Protein AF-A0A0G4HZ54-F1 (afdb_monomer)

Structure (mmCIF, N/CA/C/O backbone):
data_AF-A0A0G4HZ54-F1
#
_entry.id   AF-A0A0G4HZ54-F1
#
loop_
_atom_site.group_PDB
_atom_site.id
_atom_site.type_symbol
_atom_site.label_atom_id
_atom_site.label_alt_id
_atom_site.label_comp_id
_atom_site.label_asym_id
_atom_site.label_entity_id
_atom_site.label_seq_id
_atom_site.pdbx_PDB_ins_code
_atom_site.Cartn_x
_atom_site.Cartn_y
_atom_site.Cartn_z
_atom_site.occupancy
_atom_site.B_iso_or_equiv
_atom_site.auth_seq_id
_atom_site.auth_comp_id
_atom_site.auth_asym_id
_atom_site.auth_atom_id
_atom_site.pdbx_PDB_model_num
ATOM 1 N N . MET A 1 1 ? -11.954 14.300 13.461 1.00 65.69 1 MET A N 1
ATOM 2 C CA . MET A 1 1 ? -12.983 13.233 13.406 1.00 65.69 1 MET A CA 1
ATOM 3 C C . MET A 1 1 ? -13.542 13.046 14.805 1.00 65.69 1 MET A C 1
ATOM 5 O O . MET A 1 1 ? -12.749 13.075 15.732 1.00 65.69 1 MET A O 1
ATOM 9 N N . SER A 1 2 ? -14.859 12.893 14.971 1.00 83.38 2 SER A N 1
ATOM 10 C CA . SER A 1 2 ? -15.451 12.639 16.294 1.00 83.38 2 SER A CA 1
ATOM 11 C C . SER A 1 2 ? -15.292 11.169 16.695 1.00 83.38 2 SER A C 1
ATOM 13 O O . SER A 1 2 ? -15.572 10.288 15.877 1.00 83.38 2 SER A O 1
ATOM 15 N N . VAL A 1 3 ? -14.911 10.917 17.953 1.00 89.75 3 VAL A N 1
ATOM 16 C CA . VAL A 1 3 ? -14.892 9.584 18.591 1.00 89.75 3 VAL A CA 1
ATOM 17 C C . VAL A 1 3 ? -16.214 8.849 18.363 1.00 89.75 3 VAL A C 1
ATOM 19 O O . VAL A 1 3 ? -16.219 7.678 17.998 1.00 89.75 3 VAL A O 1
ATOM 22 N N . GLN A 1 4 ? -17.341 9.558 18.465 1.00 90.62 4 GLN A N 1
ATOM 23 C CA . GLN A 1 4 ? -18.675 8.980 18.284 1.00 90.62 4 GLN A CA 1
ATOM 24 C C . GLN A 1 4 ? -18.866 8.370 16.891 1.00 90.62 4 GLN A C 1
ATOM 26 O O . GLN A 1 4 ? -19.431 7.284 16.771 1.00 90.62 4 GLN A O 1
ATOM 31 N N . LYS A 1 5 ? -18.358 9.027 15.834 1.00 88.12 5 LYS A N 1
ATOM 32 C CA . LYS A 1 5 ? -18.451 8.502 14.461 1.00 88.12 5 LYS A CA 1
ATOM 33 C C . LYS A 1 5 ? -17.653 7.204 14.327 1.00 88.12 5 LYS A C 1
ATOM 35 O O . LYS A 1 5 ? -18.156 6.237 13.764 1.00 88.12 5 LYS A O 1
ATOM 40 N N . ARG A 1 6 ? -16.435 7.169 14.882 1.00 90.12 6 ARG A N 1
ATOM 41 C CA . ARG A 1 6 ? -15.585 5.970 14.887 1.00 90.12 6 ARG A CA 1
ATOM 42 C C . ARG A 1 6 ? -16.273 4.810 15.616 1.00 90.12 6 ARG A C 1
ATOM 44 O O . ARG A 1 6 ? -16.374 3.731 15.046 1.00 90.12 6 ARG A O 1
ATOM 51 N N . LEU A 1 7 ? -16.790 5.043 16.823 1.00 95.19 7 LEU A N 1
ATOM 52 C CA . LEU A 1 7 ? -17.441 4.004 17.631 1.00 95.19 7 LEU A CA 1
ATOM 53 C C . LEU A 1 7 ? -18.750 3.503 17.008 1.00 95.19 7 LEU A C 1
ATOM 55 O O . LEU A 1 7 ? -19.011 2.304 17.018 1.00 95.19 7 LEU A O 1
ATOM 59 N N . THR A 1 8 ? -19.535 4.388 16.387 1.00 92.94 8 THR A N 1
ATOM 60 C CA . THR A 1 8 ? -20.748 3.993 15.646 1.00 92.94 8 THR A CA 1
ATOM 61 C C . THR A 1 8 ? -20.406 3.046 14.495 1.00 92.94 8 THR A C 1
ATOM 63 O O . THR A 1 8 ? -21.053 2.012 14.321 1.00 92.94 8 THR A O 1
ATOM 66 N N . ASN A 1 9 ? -19.356 3.365 13.732 1.00 88.50 9 ASN A N 1
ATOM 67 C CA . ASN A 1 9 ? -18.891 2.512 12.640 1.00 88.50 9 ASN A CA 1
ATOM 68 C C . ASN A 1 9 ? -18.369 1.165 13.154 1.00 88.50 9 ASN A C 1
ATOM 70 O O . ASN A 1 9 ? -18.680 0.128 12.573 1.00 88.50 9 ASN A O 1
ATOM 74 N N . GLU A 1 10 ? -17.620 1.154 14.258 1.00 93.50 10 GLU A N 1
ATOM 75 C CA . GLU A 1 10 ? -17.160 -0.093 14.873 1.00 93.50 10 GLU A CA 1
ATOM 76 C C . GLU A 1 10 ? -18.305 -0.974 15.353 1.00 93.50 10 GLU A C 1
ATOM 78 O O . GLU A 1 10 ? -18.269 -2.181 15.126 1.00 93.50 10 GLU A O 1
ATOM 83 N N . PHE A 1 11 ? -19.336 -0.386 15.962 1.00 94.56 11 PHE A N 1
ATOM 84 C CA . PHE A 1 11 ? -20.496 -1.144 16.419 1.00 94.56 11 PHE A CA 1
ATOM 85 C C . PHE A 1 11 ? -21.260 -1.753 15.247 1.00 94.56 11 PHE A C 1
ATOM 87 O O . PHE A 1 11 ? -21.598 -2.936 15.279 1.00 94.56 11 PHE A O 1
ATOM 94 N N . LYS A 1 12 ? -21.465 -0.978 14.175 1.00 91.56 12 LYS A N 1
ATOM 95 C CA . LYS A 1 12 ? -22.065 -1.474 12.933 1.00 91.56 12 LYS A CA 1
ATOM 96 C C . LYS A 1 12 ? -21.255 -2.635 12.348 1.00 91.56 12 LYS A C 1
ATOM 98 O O . LYS A 1 12 ? -21.831 -3.658 11.986 1.00 91.56 12 LYS A O 1
ATOM 103 N N . ASN A 1 13 ? -19.931 -2.496 12.291 1.00 88.38 13 ASN A N 1
ATOM 104 C CA . ASN A 1 13 ? -19.040 -3.515 11.738 1.00 88.38 13 ASN A CA 1
ATOM 105 C C . ASN A 1 13 ? -19.033 -4.796 12.579 1.00 88.38 13 ASN A C 1
ATOM 107 O O . ASN A 1 13 ? -19.147 -5.883 12.016 1.00 88.38 13 ASN A O 1
ATOM 111 N N . TYR A 1 14 ? -18.949 -4.671 13.907 1.00 93.06 14 TYR A N 1
ATOM 112 C CA . TYR A 1 14 ? -19.011 -5.809 14.825 1.00 93.06 14 TYR A CA 1
ATOM 113 C C . TYR A 1 14 ? -20.375 -6.504 14.770 1.00 93.06 14 TYR A C 1
ATOM 115 O O . TYR A 1 14 ? -20.436 -7.724 14.728 1.00 93.06 14 TYR A O 1
ATOM 123 N N . SER A 1 15 ? -21.473 -5.746 14.701 1.00 92.75 15 SER A N 1
ATOM 124 C CA . SER A 1 15 ? -22.824 -6.317 14.596 1.00 92.75 15 SER A CA 1
ATOM 125 C C . SER A 1 15 ? -23.022 -7.099 13.297 1.00 92.75 15 SER A C 1
ATOM 127 O O . SER A 1 15 ? -23.704 -8.119 13.288 1.00 92.75 15 SER A O 1
ATOM 129 N N . ALA A 1 16 ? -22.420 -6.636 12.197 1.00 89.81 16 ALA A N 1
ATOM 130 C CA . ALA A 1 16 ? -22.472 -7.329 10.913 1.00 89.81 16 ALA A CA 1
ATOM 131 C C . ALA A 1 16 ? -21.553 -8.563 10.861 1.00 89.81 16 ALA A C 1
ATOM 133 O O . ALA A 1 16 ? -21.875 -9.529 10.175 1.00 89.81 16 ALA A O 1
ATOM 134 N N . ASN A 1 17 ? -20.414 -8.529 11.561 1.00 89.81 17 ASN A N 1
ATOM 135 C CA . ASN A 1 17 ? -19.407 -9.592 11.561 1.00 89.81 17 ASN A CA 1
ATOM 136 C C . ASN A 1 17 ? -18.911 -9.858 12.993 1.00 89.81 17 ASN A C 1
ATOM 138 O O . ASN A 1 17 ? -17.788 -9.473 13.336 1.00 89.81 17 ASN A O 1
ATOM 142 N N . PRO A 1 18 ? -19.739 -10.475 13.851 1.00 92.75 18 PRO A N 1
ATOM 143 C CA . PRO A 1 18 ? -19.375 -10.683 15.242 1.00 92.75 18 PRO A CA 1
ATOM 144 C C . PRO A 1 18 ? -18.218 -11.671 15.378 1.00 92.75 18 PRO A C 1
ATOM 146 O O . PRO A 1 18 ? -18.113 -12.651 14.636 1.00 92.75 18 PRO A O 1
ATOM 149 N N . ILE A 1 19 ? -17.367 -11.440 16.376 1.00 94.38 19 ILE A N 1
ATOM 150 C CA . ILE A 1 19 ? -16.310 -12.387 16.730 1.00 94.38 19 ILE A CA 1
ATOM 151 C C . ILE A 1 19 ? -16.928 -13.546 17.522 1.00 94.38 19 ILE A C 1
ATOM 153 O O . ILE A 1 19 ? -17.749 -13.359 18.421 1.00 94.38 19 ILE A O 1
ATOM 157 N N . MET A 1 20 ? -16.553 -14.771 17.154 1.00 93.56 20 MET A N 1
ATOM 158 C CA . MET A 1 20 ? -17.024 -15.979 17.828 1.00 93.56 20 MET A CA 1
ATOM 159 C C . MET A 1 20 ? -16.602 -15.968 19.297 1.00 93.56 20 MET A C 1
ATOM 161 O O . MET A 1 20 ? -15.485 -15.570 19.620 1.00 93.56 20 MET A O 1
ATOM 165 N N . ASN A 1 21 ? -17.472 -16.461 20.178 1.00 95.31 21 ASN A N 1
ATOM 166 C CA . ASN A 1 21 ? -17.263 -16.507 21.623 1.00 95.31 21 ASN A CA 1
ATOM 167 C C . ASN A 1 21 ? -17.102 -15.121 22.264 1.00 95.31 21 ASN A C 1
ATOM 169 O O . ASN A 1 21 ? -16.567 -15.012 23.368 1.00 95.31 21 ASN A O 1
ATOM 173 N N . THR A 1 22 ? -17.600 -14.065 21.615 1.00 96.81 22 THR A N 1
ATOM 174 C CA . THR A 1 22 ? -17.656 -12.728 22.207 1.00 96.81 22 THR A CA 1
ATOM 175 C C . THR A 1 22 ? -19.028 -12.088 22.029 1.00 96.81 22 THR A C 1
ATOM 177 O O . THR A 1 22 ? -19.753 -12.366 21.075 1.00 96.81 22 THR A O 1
ATOM 180 N N . GLY A 1 23 ? -19.387 -11.195 22.941 1.00 96.50 23 GLY A N 1
ATOM 181 C CA . GLY A 1 23 ? -20.490 -10.248 22.812 1.00 96.50 23 GLY A CA 1
ATOM 182 C C . GLY A 1 23 ? -19.952 -8.846 23.075 1.00 96.50 23 GLY A C 1
ATOM 183 O O . GLY A 1 23 ? -19.131 -8.679 23.972 1.00 96.50 23 GLY A O 1
ATOM 184 N N . ALA A 1 24 ? -20.390 -7.842 22.317 1.00 97.12 24 ALA A N 1
ATOM 185 C CA . ALA A 1 24 ? -20.015 -6.450 22.558 1.00 97.12 24 ALA A CA 1
ATOM 186 C C . ALA A 1 24 ? -21.131 -5.504 22.123 1.00 97.12 24 ALA A C 1
ATOM 188 O O . ALA A 1 24 ? -21.701 -5.674 21.043 1.00 97.12 24 ALA A O 1
ATOM 189 N N . LYS A 1 25 ? -21.437 -4.512 22.960 1.00 95.81 25 LYS A N 1
ATOM 190 C CA . LYS A 1 25 ? -22.356 -3.423 22.618 1.00 95.81 25 LYS A CA 1
ATOM 191 C C . LYS A 1 25 ? -22.052 -2.152 23.419 1.00 95.81 25 LYS A C 1
ATOM 193 O O . LYS A 1 25 ? -21.592 -2.264 24.559 1.00 95.81 25 LYS A O 1
ATOM 198 N N . PRO A 1 26 ? -22.314 -0.961 22.859 1.00 96.62 26 PRO A N 1
ATOM 199 C CA . PRO A 1 26 ? -22.266 0.283 23.615 1.00 96.62 26 PRO A CA 1
ATOM 200 C C . PRO A 1 26 ? -23.358 0.322 24.691 1.00 96.62 26 PRO A C 1
ATOM 202 O O . PRO A 1 26 ? -24.386 -0.346 24.576 1.00 96.62 26 PRO A O 1
ATOM 205 N N . SER A 1 27 ? -23.141 1.132 25.723 1.00 94.31 27 SER A N 1
ATOM 206 C CA . SER A 1 27 ? -24.174 1.514 26.680 1.00 94.31 27 SER A CA 1
ATOM 207 C C . SER A 1 27 ? -25.241 2.362 25.993 1.00 94.31 27 SER A C 1
ATOM 209 O O . SER A 1 27 ? -24.919 3.252 25.205 1.00 94.31 27 SER A O 1
ATOM 211 N N . ASP A 1 28 ? -26.505 2.166 26.369 1.00 90.44 28 ASP A N 1
ATOM 212 C CA . ASP A 1 28 ? -27.631 2.961 25.859 1.00 90.44 28 ASP A CA 1
ATOM 213 C C . ASP A 1 28 ? -27.488 4.462 26.167 1.00 90.44 28 ASP A C 1
ATOM 215 O O . ASP A 1 28 ? -28.054 5.307 25.475 1.00 90.44 28 ASP A O 1
ATOM 219 N N . LYS A 1 29 ? -26.741 4.803 27.224 1.00 91.06 29 LYS A N 1
ATOM 220 C CA . LYS A 1 29 ? -26.558 6.185 27.693 1.00 91.06 29 LYS A CA 1
ATOM 221 C C . LYS A 1 29 ? -25.266 6.825 27.195 1.00 91.06 29 LYS A C 1
ATOM 223 O O . LYS A 1 29 ? -25.182 8.050 27.159 1.00 91.06 29 LYS A O 1
ATOM 228 N N . ASP A 1 30 ? -24.265 6.017 26.857 1.00 92.44 30 ASP A N 1
ATOM 229 C CA . ASP A 1 30 ? -22.919 6.489 26.550 1.00 92.44 30 ASP A CA 1
ATOM 230 C C . ASP A 1 30 ? -22.223 5.576 25.532 1.00 92.44 30 ASP A C 1
ATOM 232 O O . ASP A 1 30 ? -21.778 4.473 25.849 1.00 92.44 30 ASP A O 1
ATOM 236 N N . LEU A 1 31 ? -22.061 6.075 24.303 1.00 94.75 31 LEU A N 1
ATOM 237 C CA . LEU A 1 31 ? -21.357 5.360 23.235 1.00 94.75 31 LEU A CA 1
ATOM 238 C C . LEU A 1 31 ? -19.880 5.092 23.553 1.00 94.75 31 LEU A C 1
ATOM 240 O O . LEU A 1 31 ? -19.274 4.255 22.885 1.00 94.75 31 LEU A O 1
ATOM 244 N N . THR A 1 32 ? -19.292 5.801 24.521 1.00 96.50 32 THR A N 1
ATOM 245 C CA . THR A 1 32 ? -17.893 5.638 24.935 1.00 96.50 32 THR A CA 1
ATOM 246 C C . THR A 1 32 ? -17.692 4.561 25.998 1.00 96.50 32 THR A C 1
ATOM 248 O O . THR A 1 32 ? -16.549 4.216 26.289 1.00 96.50 32 THR A O 1
ATOM 251 N N . LEU A 1 33 ? -18.766 3.961 26.518 1.00 97.31 33 LEU A N 1
ATOM 252 C CA . LEU A 1 33 ? -18.709 2.816 27.421 1.00 97.31 33 LEU A CA 1
ATOM 253 C C . LEU A 1 33 ? -19.343 1.600 26.757 1.00 97.31 33 LEU A C 1
ATOM 255 O O . LEU A 1 33 ? -20.493 1.654 26.335 1.00 97.31 33 LEU A O 1
ATOM 259 N N . TRP A 1 34 ? -18.609 0.496 26.663 1.00 97.88 34 TRP A N 1
ATOM 260 C CA . TRP A 1 34 ? -19.105 -0.738 26.061 1.00 97.88 34 TRP A CA 1
ATOM 261 C C . TRP A 1 34 ? -19.114 -1.887 27.058 1.00 97.88 34 TRP A C 1
ATOM 263 O O . TRP A 1 34 ? -18.144 -2.114 27.783 1.00 97.88 34 TRP A O 1
ATOM 273 N N . TYR A 1 35 ? -20.202 -2.651 27.022 1.00 97.50 35 TYR A N 1
ATOM 274 C CA . TYR A 1 35 ? -20.363 -3.903 27.744 1.00 97.50 35 TYR A CA 1
ATOM 275 C C . TYR A 1 35 ? -19.952 -5.046 26.835 1.00 97.50 35 TYR A C 1
ATOM 277 O O . TYR A 1 35 ? -20.496 -5.214 25.738 1.00 97.50 35 TYR A O 1
ATOM 285 N N . CYS A 1 36 ? -18.989 -5.832 27.297 1.00 97.69 36 CYS A N 1
ATOM 286 C CA . CYS A 1 36 ? -18.451 -6.945 26.544 1.00 97.69 36 CYS A CA 1
ATOM 287 C C . CYS A 1 36 ? -18.488 -8.230 27.370 1.00 97.69 36 CYS A C 1
ATOM 289 O O . CYS A 1 36 ? -18.381 -8.213 28.596 1.00 97.69 36 CYS A O 1
ATOM 291 N N . VAL A 1 37 ? -18.619 -9.355 26.679 1.00 96.94 37 VAL A N 1
ATOM 292 C CA . VAL A 1 37 ? -18.535 -10.696 27.255 1.00 96.94 37 VAL A CA 1
ATOM 293 C C . VAL A 1 37 ? -17.578 -11.507 26.407 1.00 96.94 37 VAL A C 1
ATOM 295 O O . VAL A 1 37 ? -17.677 -11.488 25.181 1.00 96.94 37 VAL A O 1
ATOM 298 N N . ILE A 1 38 ? -16.671 -12.234 27.047 1.00 96.50 38 ILE A N 1
ATOM 299 C CA . ILE A 1 38 ? -15.835 -13.231 26.382 1.00 96.50 38 ILE A CA 1
ATOM 300 C C . ILE A 1 38 ? -16.137 -14.592 26.993 1.00 96.50 38 ILE A C 1
ATOM 302 O O . ILE A 1 38 ? -15.992 -14.783 28.199 1.00 96.50 38 ILE A O 1
ATOM 306 N N . ARG A 1 39 ? -16.543 -15.541 26.150 1.00 94.69 39 ARG A N 1
ATOM 307 C CA . ARG A 1 39 ? -16.742 -16.929 26.548 1.00 94.69 39 ARG A CA 1
ATOM 308 C C . ARG A 1 39 ? -15.418 -17.675 26.496 1.00 94.69 39 ARG A C 1
ATOM 310 O O . ARG A 1 39 ? -14.815 -17.800 25.433 1.00 94.69 39 ARG A O 1
ATOM 317 N N . GLY A 1 40 ? -14.990 -18.175 27.646 1.00 90.56 40 GLY A N 1
ATOM 318 C CA . GLY A 1 40 ? -13.832 -19.046 27.792 1.00 90.56 40 GLY A CA 1
ATOM 319 C C . GLY A 1 40 ? -14.227 -20.466 28.188 1.00 90.56 40 GLY A C 1
ATOM 320 O O . GLY A 1 40 ? -15.332 -20.716 28.675 1.00 90.56 40 GLY A O 1
ATOM 321 N N . GLU A 1 41 ? -13.307 -21.401 27.989 1.00 87.50 41 GLU A N 1
ATOM 322 C CA . GLU A 1 41 ? -13.440 -22.779 28.458 1.00 87.50 41 GLU A CA 1
ATOM 323 C C . GLU A 1 41 ? -12.712 -22.944 29.789 1.00 87.50 41 GLU A C 1
ATOM 325 O O . GLU A 1 41 ? -11.610 -22.428 29.975 1.00 87.50 41 GLU A O 1
ATOM 330 N N . LEU A 1 42 ? -13.336 -23.656 30.724 1.00 82.12 42 LEU A N 1
ATOM 331 C CA . LEU A 1 42 ? -12.722 -23.993 32.002 1.00 82.12 42 LEU A CA 1
ATOM 332 C C . LEU A 1 42 ? -12.025 -25.361 31.901 1.00 82.12 42 LEU A C 1
ATOM 334 O O . LEU A 1 42 ? -12.575 -26.272 31.268 1.00 82.12 42 LEU A O 1
ATOM 338 N N . PRO A 1 43 ? -10.852 -25.540 32.539 1.00 70.19 43 PRO A N 1
ATOM 339 C CA . PRO A 1 43 ? -10.128 -26.804 32.539 1.00 70.19 43 PRO A CA 1
ATOM 340 C C . PRO A 1 43 ? -11.013 -27.947 33.053 1.00 70.19 43 PRO A C 1
ATOM 342 O O . PRO A 1 43 ? -11.762 -27.820 34.026 1.00 70.19 43 PRO A O 1
ATOM 345 N N . ARG A 1 44 ? -10.977 -29.061 32.318 1.00 60.16 44 ARG A N 1
ATOM 346 C CA . ARG A 1 44 ? -12.003 -30.105 32.340 1.00 60.16 44 ARG A CA 1
ATOM 347 C C . ARG A 1 44 ? -11.718 -31.221 33.351 1.00 60.16 44 ARG A C 1
ATOM 349 O O . ARG A 1 44 ? -10.665 -31.849 33.317 1.00 60.16 44 ARG A O 1
ATOM 356 N N . GLY A 1 45 ? -12.748 -31.553 34.138 1.00 56.62 45 GLY A N 1
ATOM 357 C CA . GLY A 1 45 ? -13.155 -32.949 34.371 1.00 56.62 45 GLY A CA 1
ATOM 358 C C . GLY A 1 45 ? -13.961 -33.492 33.168 1.00 56.62 45 GLY A C 1
ATOM 359 O O . GLY A 1 45 ? -13.846 -32.971 32.066 1.00 56.62 45 GLY A O 1
ATOM 360 N N . SER A 1 46 ? -14.814 -34.509 33.328 1.00 43.69 46 SER A N 1
ATOM 361 C CA . SER A 1 46 ? -15.484 -35.213 32.207 1.00 43.69 46 SER A CA 1
ATOM 362 C C . SER A 1 46 ? -16.473 -34.407 31.327 1.00 43.69 46 SER A C 1
ATOM 364 O O . SER A 1 46 ? -16.927 -34.946 30.321 1.00 43.69 46 SER A O 1
ATOM 366 N N . GLU A 1 47 ? -16.781 -33.135 31.617 1.00 57.06 47 GLU A N 1
ATOM 367 C CA . GLU A 1 47 ? -17.699 -32.280 30.826 1.00 57.06 47 GLU A CA 1
ATOM 368 C C . GLU A 1 47 ? -17.148 -30.856 30.621 1.00 57.06 47 GLU A C 1
ATOM 370 O O . GLU A 1 47 ? -16.573 -30.285 31.547 1.00 57.06 47 GLU A O 1
ATOM 375 N N . ALA A 1 48 ? -17.341 -30.243 29.435 1.00 59.34 48 ALA A N 1
ATOM 376 C CA . ALA A 1 48 ? -16.902 -28.849 29.207 1.00 59.34 48 ALA A CA 1
ATOM 377 C C . ALA A 1 48 ? -17.837 -27.933 29.943 1.00 59.34 48 ALA A C 1
ATOM 379 O O . ALA A 1 48 ? -19.033 -27.917 29.664 1.00 59.34 48 ALA A O 1
ATOM 380 N N . ARG A 1 49 ? -17.252 -27.117 30.809 1.00 79.25 49 ARG A N 1
ATOM 381 C CA . ARG A 1 49 ? -17.926 -25.957 31.358 1.00 79.25 49 ARG A CA 1
ATOM 382 C C . ARG A 1 49 ? -17.365 -24.729 30.667 1.00 79.25 49 ARG A C 1
ATOM 384 O O . ARG A 1 49 ? -16.151 -24.568 30.568 1.00 79.25 49 ARG A O 1
ATOM 391 N N . THR A 1 50 ? -18.261 -23.885 30.182 1.00 87.56 50 THR A N 1
ATOM 392 C CA . THR A 1 50 ? -17.924 -22.575 29.631 1.00 87.56 50 THR A CA 1
ATOM 393 C C . THR A 1 50 ? -18.155 -21.501 30.685 1.00 87.56 50 THR A C 1
ATOM 395 O O . THR A 1 50 ? -19.046 -21.631 31.527 1.00 87.56 50 THR A O 1
ATOM 398 N N . LEU A 1 51 ? -17.374 -20.430 30.619 1.00 90.56 51 LEU A N 1
ATOM 399 C CA . LEU A 1 51 ? -17.492 -19.248 31.461 1.00 90.56 51 LEU A CA 1
ATOM 400 C C . LEU A 1 51 ? -17.692 -18.017 30.587 1.00 90.56 51 LEU A C 1
ATOM 402 O O . LEU A 1 51 ? -16.858 -17.742 29.732 1.00 90.56 51 LEU A O 1
ATOM 406 N N . ASP A 1 52 ? -18.733 -17.241 30.866 1.00 94.38 52 ASP A N 1
ATOM 407 C CA . ASP A 1 52 ? -18.936 -15.926 30.266 1.00 94.38 52 ASP A CA 1
ATOM 408 C C . ASP A 1 52 ? -18.294 -14.864 31.163 1.00 94.38 52 ASP A C 1
ATOM 410 O O . ASP A 1 52 ? -18.825 -14.525 32.220 1.00 94.38 52 ASP A O 1
ATOM 414 N N . MET A 1 53 ? -17.120 -14.374 30.764 1.00 95.25 53 MET A N 1
ATOM 415 C CA . MET A 1 53 ? -16.361 -13.360 31.491 1.00 95.25 53 MET A CA 1
ATOM 416 C C . MET A 1 53 ? -16.845 -11.957 31.083 1.00 95.25 53 MET A C 1
ATOM 418 O O . MET A 1 53 ? -16.608 -11.555 29.938 1.00 95.25 53 MET A O 1
ATOM 422 N N . PRO A 1 54 ? -17.502 -11.190 31.976 1.00 96.88 54 PRO A N 1
ATOM 423 C CA . PRO A 1 54 ? -17.881 -9.813 31.691 1.00 96.88 54 PRO A CA 1
ATOM 424 C C . PRO A 1 54 ? -16.655 -8.896 31.741 1.00 96.88 54 PRO A C 1
ATOM 426 O O . PRO A 1 54 ? -15.784 -9.053 32.598 1.00 96.88 54 PRO A O 1
ATOM 429 N N . LEU A 1 55 ? -16.615 -7.898 30.864 1.00 96.75 55 LEU A N 1
ATOM 430 C CA . LEU A 1 55 ? -15.648 -6.804 30.906 1.00 96.75 55 LEU A CA 1
ATOM 431 C C . LEU A 1 55 ? -16.271 -5.508 30.381 1.00 96.75 55 LEU A C 1
ATOM 433 O O . LEU A 1 55 ? -17.197 -5.520 29.568 1.00 96.75 55 LEU A O 1
ATOM 437 N N . LEU A 1 56 ? -15.756 -4.386 30.868 1.00 97.62 56 LEU A N 1
ATOM 438 C CA . LEU A 1 56 ? -16.167 -3.039 30.493 1.00 97.62 56 LEU A CA 1
ATOM 439 C C . LEU A 1 56 ? -15.033 -2.374 29.715 1.00 97.62 56 LEU A C 1
ATOM 441 O O . LEU A 1 56 ? -13.874 -2.455 30.126 1.00 97.62 56 LEU A O 1
ATOM 445 N N . VAL A 1 57 ? -15.362 -1.710 28.609 1.00 98.06 57 VAL A N 1
ATOM 446 C CA . VAL A 1 57 ? -14.393 -0.985 27.776 1.00 98.06 57 VAL A CA 1
ATOM 447 C C . VAL A 1 57 ? -14.769 0.490 27.741 1.00 98.06 57 VAL A C 1
ATOM 449 O O . VAL A 1 57 ? -15.862 0.839 27.304 1.00 98.06 57 VAL A O 1
ATOM 452 N N . GLU A 1 58 ? -13.864 1.351 28.194 1.00 97.62 58 GLU A N 1
ATOM 453 C CA . GLU A 1 58 ? -14.031 2.805 28.204 1.00 97.62 58 GLU A CA 1
ATOM 454 C C . GLU A 1 58 ? -13.133 3.448 27.137 1.00 97.62 58 GLU A C 1
ATOM 456 O O . GLU A 1 58 ? -11.904 3.306 27.148 1.00 97.62 58 GLU A O 1
ATOM 461 N N . PHE A 1 59 ? -13.751 4.178 26.211 1.00 97.25 59 PHE A N 1
ATOM 462 C CA . PHE A 1 59 ? -13.095 4.862 25.104 1.00 97.25 59 PHE A CA 1
ATOM 463 C C . PHE A 1 59 ? -12.882 6.342 25.432 1.00 97.25 59 PHE A C 1
ATOM 465 O O . PHE A 1 59 ? -13.825 7.121 25.528 1.00 97.25 59 PHE A O 1
ATOM 472 N N . GLY A 1 60 ? -11.621 6.758 25.562 1.00 94.75 60 GLY A N 1
ATOM 473 C CA . GLY A 1 60 ? -11.287 8.154 25.850 1.00 94.75 60 GLY A CA 1
ATOM 474 C C . GLY A 1 60 ? -11.571 9.122 24.685 1.00 94.75 60 GLY A C 1
ATOM 475 O O . GLY A 1 60 ? -11.724 8.704 23.535 1.00 94.75 60 GLY A O 1
ATOM 476 N N . PRO A 1 61 ? -11.542 10.444 24.939 1.00 93.25 61 PRO A N 1
ATOM 477 C CA . PRO A 1 61 ? -11.810 11.477 23.928 1.00 93.25 61 PRO A CA 1
ATOM 478 C C . PRO A 1 61 ? -10.784 11.515 22.782 1.00 93.25 61 PRO A C 1
ATOM 480 O O . PRO A 1 61 ? -11.050 12.086 21.728 1.00 93.25 61 PRO A O 1
ATOM 483 N N . GLU A 1 62 ? -9.612 10.909 22.973 1.00 92.44 62 GLU A N 1
ATOM 484 C CA . GLU A 1 62 ? -8.551 10.809 21.965 1.00 92.44 62 GLU A CA 1
ATOM 485 C C . GLU A 1 62 ? -8.606 9.493 21.168 1.00 92.44 62 GLU A C 1
ATOM 487 O O . GLU A 1 62 ? -7.700 9.199 20.391 1.00 92.44 62 GLU A O 1
ATOM 492 N N . TYR A 1 63 ? -9.638 8.667 21.341 1.00 93.31 63 TYR A N 1
ATOM 493 C CA . TYR A 1 63 ? -9.802 7.440 20.564 1.00 93.31 63 TYR A CA 1
ATOM 494 C C . TYR A 1 63 ? -9.991 7.740 19.055 1.00 93.31 63 TYR A C 1
ATOM 496 O O . TYR A 1 63 ? -10.696 8.688 18.704 1.00 93.31 63 TYR A O 1
ATOM 504 N N . PRO A 1 64 ? -9.398 6.968 18.118 1.00 92.25 64 PRO A N 1
ATOM 505 C CA . PRO A 1 64 ? -8.582 5.766 18.307 1.00 92.25 64 PRO A CA 1
ATOM 506 C C . PRO A 1 64 ? -7.079 6.043 18.454 1.00 92.25 64 PRO A C 1
ATOM 508 O O . PRO A 1 64 ? -6.287 5.106 18.424 1.00 92.25 64 PRO A O 1
ATOM 511 N N . VAL A 1 65 ? -6.653 7.305 18.588 1.00 89.56 65 VAL A N 1
ATOM 512 C CA . VAL A 1 65 ? -5.229 7.658 18.742 1.00 89.56 65 VAL A CA 1
ATOM 513 C C . VAL A 1 65 ? -4.652 7.042 20.016 1.00 89.56 65 VAL A C 1
ATOM 515 O O . VAL A 1 65 ? -3.549 6.500 19.987 1.00 89.56 65 VAL A O 1
ATOM 518 N N . LYS A 1 66 ? -5.416 7.078 21.113 1.00 91.69 66 LYS A N 1
ATOM 519 C CA . LYS A 1 66 ? -5.081 6.401 22.371 1.00 91.69 66 LYS A CA 1
ATOM 520 C C . LYS A 1 66 ? -5.917 5.142 22.575 1.00 91.69 66 LYS A C 1
ATOM 522 O O . LYS A 1 66 ? -7.067 5.071 22.139 1.00 91.69 66 LYS A O 1
ATOM 527 N N . ALA A 1 67 ? -5.317 4.178 23.265 1.00 95.12 67 ALA A N 1
ATOM 528 C CA . ALA A 1 67 ? -5.952 2.924 23.638 1.00 95.12 67 ALA A CA 1
ATOM 529 C C . ALA A 1 67 ? -7.168 3.148 24.549 1.00 95.12 67 ALA A C 1
ATOM 531 O O . ALA A 1 67 ? -7.139 4.062 25.383 1.00 95.12 67 ALA A O 1
ATOM 532 N N . PRO A 1 68 ? -8.207 2.304 24.449 1.00 96.94 68 PRO A N 1
ATOM 533 C CA . PRO A 1 68 ? -9.260 2.272 25.449 1.00 96.94 68 PRO A CA 1
ATOM 534 C C . PRO A 1 68 ? -8.733 1.694 26.767 1.00 96.94 68 PRO A C 1
ATOM 536 O O . PRO A 1 68 ? -7.733 0.969 26.800 1.00 96.94 68 PRO A O 1
ATOM 539 N N . LYS A 1 69 ? -9.427 1.995 27.864 1.00 97.62 69 LYS A N 1
ATOM 540 C CA . LYS A 1 69 ? -9.221 1.319 29.147 1.00 97.62 69 LYS A CA 1
ATOM 541 C C . LYS A 1 69 ? -10.174 0.134 29.243 1.00 97.62 69 LYS A C 1
ATOM 543 O O . LYS A 1 69 ? -11.316 0.223 28.799 1.00 97.62 69 LYS A O 1
ATOM 548 N N . VAL A 1 70 ? -9.718 -0.960 29.840 1.00 97.75 70 VAL A N 1
ATOM 549 C CA . VAL A 1 70 ? -10.541 -2.147 30.098 1.00 97.75 70 VAL A CA 1
ATOM 550 C C . VAL A 1 70 ? -10.587 -2.420 31.594 1.00 97.75 70 VAL A C 1
ATOM 552 O O . VAL A 1 70 ? -9.569 -2.320 32.283 1.00 97.75 70 VAL A O 1
ATOM 555 N N . GLY A 1 71 ? -11.777 -2.739 32.094 1.00 97.56 71 GLY A N 1
ATOM 556 C CA . GLY A 1 71 ? -12.014 -3.144 33.472 1.00 97.56 71 GLY A CA 1
ATOM 557 C C . GLY A 1 71 ? -12.741 -4.482 33.534 1.00 97.56 71 GLY A C 1
ATOM 558 O O . GLY A 1 71 ? -13.763 -4.674 32.879 1.00 97.56 71 GLY A O 1
ATOM 559 N N . PHE A 1 72 ? -12.233 -5.394 34.355 1.00 97.12 72 PHE A N 1
ATOM 560 C CA . PHE A 1 72 ? -12.885 -6.649 34.704 1.00 97.12 72 PHE A CA 1
ATOM 561 C C . PHE A 1 72 ? -13.646 -6.461 36.021 1.00 97.12 72 PHE A C 1
ATOM 563 O O . PHE A 1 72 ? -13.017 -6.327 37.071 1.00 97.12 72 PHE A O 1
ATOM 570 N N . PRO A 1 73 ? -14.986 -6.420 36.009 1.00 96.12 73 PRO A N 1
ATOM 571 C CA . PRO A 1 73 ? -15.769 -6.190 37.221 1.00 96.12 73 PRO A CA 1
ATOM 572 C C . PRO A 1 73 ? -15.722 -7.363 38.211 1.00 96.12 73 PRO A C 1
ATOM 574 O O . PRO A 1 73 ? -16.140 -7.218 39.358 1.00 96.12 73 PRO A O 1
ATOM 577 N N . VAL A 1 74 ? -15.229 -8.526 37.776 1.00 94.75 74 VAL A N 1
ATOM 578 C CA . VAL A 1 74 ? -15.012 -9.705 38.613 1.00 94.75 74 VAL A CA 1
ATOM 579 C C . VAL A 1 74 ? -13.520 -10.020 38.639 1.00 94.75 74 VAL A C 1
ATOM 581 O O . VAL A 1 74 ? -12.913 -10.232 37.592 1.00 94.75 74 VAL A O 1
ATOM 584 N N . HIS A 1 75 ? -12.931 -10.046 39.835 1.00 92.44 75 HIS A N 1
ATOM 585 C CA . HIS A 1 75 ? -11.514 -10.361 40.027 1.00 92.44 75 HIS A CA 1
ATOM 586 C C . HIS A 1 75 ? -11.210 -11.837 39.755 1.00 92.44 75 HIS A C 1
ATOM 588 O O . HIS A 1 75 ? -11.960 -12.724 40.165 1.00 92.44 75 HIS A O 1
ATOM 594 N N . PHE A 1 76 ? -10.059 -12.082 39.136 1.00 91.06 76 PHE A N 1
ATOM 595 C CA . PHE A 1 76 ? -9.491 -13.406 38.883 1.00 91.06 76 PHE A CA 1
ATOM 596 C C . PHE A 1 76 ? -7.965 -13.362 39.048 1.00 91.06 76 PHE A C 1
ATOM 598 O O . PHE A 1 76 ? -7.371 -12.281 39.058 1.00 91.06 76 PHE A O 1
ATOM 605 N N . GLN A 1 77 ? -7.313 -14.517 39.185 1.00 87.50 77 GLN A N 1
ATOM 606 C CA . GLN A 1 77 ? -5.854 -14.578 39.247 1.00 87.50 77 GLN A CA 1
ATOM 607 C C . GLN A 1 77 ? -5.228 -14.389 37.855 1.00 87.50 77 GLN A C 1
ATOM 609 O O . GLN A 1 77 ? -5.162 -15.326 37.065 1.00 87.50 77 GLN A O 1
ATOM 614 N N . TYR A 1 78 ? -4.737 -13.185 37.552 1.00 89.25 78 TYR A N 1
ATOM 615 C CA . TYR A 1 78 ? -3.947 -12.924 36.346 1.00 89.25 78 TYR A CA 1
ATOM 616 C C . TYR A 1 78 ? -2.453 -13.114 36.630 1.00 89.25 78 TYR A C 1
ATOM 618 O O . TYR A 1 78 ? -1.905 -12.551 37.577 1.00 89.25 78 TYR A O 1
ATOM 626 N N . THR A 1 79 ? -1.784 -13.913 35.799 1.00 85.75 79 THR A N 1
ATOM 627 C CA . THR A 1 79 ? -0.353 -14.246 35.935 1.00 85.75 79 THR A CA 1
ATOM 628 C C . THR A 1 79 ? 0.517 -13.635 34.835 1.00 85.75 79 THR A C 1
ATOM 630 O O . THR A 1 79 ? 1.741 -13.703 34.918 1.00 85.75 79 THR A O 1
ATOM 633 N N . GLY A 1 80 ? -0.090 -12.998 33.827 1.00 83.81 80 GLY A N 1
ATOM 634 C CA . GLY A 1 80 ? 0.607 -12.431 32.666 1.00 83.81 80 GLY A CA 1
ATOM 635 C C . GLY A 1 80 ? 1.301 -11.086 32.911 1.00 83.81 80 GLY A C 1
ATOM 636 O O . GLY A 1 80 ? 1.917 -10.544 31.998 1.00 83.81 80 GLY A O 1
ATOM 637 N N . GLY A 1 81 ? 1.213 -10.520 34.119 1.00 88.56 81 GLY A N 1
ATOM 638 C CA . GLY A 1 81 ? 1.844 -9.245 34.450 1.00 88.56 81 GLY A CA 1
ATOM 639 C C . GLY A 1 81 ? 1.234 -8.561 35.669 1.00 88.56 81 GLY A C 1
ATOM 640 O O . GLY A 1 81 ? 0.574 -9.185 36.497 1.00 88.56 81 GLY A O 1
ATOM 641 N N . ALA A 1 82 ? 1.462 -7.251 35.780 1.00 92.19 82 ALA A N 1
ATOM 642 C CA . ALA A 1 82 ? 0.889 -6.442 36.849 1.00 92.19 82 ALA A CA 1
ATOM 643 C C . ALA A 1 82 ? -0.640 -6.319 36.718 1.00 92.19 82 ALA A C 1
ATOM 645 O O . ALA A 1 82 ? -1.199 -6.352 35.622 1.00 92.19 82 ALA A O 1
ATOM 646 N N . GLN A 1 83 ? -1.312 -6.120 37.849 1.00 94.44 83 GLN A N 1
ATOM 647 C CA . GLN A 1 83 ? -2.746 -5.854 37.928 1.00 94.44 83 GLN A CA 1
ATOM 648 C C . GLN A 1 83 ? -3.030 -4.862 39.060 1.00 94.44 83 GLN A C 1
ATOM 650 O O . GLN A 1 83 ? -2.282 -4.814 40.037 1.00 94.44 83 GLN A O 1
ATOM 655 N N . TYR A 1 84 ? -4.114 -4.094 38.958 1.00 95.06 84 TYR A N 1
ATOM 656 C CA . TYR A 1 84 ? -4.595 -3.244 40.054 1.00 95.06 84 TYR A CA 1
ATOM 657 C C . TYR A 1 84 ? -6.118 -3.080 40.009 1.00 95.06 84 TYR A C 1
ATOM 659 O O . TYR A 1 84 ? -6.751 -3.328 38.986 1.00 95.06 84 TYR A O 1
ATOM 667 N N . THR A 1 85 ? -6.718 -2.650 41.120 1.00 96.69 85 THR A N 1
ATOM 668 C CA . THR A 1 85 ? -8.136 -2.258 41.164 1.00 96.69 85 THR A CA 1
ATOM 669 C C . THR A 1 85 ? -8.255 -0.776 40.837 1.00 96.69 85 THR A C 1
ATOM 671 O O . THR A 1 85 ? -7.621 0.047 41.494 1.00 96.69 85 THR A O 1
ATOM 674 N N . ILE A 1 86 ? -9.067 -0.425 39.842 1.00 95.88 86 ILE A N 1
ATOM 675 C CA . ILE A 1 86 ? -9.277 0.961 39.419 1.00 95.88 86 ILE A CA 1
ATOM 676 C C . ILE A 1 86 ? -10.017 1.717 40.528 1.00 95.88 86 ILE A C 1
ATOM 678 O O . ILE A 1 86 ? -11.171 1.415 40.835 1.00 95.88 86 ILE A O 1
ATOM 682 N N . THR A 1 87 ? -9.345 2.698 41.130 1.00 94.44 87 THR A N 1
ATOM 683 C CA . THR A 1 87 ? -9.900 3.546 42.198 1.00 94.44 87 THR A CA 1
ATOM 684 C C . THR A 1 87 ? -10.455 4.869 41.690 1.00 94.44 87 THR A C 1
ATOM 686 O O . THR A 1 87 ? -11.237 5.501 42.398 1.00 94.44 87 THR A O 1
ATOM 689 N N . ASP A 1 88 ? -10.046 5.285 40.490 1.00 92.12 88 ASP A N 1
ATOM 690 C CA . ASP A 1 88 ? -10.489 6.531 39.873 1.00 92.12 88 ASP A CA 1
ATOM 691 C C . ASP A 1 88 ? -12.013 6.536 39.698 1.00 92.12 88 ASP A C 1
ATOM 693 O O . ASP A 1 88 ? -12.625 5.512 39.377 1.00 92.12 88 ASP A O 1
ATOM 697 N N . GLU A 1 89 ? -12.628 7.701 39.903 1.00 92.19 89 GLU A N 1
ATOM 698 C CA . GLU A 1 89 ? -14.046 7.884 39.604 1.00 92.19 89 GLU A CA 1
ATOM 699 C C . GLU A 1 89 ? -14.292 7.703 38.103 1.00 92.19 89 GLU A C 1
ATOM 701 O O . GLU A 1 89 ? -13.561 8.238 37.270 1.00 92.19 89 GLU A O 1
ATOM 706 N N . GLY A 1 90 ? -15.334 6.949 37.758 1.00 92.50 90 GLY A N 1
ATOM 707 C CA . GLY A 1 90 ? -15.660 6.635 36.374 1.00 92.50 90 GLY A CA 1
ATOM 708 C C . GLY A 1 90 ? -16.391 5.301 36.231 1.00 92.50 90 GLY A C 1
ATOM 709 O O . GLY A 1 90 ? -16.633 4.608 37.225 1.00 92.50 90 GLY A O 1
ATOM 710 N N . PRO A 1 91 ? -16.737 4.912 34.994 1.00 92.69 91 PRO A N 1
ATOM 711 C CA . PRO A 1 91 ? -17.513 3.702 34.734 1.00 92.69 91 PRO A CA 1
ATOM 712 C C . PRO A 1 91 ? -16.748 2.412 35.059 1.00 92.69 91 PRO A C 1
ATOM 714 O O . PRO A 1 91 ? -17.365 1.383 35.316 1.00 92.69 91 PRO A O 1
ATOM 717 N N . LEU A 1 92 ? -15.412 2.463 35.086 1.00 96.25 92 LEU A N 1
ATOM 718 C CA . LEU A 1 92 ? -14.558 1.318 35.410 1.00 96.25 92 LEU A CA 1
ATOM 719 C C . LEU A 1 92 ? -14.211 1.207 36.905 1.00 96.25 92 LEU A C 1
ATOM 721 O O . LEU A 1 92 ? -13.460 0.307 37.288 1.00 96.25 92 LEU A O 1
ATOM 725 N N . LYS A 1 93 ? -14.729 2.096 37.762 1.00 96.44 93 LYS A N 1
ATOM 726 C CA . LYS A 1 93 ? -14.420 2.103 39.198 1.00 96.44 93 LYS A CA 1
ATOM 727 C C . LYS A 1 93 ? -14.694 0.739 39.837 1.00 96.44 93 LYS A C 1
ATOM 729 O O . LYS A 1 93 ? -15.708 0.100 39.564 1.00 96.44 93 LYS A O 1
ATOM 734 N N . ASN A 1 94 ? -13.792 0.310 40.718 1.00 95.69 94 ASN A N 1
ATOM 735 C CA . ASN A 1 94 ? -13.778 -0.995 41.391 1.00 95.69 94 ASN A CA 1
ATOM 736 C C . ASN A 1 94 ? -13.565 -2.210 40.473 1.00 95.69 94 ASN A C 1
ATOM 738 O O . ASN A 1 94 ? -13.560 -3.338 40.965 1.00 95.69 94 ASN A O 1
ATOM 742 N N . SER A 1 95 ? -13.352 -2.007 39.173 1.00 96.94 95 SER A N 1
ATOM 743 C CA . SER A 1 95 ? -12.970 -3.090 38.270 1.00 96.94 95 SER A CA 1
ATOM 744 C C . SER A 1 95 ? -11.470 -3.364 38.363 1.00 96.94 95 SER A C 1
ATOM 746 O O . SER A 1 95 ? -10.665 -2.477 38.654 1.00 96.94 95 SER A O 1
ATOM 748 N N . MET A 1 96 ? -11.080 -4.601 38.093 1.00 96.69 96 MET A N 1
ATOM 749 C CA . MET A 1 96 ? -9.691 -5.012 37.952 1.00 96.69 96 MET A CA 1
ATOM 750 C C . MET A 1 96 ? -9.146 -4.600 36.577 1.00 96.69 96 MET A C 1
ATOM 752 O O . MET A 1 96 ? -9.760 -4.875 35.551 1.00 96.69 96 MET A O 1
ATOM 756 N N . ALA A 1 97 ? -7.980 -3.963 36.551 1.00 96.19 97 ALA A N 1
ATOM 757 C CA . ALA A 1 97 ? -7.201 -3.679 35.352 1.00 96.19 97 ALA A CA 1
ATOM 758 C C . ALA A 1 97 ? -5.997 -4.623 35.278 1.00 96.19 97 ALA A C 1
ATOM 760 O O . ALA A 1 97 ? -5.303 -4.820 36.277 1.00 96.19 97 ALA A O 1
ATOM 761 N N . VAL A 1 98 ? -5.719 -5.157 34.089 1.00 94.00 98 VAL A N 1
ATOM 762 C CA . VAL A 1 98 ? -4.555 -6.015 33.817 1.00 94.00 98 VAL A CA 1
ATOM 763 C C . VAL A 1 98 ? -3.561 -5.297 32.913 1.00 94.00 98 VAL A C 1
ATOM 765 O O . VAL A 1 98 ? -3.950 -4.513 32.043 1.00 94.00 98 VAL A O 1
ATOM 768 N N . CYS A 1 99 ? -2.272 -5.534 33.139 1.00 91.81 99 CYS A N 1
ATOM 769 C CA . CYS A 1 99 ? -1.205 -4.956 32.337 1.00 91.81 99 CYS A CA 1
ATOM 770 C C . CYS A 1 99 ? -1.070 -5.725 31.027 1.00 91.81 99 CYS A C 1
ATOM 772 O O . CYS A 1 99 ? -0.676 -6.892 31.024 1.00 91.81 99 CYS A O 1
ATOM 774 N N . LEU A 1 100 ? -1.420 -5.053 29.935 1.00 91.12 100 LEU A N 1
ATOM 775 C CA . LEU A 1 100 ? -1.302 -5.522 28.562 1.00 91.12 100 LEU A CA 1
ATOM 776 C C . LEU A 1 100 ? -0.905 -4.329 27.699 1.00 91.12 100 LEU A C 1
ATOM 778 O O . LEU A 1 100 ? -1.429 -3.228 27.890 1.00 91.12 100 LEU A O 1
ATOM 782 N N . ASP A 1 101 ? -0.019 -4.550 26.734 1.00 88.38 101 ASP A N 1
ATOM 783 C CA . ASP A 1 101 ? 0.498 -3.480 25.878 1.00 88.38 101 ASP A CA 1
ATOM 784 C C . ASP A 1 101 ? -0.577 -2.840 24.990 1.00 88.38 101 ASP A C 1
ATOM 786 O O . ASP A 1 101 ? -0.516 -1.655 24.657 1.00 88.38 101 ASP A O 1
ATOM 790 N N . LEU A 1 102 ? -1.635 -3.589 24.698 1.00 91.38 102 LEU A N 1
ATOM 791 C CA . LEU A 1 102 ? -2.800 -3.121 23.964 1.00 91.38 102 LEU A CA 1
ATOM 792 C C . LEU A 1 102 ? -3.697 -2.146 24.756 1.00 91.38 102 LEU A C 1
ATOM 794 O O . LEU A 1 102 ? -4.512 -1.453 24.149 1.00 91.38 102 LEU A O 1
ATOM 798 N N . LEU A 1 103 ? -3.596 -2.090 26.089 1.00 93.56 103 LEU A N 1
ATOM 799 C CA . LEU A 1 103 ? -4.560 -1.385 26.941 1.00 93.56 103 LEU A CA 1
ATOM 800 C C . LEU A 1 103 ? -4.060 -0.024 27.433 1.00 93.56 103 LEU A C 1
ATOM 802 O O . LEU A 1 103 ? -2.906 0.157 27.818 1.00 93.56 103 LEU A O 1
ATOM 806 N N . GLY A 1 104 ? -4.978 0.938 27.528 1.00 89.88 104 GLY A N 1
ATOM 807 C CA . GLY A 1 104 ? -4.692 2.282 28.033 1.00 89.88 104 GLY A CA 1
ATOM 808 C C . GLY A 1 104 ? -4.448 2.351 29.542 1.00 89.88 104 GLY A C 1
ATOM 809 O O . GLY A 1 104 ? -3.920 3.352 30.023 1.00 89.88 104 GLY A O 1
ATOM 810 N N . ASN A 1 105 ? -4.803 1.304 30.297 1.00 92.06 105 ASN A N 1
ATOM 811 C CA . ASN A 1 105 ? -4.704 1.270 31.761 1.00 92.06 105 ASN A CA 1
ATOM 812 C C . ASN A 1 105 ? -3.266 1.502 32.261 1.00 92.06 105 ASN A C 1
ATOM 814 O O . ASN A 1 105 ? -3.063 2.228 33.230 1.00 92.06 105 ASN A O 1
ATOM 818 N N . PHE A 1 106 ? -2.269 0.946 31.564 1.00 90.12 106 PHE A N 1
ATOM 819 C CA . PHE A 1 106 ? -0.851 0.998 31.951 1.00 90.12 106 PHE A CA 1
ATOM 820 C C . PHE A 1 106 ? 0.007 1.887 31.035 1.00 90.12 106 PHE A C 1
ATOM 822 O O . PHE A 1 106 ? 1.230 1.899 31.155 1.00 90.12 106 PHE A O 1
ATOM 829 N N . ALA A 1 107 ? -0.609 2.688 30.158 1.00 84.25 107 ALA A N 1
ATOM 830 C CA . ALA A 1 107 ? 0.113 3.526 29.191 1.00 84.25 107 ALA A CA 1
ATOM 831 C C . ALA A 1 107 ? 1.055 4.567 29.837 1.00 84.25 107 ALA A C 1
ATOM 833 O O . ALA A 1 107 ? 1.984 5.048 29.196 1.00 84.25 107 ALA A O 1
ATOM 834 N N . HIS A 1 108 ? 0.821 4.916 31.105 1.00 85.50 108 HIS A N 1
ATOM 835 C CA . HIS A 1 108 ? 1.671 5.817 31.888 1.00 85.50 108 HIS A CA 1
ATOM 836 C C . HIS A 1 108 ? 2.896 5.120 32.506 1.00 85.50 108 HIS A C 1
ATOM 838 O O . HIS A 1 108 ? 3.847 5.798 32.882 1.00 85.50 108 HIS A O 1
ATOM 844 N N . VAL A 1 109 ? 2.871 3.788 32.618 1.00 85.75 109 VAL A N 1
ATOM 845 C CA . VAL A 1 109 ? 3.974 2.973 33.148 1.00 85.75 109 VAL A CA 1
ATOM 846 C C . VAL A 1 109 ? 4.928 2.585 32.020 1.00 85.75 109 VAL A C 1
ATOM 848 O O . VAL A 1 109 ? 6.135 2.754 32.152 1.00 85.75 109 VAL A O 1
ATOM 851 N N . HIS A 1 110 ? 4.379 2.121 30.896 1.00 84.94 110 HIS A N 1
ATOM 852 C CA . HIS A 1 110 ? 5.144 1.572 29.777 1.00 84.94 110 HIS A CA 1
ATOM 853 C C . HIS A 1 110 ? 5.145 2.505 28.563 1.00 84.94 110 HIS A C 1
ATOM 855 O O . HIS A 1 110 ? 4.487 2.274 27.544 1.00 84.94 110 HIS A O 1
ATOM 861 N N . THR A 1 111 ? 5.886 3.605 28.679 1.00 84.19 111 THR A N 1
ATOM 862 C CA . THR A 1 111 ? 5.988 4.607 27.603 1.00 84.19 111 THR A CA 1
ATOM 863 C C . THR A 1 111 ? 6.711 4.081 26.356 1.00 84.19 111 THR A C 1
ATOM 865 O O . THR A 1 111 ? 6.484 4.579 25.252 1.00 84.19 111 THR A O 1
ATOM 868 N N . GLU A 1 112 ? 7.528 3.036 26.505 1.00 84.12 112 GLU A N 1
ATOM 869 C CA . GLU A 1 112 ? 8.277 2.390 25.430 1.00 84.12 112 GLU A CA 1
ATOM 870 C C . GLU A 1 112 ? 7.369 1.767 24.360 1.00 84.12 112 GLU A C 1
ATOM 872 O O . GLU A 1 112 ? 7.691 1.806 23.170 1.00 84.12 112 GLU A O 1
ATOM 877 N N . TRP A 1 113 ? 6.195 1.257 24.744 1.00 82.38 113 TRP A N 1
ATOM 878 C CA . TRP A 1 113 ? 5.283 0.585 23.814 1.00 82.38 113 TRP A CA 1
ATOM 879 C C . TRP A 1 113 ? 4.730 1.524 22.751 1.00 82.38 113 TRP A C 1
ATOM 881 O O . TRP A 1 113 ? 4.484 1.096 21.626 1.00 82.38 113 TRP A O 1
ATOM 891 N N . ALA A 1 114 ? 4.576 2.815 23.055 1.00 75.31 114 ALA A N 1
ATOM 892 C CA . ALA A 1 114 ? 4.044 3.784 22.103 1.00 75.31 114 ALA A CA 1
ATOM 893 C C . ALA A 1 114 ? 4.935 3.907 20.856 1.00 75.31 114 ALA A C 1
ATOM 895 O O . ALA A 1 114 ? 4.409 3.978 19.747 1.00 75.31 114 ALA A O 1
ATOM 896 N N . GLY A 1 115 ? 6.262 3.849 21.014 1.00 76.44 115 GLY A N 1
ATOM 897 C CA . GLY A 1 115 ? 7.226 3.991 19.916 1.00 76.44 115 GLY A CA 1
ATOM 898 C C . GLY A 1 115 ? 7.655 2.679 19.255 1.00 76.44 115 GLY A C 1
ATOM 899 O O . GLY A 1 115 ? 8.151 2.700 18.129 1.00 76.44 115 GLY A O 1
ATOM 900 N N . THR A 1 116 ? 7.467 1.535 19.917 1.00 82.38 116 THR A N 1
ATOM 901 C CA . THR A 1 116 ? 7.968 0.252 19.406 1.00 82.38 116 THR A CA 1
ATOM 902 C C . THR A 1 116 ? 7.066 -0.306 18.302 1.00 82.38 116 THR A C 1
ATOM 904 O O . THR A 1 116 ? 5.851 -0.456 18.468 1.00 82.38 116 THR A O 1
ATOM 907 N N . LYS A 1 117 ? 7.670 -0.625 17.152 1.00 78.69 117 LYS A N 1
ATOM 908 C CA . LYS A 1 117 ? 7.001 -1.272 16.017 1.00 78.69 117 LYS A CA 1
ATOM 909 C C . LYS A 1 117 ? 6.500 -2.658 16.432 1.00 78.69 117 LYS A C 1
ATOM 911 O O . LYS A 1 117 ? 7.272 -3.459 16.946 1.00 78.69 117 LYS A O 1
ATOM 916 N N . GLY A 1 118 ? 5.219 -2.934 16.192 1.00 78.88 118 GLY A N 1
ATOM 917 C CA . GLY A 1 118 ? 4.598 -4.229 16.498 1.00 78.88 118 GLY A CA 1
ATOM 918 C C . GLY A 1 118 ? 4.212 -4.458 17.964 1.00 78.88 118 GLY A C 1
ATOM 919 O O . GLY A 1 118 ? 3.714 -5.532 18.267 1.00 78.88 118 GLY A O 1
ATOM 920 N N . SER A 1 119 ? 4.399 -3.478 18.853 1.00 83.75 119 SER A N 1
ATOM 921 C CA . SER A 1 119 ? 3.919 -3.536 20.242 1.00 83.75 119 SER A CA 1
ATOM 922 C C . SER A 1 119 ? 3.013 -2.349 20.543 1.00 83.75 119 SER A C 1
ATOM 924 O O . SER A 1 119 ? 3.085 -1.313 19.875 1.00 83.75 119 SER A O 1
ATOM 926 N N . GLY A 1 120 ? 2.162 -2.488 21.551 1.00 89.38 120 GLY A N 1
ATOM 927 C CA . GLY A 1 120 ? 1.314 -1.409 22.020 1.00 89.38 120 GLY A CA 1
ATOM 928 C C . GLY A 1 120 ? 0.078 -1.172 21.155 1.00 89.38 120 GLY A C 1
ATOM 929 O O . GLY A 1 120 ? -0.080 -1.732 20.069 1.00 89.38 120 GLY A O 1
ATOM 930 N N . TRP A 1 121 ? -0.792 -0.276 21.615 1.00 91.38 121 TRP A N 1
ATOM 931 C CA . TRP A 1 121 ? -1.954 0.154 20.843 1.00 91.38 121 TRP A CA 1
ATOM 932 C C . TRP A 1 121 ? -1.569 0.866 19.540 1.00 91.38 121 TRP A C 1
ATOM 934 O O . TRP A 1 121 ? -0.717 1.757 19.509 1.00 91.38 121 TRP A O 1
ATOM 944 N N . SER A 1 122 ? -2.264 0.504 18.465 1.00 89.75 122 SER A N 1
ATOM 945 C CA . SER A 1 122 ? -2.271 1.217 17.194 1.00 89.75 122 SER A CA 1
ATOM 946 C C . SER A 1 122 ? -3.700 1.666 16.891 1.00 89.75 122 SER A C 1
ATOM 948 O O . SER A 1 122 ? -4.630 0.891 17.112 1.00 89.75 122 SER A O 1
ATOM 950 N N . PRO A 1 123 ? -3.919 2.857 16.310 1.00 89.06 123 PRO A N 1
ATOM 951 C CA . PRO A 1 123 ? -5.259 3.299 15.916 1.00 89.06 123 PRO A CA 1
ATOM 952 C C . PRO A 1 123 ? -5.936 2.441 14.831 1.00 89.06 123 PRO A C 1
ATOM 954 O O . PRO A 1 123 ? -7.110 2.649 14.508 1.00 89.06 123 PRO A O 1
ATOM 957 N N . ALA A 1 124 ? -5.186 1.501 14.246 1.00 87.62 124 ALA A N 1
ATOM 958 C CA . ALA A 1 124 ? -5.706 0.455 13.373 1.00 87.62 124 ALA A CA 1
ATOM 959 C C . ALA A 1 124 ? -6.494 -0.624 14.128 1.00 87.62 124 ALA A C 1
ATOM 961 O O . ALA A 1 124 ? -7.288 -1.335 13.514 1.00 87.62 124 ALA A O 1
ATOM 962 N N . TYR A 1 125 ? -6.301 -0.737 15.441 1.00 92.44 125 TYR A N 1
ATOM 963 C CA . TYR A 1 125 ? -7.099 -1.611 16.281 1.00 92.44 125 TYR A CA 1
ATOM 964 C C . TYR A 1 125 ? -8.491 -1.031 16.516 1.00 92.44 125 TYR A C 1
ATOM 966 O O . TYR A 1 125 ? -8.710 0.181 16.527 1.00 92.44 125 TYR A O 1
ATOM 974 N N . ASN A 1 126 ? -9.435 -1.943 16.680 1.00 93.50 126 ASN A N 1
ATOM 975 C CA . ASN A 1 126 ? -10.849 -1.725 16.940 1.00 93.50 126 ASN A CA 1
ATOM 976 C C . ASN A 1 126 ? -11.333 -2.715 18.015 1.00 93.50 126 ASN A C 1
ATOM 978 O O . ASN A 1 126 ? -10.572 -3.576 18.475 1.00 93.50 126 ASN A O 1
ATOM 982 N N . ILE A 1 127 ? -12.606 -2.632 18.390 1.00 95.69 127 ILE A N 1
ATOM 983 C CA . ILE A 1 127 ? -13.211 -3.523 19.382 1.00 95.69 127 ILE A CA 1
ATOM 984 C C . ILE A 1 127 ? -13.053 -5.009 19.029 1.00 95.69 127 ILE A C 1
ATOM 986 O O . ILE A 1 127 ? -12.756 -5.815 19.901 1.00 95.69 127 ILE A O 1
ATOM 990 N N . SER A 1 128 ? -13.151 -5.382 17.751 1.00 95.00 128 SER A N 1
ATOM 991 C CA . SER A 1 128 ? -13.004 -6.783 17.330 1.00 95.00 128 SER A CA 1
ATOM 992 C C . SER A 1 128 ? -11.585 -7.289 17.585 1.00 95.00 128 SER A C 1
ATOM 994 O O . SER A 1 128 ? -11.398 -8.343 18.184 1.00 95.00 128 SER A O 1
ATOM 996 N N . THR A 1 129 ? -10.569 -6.508 17.200 1.00 94.00 129 THR A N 1
ATOM 997 C CA . THR A 1 129 ? -9.166 -6.856 17.477 1.00 94.00 129 THR A CA 1
ATOM 998 C C . THR A 1 129 ? -8.870 -6.887 18.973 1.00 94.00 129 THR A C 1
ATOM 1000 O O . THR A 1 129 ? -8.130 -7.758 19.420 1.00 94.00 129 THR A O 1
ATOM 1003 N N . LEU A 1 130 ? -9.469 -5.983 19.756 1.00 96.00 130 LEU A N 1
ATOM 1004 C CA . LEU A 1 130 ? -9.323 -5.969 21.208 1.00 96.00 130 LEU A CA 1
ATOM 1005 C C . LEU A 1 130 ? -9.867 -7.263 21.822 1.00 96.00 130 LEU A C 1
ATOM 1007 O O . LEU A 1 130 ? -9.166 -7.906 22.596 1.00 96.00 130 LEU A O 1
ATOM 1011 N N . LEU A 1 131 ? -11.075 -7.678 21.438 1.00 96.56 131 LEU A N 1
ATOM 1012 C CA . LEU A 1 131 ? -11.705 -8.885 21.974 1.00 96.56 131 LEU A CA 1
ATOM 1013 C C . LEU A 1 131 ? -10.946 -10.160 21.592 1.00 96.56 131 LEU A C 1
ATOM 1015 O O . LEU A 1 131 ? -10.771 -11.020 22.448 1.00 96.56 131 LEU A O 1
ATOM 1019 N N . VAL A 1 132 ? -10.428 -10.256 20.364 1.00 95.19 132 VAL A N 1
ATOM 1020 C CA . VAL A 1 132 ? -9.582 -11.390 19.943 1.00 95.19 132 VAL A CA 1
ATOM 1021 C C . VAL A 1 132 ? -8.304 -11.480 20.785 1.00 95.19 132 VAL A C 1
ATOM 1023 O O . VAL A 1 132 ? -7.917 -12.567 21.201 1.00 95.19 132 VAL A O 1
ATOM 1026 N N . ASN A 1 133 ? -7.654 -10.350 21.082 1.00 93.81 133 ASN A N 1
ATOM 1027 C CA . ASN A 1 133 ? -6.466 -10.348 21.944 1.00 93.81 133 ASN A CA 1
ATOM 1028 C C . ASN A 1 133 ? -6.811 -10.653 23.410 1.00 93.81 133 ASN A C 1
ATOM 1030 O O . ASN A 1 133 ? -6.050 -11.314 24.104 1.00 93.81 133 ASN A O 1
ATOM 1034 N N . LEU A 1 134 ? -7.964 -10.201 23.905 1.00 95.12 134 LEU A N 1
ATOM 1035 C CA . LEU A 1 134 ? -8.397 -10.528 25.265 1.00 95.12 134 LEU A CA 1
ATOM 1036 C C . LEU A 1 134 ? -8.848 -11.989 25.398 1.00 95.12 134 LEU A C 1
ATOM 1038 O O . LEU A 1 134 ? -8.726 -12.555 26.481 1.00 95.12 134 LEU A O 1
ATOM 1042 N N . GLN A 1 135 ? -9.318 -12.622 24.318 1.00 94.12 135 GLN A N 1
ATOM 1043 C CA . GLN A 1 135 ? -9.643 -14.049 24.305 1.00 94.12 135 GLN A CA 1
ATOM 1044 C C . GLN A 1 135 ? -8.434 -14.922 24.632 1.00 94.12 135 GLN A C 1
ATOM 1046 O O . GLN A 1 135 ? -8.587 -15.851 25.421 1.00 94.12 135 GLN A O 1
ATOM 1051 N N . SER A 1 136 ? -7.246 -14.625 24.092 1.00 91.62 136 SER A N 1
ATOM 1052 C CA . SER A 1 136 ? -6.037 -15.389 24.432 1.00 91.62 136 SER A CA 1
ATOM 1053 C C . SER A 1 136 ? -5.654 -15.201 25.898 1.00 91.62 136 SER A C 1
ATOM 1055 O O . SER A 1 136 ? -5.429 -16.181 26.599 1.00 91.62 136 SER A O 1
ATOM 1057 N N . VAL A 1 137 ? -5.695 -13.964 26.401 1.00 90.88 137 VAL A N 1
ATOM 1058 C CA . VAL A 1 137 ? -5.402 -13.662 27.813 1.00 90.88 137 VAL A CA 1
ATOM 1059 C C . VAL A 1 137 ? -6.354 -14.395 28.758 1.00 90.88 137 VAL A C 1
ATOM 1061 O O . VAL A 1 137 ? -5.924 -14.975 29.757 1.00 90.88 137 VAL A O 1
ATOM 1064 N N . ILE A 1 138 ? -7.652 -14.388 28.447 1.00 91.25 138 ILE A N 1
ATOM 1065 C CA . ILE A 1 138 ? -8.660 -15.099 29.236 1.00 91.25 138 ILE A CA 1
ATOM 1066 C C . ILE A 1 138 ? -8.452 -16.608 29.116 1.00 91.25 138 ILE A C 1
ATOM 1068 O O . ILE A 1 138 ? -8.510 -17.297 30.126 1.00 91.25 138 ILE A O 1
ATOM 1072 N N . HIS A 1 139 ? -8.168 -17.133 27.926 1.00 90.56 139 HIS A N 1
ATOM 1073 C CA . HIS A 1 139 ? -7.919 -18.560 27.743 1.00 90.56 139 HIS A CA 1
ATOM 1074 C C . HIS A 1 139 ? -6.722 -19.050 28.567 1.00 90.56 139 HIS A C 1
ATOM 1076 O O . HIS A 1 139 ? -6.855 -20.043 29.283 1.00 90.56 139 HIS A O 1
ATOM 1082 N N . ASP A 1 140 ? -5.596 -18.338 28.535 1.00 87.62 140 ASP A N 1
ATOM 1083 C CA . ASP A 1 140 ? -4.398 -18.689 29.306 1.00 87.62 140 ASP A CA 1
ATOM 1084 C C . ASP A 1 140 ? -4.671 -18.627 30.816 1.00 87.62 140 ASP A C 1
ATOM 1086 O O . ASP A 1 140 ? -4.316 -19.533 31.579 1.00 87.62 140 ASP A O 1
ATOM 1090 N N . THR A 1 141 ? -5.388 -17.584 31.243 1.00 87.38 141 THR A N 1
ATOM 1091 C CA . THR A 1 141 ? -5.827 -17.417 32.632 1.00 87.38 141 THR A CA 1
ATOM 1092 C C . THR A 1 141 ? -6.689 -18.597 33.079 1.00 87.38 141 THR A C 1
ATOM 1094 O O . THR A 1 141 ? -6.407 -19.217 34.101 1.00 87.38 141 THR A O 1
ATOM 1097 N N . LEU A 1 142 ? -7.732 -18.937 32.317 1.00 87.31 142 LEU A N 1
ATOM 1098 C CA . LEU A 1 142 ? -8.674 -19.987 32.699 1.00 87.31 142 LEU A CA 1
ATOM 1099 C C . LEU A 1 142 ? -8.031 -21.371 32.646 1.00 87.31 142 LEU A C 1
ATOM 1101 O O . LEU A 1 142 ? -8.262 -22.173 33.545 1.00 87.31 142 LEU A O 1
ATOM 1105 N N . SER A 1 143 ? -7.184 -21.639 31.652 1.00 84.94 143 SER A N 1
ATOM 1106 C CA . SER A 1 143 ? -6.522 -22.939 31.475 1.00 84.94 143 SER A CA 1
ATOM 1107 C C . SER A 1 143 ? -5.567 -23.293 32.614 1.00 84.94 143 SER A C 1
ATOM 1109 O O . SER A 1 143 ? -5.373 -24.470 32.909 1.00 84.94 143 SER A O 1
ATOM 1111 N N . SER A 1 144 ? -4.985 -22.288 33.271 1.00 82.00 144 SER A N 1
ATOM 1112 C CA . SER A 1 144 ? -4.071 -22.475 34.405 1.00 82.00 144 SER A CA 1
ATOM 1113 C C . SER A 1 144 ? -4.770 -22.491 35.775 1.00 82.00 144 SER A C 1
ATOM 1115 O O . SER A 1 144 ? -4.113 -22.678 36.800 1.00 82.00 144 SER A O 1
ATOM 1117 N N . MET A 1 145 ? -6.096 -22.316 35.806 1.00 84.38 145 MET A N 1
ATOM 1118 C CA . MET A 1 145 ? -6.855 -22.076 37.032 1.00 84.38 145 MET A CA 1
ATOM 1119 C C . MET A 1 145 ? -7.244 -23.370 37.773 1.00 84.38 145 MET A C 1
ATOM 1121 O O . MET A 1 145 ? -7.777 -24.300 37.157 1.00 84.38 145 MET A O 1
ATOM 1125 N N . PRO A 1 146 ? -7.085 -23.433 39.111 1.00 84.69 146 PRO A N 1
ATOM 1126 C CA . PRO A 1 146 ? -7.577 -24.551 39.914 1.00 84.69 146 PRO A CA 1
ATOM 1127 C C . PRO A 1 146 ? -9.113 -24.708 39.858 1.00 84.69 146 PRO A C 1
ATOM 1129 O O . PRO A 1 146 ? -9.835 -23.708 39.781 1.00 84.69 146 PRO A O 1
ATOM 1132 N N . PRO A 1 147 ? -9.657 -25.938 39.990 1.00 81.75 147 PRO A N 1
ATOM 1133 C CA . PRO A 1 147 ? -11.102 -26.185 39.899 1.00 81.75 147 PRO A CA 1
ATOM 1134 C C . PRO A 1 147 ? -11.970 -25.382 40.883 1.00 81.75 147 PRO A C 1
ATOM 1136 O O . PRO A 1 147 ? -13.067 -24.942 40.529 1.00 81.75 147 PRO A O 1
ATOM 1139 N N . ASP A 1 148 ? -11.501 -25.169 42.114 1.00 83.50 148 ASP A N 1
ATOM 1140 C CA . ASP A 1 148 ? -12.260 -24.436 43.137 1.00 83.50 148 ASP A CA 1
ATOM 1141 C C . ASP A 1 148 ? -12.388 -22.946 42.806 1.00 83.50 148 ASP A C 1
ATOM 1143 O O . ASP A 1 148 ? -13.462 -22.353 42.956 1.00 83.50 148 ASP A O 1
ATOM 1147 N N . GLU A 1 149 ? -11.310 -22.349 42.299 1.00 85.88 149 GLU A N 1
ATOM 1148 C CA . GLU A 1 149 ? -11.294 -20.956 41.862 1.00 85.88 149 GLU A CA 1
ATOM 1149 C C . GLU A 1 149 ? -12.161 -20.762 40.617 1.00 85.88 149 GLU A C 1
ATOM 1151 O O . GLU A 1 149 ? -12.980 -19.844 40.574 1.00 85.88 149 GLU A O 1
ATOM 1156 N N . SER A 1 150 ? -12.082 -21.699 39.674 1.00 84.81 150 SER A N 1
ATOM 1157 C CA . SER A 1 150 ? -12.923 -21.753 38.477 1.00 84.81 150 SER A CA 1
ATOM 1158 C C . SER A 1 150 ? -14.424 -21.742 38.815 1.00 84.81 150 SER A C 1
ATOM 1160 O O . SER A 1 150 ? -15.192 -20.939 38.273 1.00 84.81 150 SER A O 1
ATOM 1162 N N . ASN A 1 151 ? -14.858 -22.544 39.796 1.00 85.75 151 ASN A N 1
ATOM 1163 C CA . ASN A 1 151 ? -16.252 -22.546 40.253 1.00 85.75 151 ASN A CA 1
ATOM 1164 C C . ASN A 1 151 ? -16.657 -21.223 40.925 1.00 85.75 151 ASN A C 1
ATOM 1166 O O . ASN A 1 151 ? -17.782 -20.750 40.732 1.00 85.75 151 ASN A O 1
ATOM 1170 N N . ARG A 1 152 ? -15.768 -20.625 41.729 1.00 89.44 152 ARG A N 1
ATOM 1171 C CA . ARG A 1 152 ? -16.023 -19.336 42.390 1.00 89.44 152 ARG A CA 1
ATOM 1172 C C . ARG A 1 152 ? -16.165 -18.213 41.365 1.00 89.44 152 ARG A C 1
ATOM 1174 O O . ARG A 1 152 ? -17.121 -17.442 41.447 1.00 89.44 152 ARG A O 1
ATOM 1181 N N . LEU A 1 153 ? -15.244 -18.150 40.408 1.00 91.44 153 LEU A N 1
ATOM 1182 C CA . LEU A 1 153 ? -15.248 -17.177 39.325 1.00 91.44 153 LEU A CA 1
ATOM 1183 C C . LEU A 1 153 ? -16.516 -17.313 38.479 1.00 91.44 153 LEU A C 1
ATOM 1185 O O . LEU A 1 153 ? -17.210 -16.327 38.251 1.00 91.44 153 LEU A O 1
ATOM 1189 N N . SER A 1 154 ? -16.890 -18.543 38.117 1.00 90.00 154 SER A N 1
ATOM 1190 C CA . SER A 1 154 ? -18.103 -18.811 37.340 1.00 90.00 154 SER A CA 1
ATOM 1191 C C . SER A 1 154 ? -19.382 -18.300 38.001 1.00 90.00 154 SER A C 1
ATOM 1193 O O . SER A 1 154 ? -20.199 -17.641 37.345 1.00 90.00 154 SER A O 1
ATOM 1195 N N . ARG A 1 155 ? -19.537 -18.515 39.313 1.00 91.00 155 ARG A N 1
ATOM 1196 C CA . ARG A 1 155 ? -20.672 -17.958 40.065 1.00 91.00 155 ARG A CA 1
ATOM 1197 C C . ARG A 1 155 ? -20.634 -16.435 40.092 1.00 91.00 155 ARG A C 1
ATOM 1199 O O . ARG A 1 155 ? -21.655 -15.811 39.826 1.00 91.00 155 ARG A O 1
ATOM 1206 N N . ALA A 1 156 ? -19.472 -15.843 40.364 1.00 94.25 156 ALA A N 1
ATOM 1207 C CA . ALA A 1 156 ? -19.327 -14.394 40.450 1.00 94.25 156 ALA A CA 1
ATOM 1208 C C . ALA A 1 156 ? -19.642 -13.693 39.114 1.00 94.25 156 ALA A C 1
ATOM 1210 O O . ALA A 1 156 ? -20.395 -12.720 39.103 1.00 94.25 156 ALA A O 1
ATOM 1211 N N . CYS A 1 157 ? -19.151 -14.219 37.988 1.00 94.50 157 CYS A N 1
ATOM 1212 C CA . CYS A 1 157 ? -19.473 -13.715 36.650 1.00 94.50 157 CYS A CA 1
ATOM 1213 C C . CYS A 1 157 ? -20.970 -13.831 36.342 1.00 94.50 157 CYS A C 1
ATOM 1215 O O . CYS A 1 157 ? -21.592 -12.849 35.935 1.00 94.50 157 CYS A O 1
ATOM 1217 N N . SER A 1 158 ? -21.567 -14.997 36.605 1.00 92.06 158 SER A N 1
ATOM 1218 C CA . SER A 1 158 ? -22.997 -15.234 36.366 1.00 92.06 158 SER A CA 1
ATOM 1219 C C . SER A 1 158 ? -23.877 -14.311 37.210 1.00 92.06 158 SER A C 1
ATOM 1221 O O . SER A 1 158 ? -24.849 -13.740 36.718 1.00 92.06 158 SER A O 1
ATOM 1223 N N . GLU A 1 159 ? -23.532 -14.121 38.486 1.00 94.19 159 GLU A N 1
ATOM 1224 C CA . GLU A 1 159 ? -24.234 -13.193 39.369 1.00 94.19 159 GLU A CA 1
ATOM 1225 C C . GLU A 1 159 ? -24.098 -11.742 38.915 1.00 94.19 159 GLU A C 1
ATOM 1227 O O . GLU A 1 159 ? -25.077 -10.997 38.997 1.00 94.19 159 GLU A O 1
ATOM 1232 N N . TYR A 1 160 ? -22.916 -11.338 38.445 1.00 94.50 160 TYR A N 1
ATOM 1233 C CA . TYR A 1 160 ? -22.680 -9.985 37.954 1.00 94.50 160 TYR A CA 1
ATOM 1234 C C . TYR A 1 160 ? -23.506 -9.698 36.698 1.00 94.50 160 TYR A C 1
ATOM 1236 O O . TYR A 1 160 ? -24.267 -8.733 36.684 1.00 94.50 160 TYR A O 1
ATOM 1244 N N . ILE A 1 161 ? -23.434 -10.576 35.690 1.00 93.00 161 ILE A N 1
ATOM 1245 C CA . ILE A 1 161 ? -24.214 -10.454 34.449 1.00 93.00 161 ILE A CA 1
ATOM 1246 C C . ILE A 1 161 ? -25.714 -10.429 34.771 1.00 93.00 161 ILE A C 1
ATOM 1248 O O . ILE A 1 161 ? -26.434 -9.550 34.304 1.00 93.00 161 ILE A O 1
ATOM 1252 N N . ARG A 1 162 ? -26.189 -11.317 35.656 1.00 91.94 162 ARG A N 1
ATOM 1253 C CA . ARG A 1 162 ? -27.598 -11.345 36.079 1.00 91.94 162 ARG A CA 1
ATOM 1254 C C . ARG A 1 162 ? -28.038 -10.049 36.766 1.00 91.94 162 ARG A C 1
ATOM 1256 O O . ARG A 1 162 ? -29.169 -9.619 36.561 1.00 91.94 162 ARG A O 1
ATOM 1263 N N . LYS A 1 163 ? -27.186 -9.444 37.602 1.00 91.44 163 LYS A N 1
ATOM 1264 C CA . LYS A 1 163 ? -27.479 -8.167 38.283 1.00 91.44 163 LYS A CA 1
ATOM 1265 C C . LYS A 1 163 ? -27.466 -6.981 37.320 1.00 91.44 163 LYS A C 1
ATOM 1267 O O . LYS A 1 163 ? -28.281 -6.082 37.488 1.00 91.44 163 LYS A O 1
ATOM 1272 N N . ALA A 1 164 ? -26.565 -6.989 36.341 1.00 86.38 164 ALA A N 1
ATOM 1273 C CA . ALA A 1 164 ? -26.495 -5.980 35.287 1.00 86.38 164 ALA A CA 1
ATOM 1274 C C . ALA A 1 164 ? -27.652 -6.099 34.273 1.00 86.38 164 ALA A C 1
ATOM 1276 O O . ALA A 1 164 ? -27.951 -5.152 33.554 1.00 86.38 164 ALA A O 1
ATOM 1277 N N . GLY A 1 165 ? -28.346 -7.241 34.237 1.00 83.44 165 GLY A N 1
ATOM 1278 C CA . GLY A 1 165 ? -29.560 -7.423 33.448 1.00 83.44 165 GLY A CA 1
ATOM 1279 C C . GLY A 1 165 ? -29.285 -7.377 31.947 1.00 83.44 165 GLY A C 1
ATOM 1280 O O . GLY A 1 165 ? -28.366 -8.027 31.452 1.00 83.44 165 GLY A O 1
ATOM 1281 N N . SER A 1 166 ? -30.093 -6.609 31.215 1.00 80.69 166 SER A N 1
ATOM 1282 C CA . SER A 1 166 ? -29.986 -6.482 29.760 1.00 80.69 166 SER A CA 1
ATOM 1283 C C . SER A 1 166 ? -28.800 -5.642 29.299 1.00 80.69 166 SER A C 1
ATOM 1285 O O . SER A 1 166 ? -28.681 -5.443 28.099 1.00 80.69 166 SER A O 1
ATOM 1287 N N . ASP A 1 167 ? -27.929 -5.148 30.182 1.00 84.88 167 ASP A N 1
ATOM 1288 C CA . ASP A 1 167 ? -26.779 -4.319 29.798 1.00 84.88 167 ASP A CA 1
ATOM 1289 C C . ASP A 1 167 ? -25.658 -5.129 29.137 1.00 84.88 167 ASP A C 1
ATOM 1291 O O . ASP A 1 167 ? -24.902 -4.582 28.340 1.00 84.88 167 ASP A O 1
ATOM 1295 N N . PHE A 1 168 ? -25.566 -6.442 29.377 1.00 90.12 168 PHE A N 1
ATOM 1296 C CA . PHE A 1 168 ? -24.581 -7.292 28.701 1.00 90.12 168 PHE A CA 1
ATOM 1297 C C . PHE A 1 168 ? -25.157 -7.931 27.428 1.00 90.12 168 PHE A C 1
ATOM 1299 O O . PHE A 1 168 ? -26.324 -8.326 27.400 1.00 90.12 168 PHE A O 1
ATOM 1306 N N . PRO A 1 169 ? -24.384 -7.978 26.330 1.00 91.81 169 PRO A N 1
ATOM 1307 C CA . PRO A 1 169 ? -24.783 -8.664 25.106 1.00 91.81 169 PRO A CA 1
ATOM 1308 C C . PRO A 1 169 ? -24.666 -10.182 25.264 1.00 91.81 169 PRO A C 1
ATOM 1310 O O . PRO A 1 169 ? -23.823 -10.677 26.013 1.00 91.81 169 PRO A O 1
ATOM 1313 N N . GLU A 1 170 ? -25.468 -10.919 24.498 1.00 90.69 170 GLU A N 1
ATOM 1314 C CA . GLU A 1 170 ? -25.268 -12.357 24.348 1.00 90.69 170 GLU A CA 1
ATOM 1315 C C . GLU A 1 170 ? -23.965 -12.653 23.596 1.00 90.69 170 GLU A C 1
ATOM 1317 O O . GLU A 1 170 ? -23.483 -11.866 22.773 1.00 90.69 170 GLU A O 1
ATOM 1322 N N . VAL A 1 171 ? -23.387 -13.812 23.898 1.00 91.56 171 VAL A N 1
ATOM 1323 C CA . VAL A 1 171 ? -22.187 -14.301 23.225 1.00 91.56 171 VAL A CA 1
ATOM 1324 C C . VAL A 1 171 ? -22.566 -14.842 21.853 1.00 91.56 171 VAL A C 1
ATOM 1326 O O . VAL A 1 171 ? -23.448 -15.690 21.733 1.00 91.56 171 VAL A O 1
ATOM 1329 N N . ASN A 1 172 ? -21.843 -14.415 20.821 1.00 89.31 172 ASN A N 1
ATOM 1330 C CA . ASN A 1 172 ? -22.012 -14.955 19.480 1.00 89.31 172 ASN A CA 1
ATOM 1331 C C . ASN A 1 172 ? -21.416 -16.362 19.404 1.00 89.31 172 ASN A C 1
ATOM 1333 O O . ASN A 1 172 ? -20.206 -16.550 19.545 1.00 89.31 172 ASN A O 1
ATOM 1337 N N . LEU A 1 173 ? -22.269 -17.356 19.177 1.00 86.56 173 LEU A N 1
ATOM 1338 C CA . LEU A 1 173 ? -21.865 -18.750 19.023 1.00 86.56 173 LEU A CA 1
ATOM 1339 C C . LEU A 1 173 ? -21.820 -19.125 17.548 1.00 86.56 173 LEU A C 1
ATOM 1341 O O . LEU A 1 173 ? -22.612 -18.632 16.746 1.00 86.56 173 LEU A O 1
ATOM 1345 N N . ALA A 1 174 ? -20.913 -20.035 17.194 1.00 69.69 174 ALA A N 1
ATOM 1346 C CA . ALA A 1 174 ? -20.967 -20.674 15.889 1.00 69.69 174 ALA A CA 1
ATOM 1347 C C . ALA A 1 174 ? -22.328 -21.370 15.747 1.00 69.69 174 ALA A C 1
ATOM 1349 O O . ALA A 1 174 ? -22.670 -22.243 16.548 1.00 69.69 174 ALA A O 1
ATOM 1350 N N . THR A 1 175 ? -23.118 -20.996 14.742 1.00 48.62 175 THR A N 1
ATOM 1351 C CA . THR A 1 175 ? -24.298 -21.782 14.391 1.00 48.62 175 THR A CA 1
ATOM 1352 C C . THR A 1 175 ? -23.814 -23.165 13.958 1.00 48.62 175 THR A C 1
ATOM 1354 O O . THR A 1 175 ? -22.938 -23.289 13.103 1.00 48.62 175 THR A O 1
ATOM 1357 N N . ALA A 1 176 ? -24.383 -24.224 14.535 1.00 41.94 176 ALA A N 1
ATOM 1358 C CA . ALA A 1 176 ? -24.006 -25.621 14.284 1.00 41.94 176 ALA A CA 1
ATOM 1359 C C . ALA A 1 176 ? -24.177 -26.092 12.815 1.00 41.94 176 ALA A C 1
ATOM 1361 O O . ALA A 1 176 ? -24.011 -27.271 12.518 1.00 41.94 176 ALA A O 1
ATOM 1362 N N . SER A 1 177 ? -24.490 -25.192 11.876 1.00 37.88 177 SER A N 1
ATOM 1363 C CA . SER A 1 177 ? -24.647 -25.499 10.451 1.00 37.88 177 SER A CA 1
ATOM 1364 C C . SER A 1 177 ? -23.326 -25.653 9.683 1.00 37.88 177 SER A C 1
ATOM 1366 O O . SER A 1 177 ? -23.343 -26.188 8.580 1.00 37.88 177 SER A O 1
ATOM 1368 N N . SER A 1 178 ? -22.178 -25.259 10.250 1.00 37.22 178 SER A N 1
ATOM 1369 C CA . SER A 1 178 ? -20.869 -25.383 9.582 1.00 37.22 178 SER A CA 1
ATOM 1370 C C . SER A 1 178 ? -20.061 -26.632 9.958 1.00 37.22 178 SER A C 1
ATOM 1372 O O . SER A 1 178 ? -19.044 -26.900 9.326 1.00 37.22 178 SER A O 1
ATOM 1374 N N . CYS A 1 179 ? -20.525 -27.440 10.917 1.00 29.30 179 CYS A N 1
ATOM 1375 C CA . CYS A 1 179 ? -19.861 -28.681 11.329 1.00 29.30 179 CYS A CA 1
ATOM 1376 C C . CYS A 1 179 ? -20.890 -29.786 11.613 1.00 29.30 179 CYS A C 1
ATOM 1378 O O . CYS A 1 179 ? -21.134 -30.142 12.763 1.00 29.30 179 CYS A O 1
ATOM 1380 N N . SER A 1 180 ? -21.485 -30.359 10.564 1.00 29.66 180 SER A N 1
ATOM 1381 C CA . SER A 1 180 ? -22.204 -31.636 10.664 1.00 29.66 180 SER A CA 1
ATOM 1382 C C . SER A 1 180 ? -21.413 -32.745 9.971 1.00 29.66 180 SER A C 1
ATOM 1384 O O . SER A 1 180 ? -21.647 -33.122 8.830 1.00 29.66 180 SER A O 1
ATOM 1386 N N . SER A 1 181 ? -20.462 -33.308 10.708 1.00 31.23 181 SER A N 1
ATOM 1387 C CA . SER A 1 181 ? -20.055 -34.699 10.522 1.00 31.23 181 SER A CA 1
ATOM 1388 C C . SER A 1 181 ? -20.210 -35.398 11.864 1.00 31.23 181 SER A C 1
ATOM 1390 O O . SER A 1 181 ? -19.262 -35.559 12.631 1.00 31.23 181 SER A O 1
ATOM 1392 N N . THR A 1 182 ? -21.453 -35.752 12.175 1.00 31.83 182 THR A N 1
ATOM 1393 C CA . THR A 1 182 ? -21.786 -36.691 13.238 1.00 31.83 182 THR A CA 1
ATOM 1394 C C . THR A 1 182 ? -21.342 -38.086 12.812 1.00 31.83 182 THR A C 1
ATOM 1396 O O . THR A 1 182 ? -21.889 -38.659 11.878 1.00 31.83 182 THR A O 1
ATOM 1399 N N . ASN A 1 183 ? -20.384 -38.658 13.536 1.00 31.31 183 ASN A N 1
ATOM 1400 C CA . ASN A 1 183 ? -20.328 -40.101 13.729 1.00 31.31 183 ASN A CA 1
ATOM 1401 C C . ASN A 1 183 ? -20.257 -40.361 15.232 1.00 31.31 183 ASN A C 1
ATOM 1403 O O . ASN A 1 183 ? -19.220 -40.216 15.873 1.00 31.31 183 ASN A O 1
ATOM 1407 N N . SER A 1 184 ? -21.413 -40.702 15.792 1.00 33.66 184 SER A N 1
ATOM 1408 C CA . SER A 1 184 ? -21.542 -41.335 17.095 1.00 33.66 184 SER A CA 1
ATOM 1409 C C . SER A 1 184 ? -21.100 -42.795 16.983 1.00 33.66 184 SER A C 1
ATOM 1411 O O . SER A 1 184 ? -21.698 -43.560 16.228 1.00 33.66 184 SER A O 1
ATOM 1413 N N . GLY A 1 185 ? -20.092 -43.188 17.755 1.00 29.42 185 GLY A N 1
ATOM 1414 C CA . GLY A 1 185 ? -19.667 -44.576 17.921 1.00 29.42 185 GLY A CA 1
ATOM 1415 C C . GLY A 1 185 ? -18.801 -44.702 19.169 1.00 29.42 185 GLY A C 1
ATOM 1416 O O . GLY A 1 185 ? -17.883 -43.916 19.366 1.00 29.42 185 GLY A O 1
ATOM 1417 N N . GLN A 1 186 ? -19.173 -45.626 20.046 1.00 30.33 186 GLN A N 1
ATOM 1418 C CA . GLN A 1 186 ? -18.704 -45.791 21.421 1.00 30.33 186 GLN A CA 1
ATOM 1419 C C . GLN A 1 186 ? -17.206 -46.111 21.567 1.00 30.33 186 GLN A C 1
ATOM 1421 O O . GLN A 1 186 ? -16.590 -46.722 20.701 1.00 30.33 186 GLN A O 1
ATOM 1426 N N . ARG A 1 187 ? -16.676 -45.731 22.738 1.00 31.98 187 ARG A N 1
ATOM 1427 C CA . ARG A 1 187 ? -15.372 -46.105 23.308 1.00 31.98 187 ARG A CA 1
ATOM 1428 C C . ARG A 1 187 ? -15.116 -47.618 23.292 1.00 31.98 187 ARG A C 1
ATOM 1430 O O . ARG A 1 187 ? -15.965 -48.374 23.758 1.00 31.98 187 ARG A O 1
ATOM 1437 N N . SER A 1 188 ? -13.872 -47.987 23.006 1.00 28.09 188 SER A N 1
ATOM 1438 C CA . SER A 1 188 ? -13.071 -48.825 23.908 1.00 28.09 188 SER A CA 1
ATOM 1439 C C . SER A 1 188 ? -11.593 -48.471 23.753 1.00 28.09 188 SER A C 1
ATOM 1441 O O . SER A 1 188 ? -11.139 -48.143 22.659 1.00 28.09 188 SER A O 1
ATOM 1443 N N . ASP A 1 189 ? -10.907 -48.473 24.886 1.00 36.66 189 ASP A N 1
ATOM 1444 C CA . ASP A 1 189 ? -9.518 -48.093 25.094 1.00 36.66 189 ASP A CA 1
ATOM 1445 C C . ASP A 1 189 ? -8.540 -48.993 24.326 1.00 36.66 189 ASP A C 1
ATOM 1447 O O . ASP A 1 189 ? -8.749 -50.200 24.282 1.00 36.66 189 ASP A O 1
ATOM 1451 N N . GLU A 1 190 ? -7.477 -48.408 23.767 1.00 30.42 190 GLU A N 1
ATOM 1452 C CA . GLU A 1 190 ? -6.107 -48.943 23.806 1.00 30.42 190 GLU A CA 1
ATOM 1453 C C . GLU A 1 190 ? -5.127 -47.920 23.203 1.00 30.42 190 GLU A C 1
ATOM 1455 O O . GLU A 1 190 ? -5.343 -47.341 22.136 1.00 30.42 190 GLU A O 1
ATOM 1460 N N . GLU A 1 191 ? -4.065 -47.646 23.958 1.00 39.72 191 GLU A N 1
ATOM 1461 C CA . GLU A 1 191 ? -2.925 -46.826 23.568 1.00 39.72 191 GLU A CA 1
ATOM 1462 C C . GLU A 1 191 ? -2.175 -47.480 22.403 1.00 39.72 191 GLU A C 1
ATOM 1464 O O . GLU A 1 191 ? -1.669 -48.583 22.566 1.00 39.72 191 GLU A O 1
ATOM 1469 N N . GLU A 1 192 ? -1.958 -46.776 21.287 1.00 29.34 192 GLU A N 1
ATOM 1470 C CA . GLU A 1 192 ? -0.700 -46.944 20.554 1.00 29.34 192 GLU A CA 1
ATOM 1471 C C . GLU A 1 192 ? -0.377 -45.768 19.620 1.00 29.34 192 GLU A C 1
ATOM 1473 O O . GLU A 1 192 ? -1.114 -45.417 18.705 1.00 29.34 192 GLU A O 1
ATOM 1478 N N . LYS A 1 193 ? 0.767 -45.148 19.930 1.00 28.38 193 LYS A N 1
ATOM 1479 C CA . LYS A 1 193 ? 1.739 -44.453 19.072 1.00 28.38 193 LYS A CA 1
ATOM 1480 C C . LYS A 1 193 ? 1.258 -43.957 17.702 1.00 28.38 193 LYS A C 1
ATOM 1482 O O . LYS A 1 193 ? 0.968 -44.718 16.791 1.00 28.38 193 LYS A O 1
ATOM 1487 N N . CYS A 1 194 ? 1.410 -42.651 17.513 1.00 26.25 194 CYS A N 1
ATOM 1488 C CA . CYS A 1 194 ? 1.520 -42.011 16.207 1.00 26.25 194 CYS A CA 1
ATOM 1489 C C . CYS A 1 194 ? 2.799 -42.466 15.469 1.00 26.25 194 CYS A C 1
ATOM 1491 O O . CYS A 1 194 ? 3.898 -42.301 16.011 1.00 26.25 194 CYS A O 1
ATOM 1493 N N . PRO A 1 195 ? 2.681 -42.914 14.204 1.00 29.34 195 PRO A N 1
ATOM 1494 C CA . PRO A 1 195 ? 3.669 -42.553 13.202 1.00 29.34 195 PRO A CA 1
ATOM 1495 C C . PRO A 1 195 ? 2.955 -42.034 11.948 1.00 29.34 195 PRO A C 1
ATOM 1497 O O . PRO A 1 195 ? 2.405 -42.796 11.154 1.00 29.34 195 PRO A O 1
ATOM 1500 N N . PHE A 1 196 ? 2.976 -40.719 11.740 1.00 27.95 196 PHE A N 1
ATOM 1501 C CA . PHE A 1 196 ? 2.660 -40.154 10.430 1.00 27.95 196 PHE A CA 1
ATOM 1502 C C . PHE A 1 196 ? 3.798 -40.499 9.455 1.00 27.95 196 PHE A C 1
ATOM 1504 O O . PHE A 1 196 ? 4.790 -39.778 9.368 1.00 27.95 196 PHE A O 1
ATOM 1511 N N . ASP A 1 197 ? 3.643 -41.602 8.719 1.00 25.17 197 ASP A N 1
ATOM 1512 C CA . ASP A 1 197 ? 4.339 -41.837 7.452 1.00 25.17 197 ASP A CA 1
ATOM 1513 C C . ASP A 1 197 ? 3.388 -41.486 6.298 1.00 25.17 197 ASP A C 1
ATOM 1515 O O . ASP A 1 197 ? 2.313 -42.061 6.116 1.00 25.17 197 ASP A O 1
ATOM 1519 N N . PHE A 1 198 ? 3.769 -40.466 5.536 1.00 32.75 198 PHE A N 1
ATOM 1520 C CA . PHE A 1 198 ? 2.968 -39.844 4.490 1.00 32.75 198 PHE A CA 1
ATOM 1521 C C . PHE A 1 198 ? 3.081 -40.631 3.177 1.00 32.75 198 PHE A C 1
ATOM 1523 O O . PHE A 1 198 ? 3.594 -40.115 2.185 1.00 32.75 198 PHE A O 1
ATOM 1530 N N . LYS A 1 199 ? 2.606 -41.884 3.118 1.00 35.06 199 LYS A N 1
ATOM 1531 C CA . LYS A 1 199 ? 2.466 -42.603 1.836 1.00 35.06 199 LYS A CA 1
ATOM 1532 C C . LYS A 1 199 ? 1.220 -43.488 1.779 1.00 35.06 199 LYS A C 1
ATOM 1534 O O . LYS A 1 199 ? 1.130 -44.500 2.456 1.00 35.06 199 LYS A O 1
ATOM 1539 N N . ARG A 1 200 ? 0.353 -43.146 0.813 1.00 42.16 200 ARG A N 1
ATOM 1540 C CA . ARG A 1 200 ? -0.838 -43.869 0.314 1.00 42.16 200 ARG A CA 1
ATOM 1541 C C . ARG A 1 200 ? -2.082 -43.806 1.211 1.00 42.16 200 ARG A C 1
ATOM 1543 O O . ARG A 1 200 ? -2.308 -44.680 2.033 1.00 42.16 200 ARG A O 1
ATOM 1550 N N . ALA A 1 201 ? -2.976 -42.866 0.909 1.00 29.02 201 ALA A N 1
ATOM 1551 C CA . ALA A 1 201 ? -4.395 -43.001 1.231 1.00 29.02 201 ALA A CA 1
ATOM 1552 C C . ALA A 1 201 ? -5.206 -42.841 -0.059 1.00 29.02 201 ALA A C 1
ATOM 1554 O O . ALA A 1 201 ? -5.139 -41.813 -0.735 1.00 29.02 201 ALA A O 1
ATOM 1555 N N . GLY A 1 202 ? -5.885 -43.923 -0.440 1.00 29.53 202 GLY A N 1
ATOM 1556 C CA . GLY A 1 202 ? -6.747 -43.996 -1.608 1.00 29.53 202 GLY A CA 1
ATOM 1557 C C . GLY A 1 202 ? -7.996 -43.135 -1.447 1.00 29.53 202 GLY A C 1
ATOM 1558 O O . GLY A 1 202 ? -8.514 -42.947 -0.349 1.00 29.53 202 GLY A O 1
ATOM 1559 N N . GLN A 1 203 ? -8.471 -42.623 -2.578 1.00 36.19 203 GLN A N 1
ATOM 1560 C CA . GLN A 1 203 ? -9.766 -41.963 -2.696 1.00 36.19 203 GLN A CA 1
ATOM 1561 C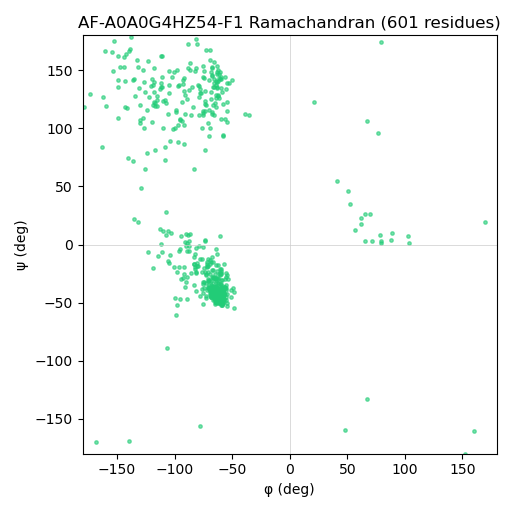 C . GLN A 1 203 ? -10.895 -42.902 -2.227 1.00 36.19 203 GLN A C 1
ATOM 1563 O O . GLN A 1 203 ? -10.827 -44.105 -2.501 1.00 36.19 203 GLN A O 1
ATOM 1568 N N . PRO A 1 204 ? -11.956 -42.385 -1.583 1.00 35.72 204 PRO A N 1
ATOM 1569 C CA . PRO A 1 204 ? -13.126 -43.197 -1.276 1.00 35.72 204 PRO A CA 1
ATOM 1570 C C . PRO A 1 204 ? -13.778 -43.679 -2.585 1.00 35.72 204 PRO A C 1
ATOM 1572 O O . PRO A 1 204 ? -13.736 -42.967 -3.598 1.00 35.72 204 PRO A O 1
ATOM 1575 N N . PRO A 1 205 ? -14.377 -44.882 -2.616 1.00 38.25 205 PRO A N 1
ATOM 1576 C CA . PRO A 1 205 ? -14.946 -45.414 -3.839 1.00 38.25 205 PRO A CA 1
ATOM 1577 C C . PRO A 1 205 ? -16.211 -44.626 -4.186 1.00 38.25 205 PRO A C 1
ATOM 1579 O O . PRO A 1 205 ? -17.276 -44.820 -3.607 1.00 38.25 205 PRO A O 1
ATOM 1582 N N . VAL A 1 206 ? -16.100 -43.743 -5.180 1.00 43.91 206 VAL A N 1
ATOM 1583 C CA . VAL A 1 206 ? -17.261 -43.241 -5.921 1.00 43.91 206 VAL A CA 1
ATOM 1584 C C . VAL A 1 206 ? -18.005 -44.464 -6.455 1.00 43.91 206 VAL A C 1
ATOM 1586 O O . VAL A 1 206 ? -17.390 -45.287 -7.141 1.00 43.91 206 VAL A O 1
ATOM 1589 N N . SER A 1 207 ? -19.290 -44.603 -6.113 1.00 51.59 207 SER A N 1
ATOM 1590 C CA . SER A 1 207 ? -20.075 -45.786 -6.475 1.00 51.59 207 SER A CA 1
ATOM 1591 C C . SER A 1 207 ? -19.981 -46.057 -7.980 1.00 51.59 207 SER A C 1
ATOM 1593 O O . SER A 1 207 ? -20.017 -45.140 -8.808 1.00 51.59 207 SER A O 1
ATOM 1595 N N . GLU A 1 208 ? -19.854 -47.329 -8.353 1.00 45.09 208 GLU A N 1
ATOM 1596 C CA . GLU A 1 208 ? -19.664 -47.742 -9.749 1.00 45.09 208 GLU A CA 1
ATOM 1597 C C . GLU A 1 208 ? -20.837 -47.288 -10.648 1.00 45.09 208 GLU A C 1
ATOM 1599 O O . GLU A 1 208 ? -20.676 -47.055 -11.847 1.00 45.09 208 GLU A O 1
ATOM 1604 N N . CYS A 1 209 ? -22.005 -47.053 -10.039 1.00 40.28 209 CYS A N 1
ATOM 1605 C CA . CYS A 1 209 ? -23.170 -46.432 -10.661 1.00 40.28 209 CYS A CA 1
ATOM 1606 C C . CYS A 1 209 ? -22.887 -44.994 -11.132 1.00 40.28 209 CYS A C 1
ATOM 1608 O O . CYS A 1 209 ? -23.178 -44.658 -12.280 1.00 40.28 209 CYS A O 1
ATOM 1610 N N . VAL A 1 210 ? -22.255 -44.163 -10.294 1.00 45.38 210 VAL A N 1
ATOM 1611 C CA . VAL A 1 210 ? -21.914 -42.769 -10.622 1.00 45.38 210 VAL A CA 1
ATOM 1612 C C . VAL A 1 210 ? -20.816 -42.717 -11.683 1.00 45.38 210 VAL A C 1
ATOM 1614 O O . VAL A 1 210 ? -20.971 -42.012 -12.677 1.00 45.38 210 VAL A O 1
ATOM 1617 N N . LYS A 1 211 ? -19.767 -43.547 -11.575 1.00 44.62 211 LYS A N 1
ATOM 1618 C CA . LYS A 1 211 ? -18.715 -43.628 -12.610 1.00 44.62 211 LYS A CA 1
ATOM 1619 C C . LYS A 1 211 ? -19.274 -44.047 -13.972 1.00 44.62 211 LYS A C 1
ATOM 1621 O O . LYS A 1 211 ? -18.899 -43.477 -14.995 1.00 44.62 211 LYS A O 1
ATOM 1626 N N . ARG A 1 212 ? -20.195 -45.017 -14.002 1.00 49.72 212 ARG A N 1
ATOM 1627 C CA . ARG A 1 212 ? -20.847 -45.481 -15.237 1.00 49.72 212 ARG A CA 1
ATOM 1628 C C . ARG A 1 212 ? -21.765 -44.416 -15.842 1.00 49.72 212 ARG A C 1
ATOM 1630 O O . ARG A 1 212 ? -21.832 -44.307 -17.065 1.00 49.72 212 ARG A O 1
ATOM 1637 N N . ARG A 1 213 ? -22.445 -43.624 -15.008 1.00 45.56 213 ARG A N 1
ATOM 1638 C CA . ARG A 1 213 ? -23.323 -42.531 -15.453 1.00 45.56 213 ARG A CA 1
ATOM 1639 C C . ARG A 1 213 ? -22.510 -41.345 -15.981 1.00 45.56 213 ARG A C 1
ATOM 1641 O O . ARG A 1 213 ? -22.785 -40.886 -17.082 1.00 45.56 213 ARG A O 1
ATOM 1648 N N . CYS A 1 214 ? -21.437 -40.954 -15.290 1.00 48.41 214 CYS A N 1
ATOM 1649 C CA . CYS A 1 214 ? -20.524 -39.902 -15.744 1.00 48.41 214 CYS A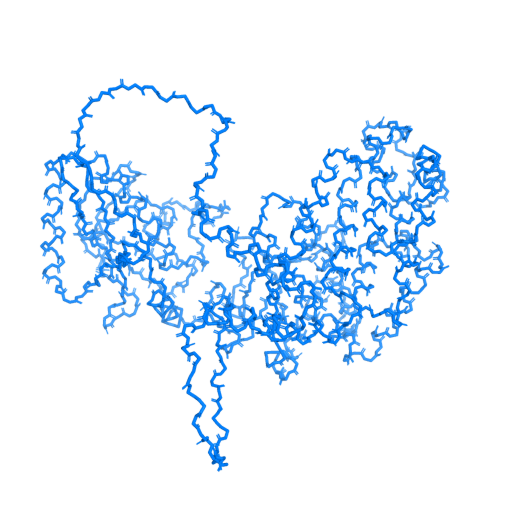 CA 1
ATOM 1650 C C . CYS A 1 214 ? -19.797 -40.275 -17.045 1.00 48.41 214 CYS A C 1
ATOM 1652 O O . CYS A 1 214 ? -19.717 -39.442 -17.937 1.00 48.41 214 CYS A O 1
ATOM 1654 N N . ARG A 1 215 ? -19.333 -41.525 -17.215 1.00 53.25 215 ARG A N 1
ATOM 1655 C CA . ARG A 1 215 ? -18.696 -41.960 -18.477 1.00 53.25 215 ARG A CA 1
ATOM 1656 C C . ARG A 1 215 ? -19.652 -41.935 -19.669 1.00 53.25 215 ARG A C 1
ATOM 1658 O O . ARG A 1 215 ? -19.229 -41.578 -20.760 1.00 53.25 215 ARG A O 1
ATOM 1665 N N . LYS A 1 216 ? -20.928 -42.289 -19.472 1.00 53.84 216 LYS A N 1
ATOM 1666 C CA . LYS A 1 216 ? -21.939 -42.195 -20.538 1.00 53.84 216 LYS A CA 1
ATOM 1667 C C . LYS A 1 216 ? -22.234 -40.748 -20.926 1.00 53.84 216 LYS A C 1
ATOM 1669 O O . LYS A 1 216 ? -22.342 -40.477 -22.111 1.00 53.84 216 LYS A O 1
ATOM 1674 N N . VAL A 1 217 ? -22.318 -39.846 -19.945 1.00 56.38 217 VAL A N 1
ATOM 1675 C CA . VAL A 1 217 ? -22.546 -38.411 -20.185 1.00 56.38 217 VAL A CA 1
ATOM 1676 C C . VAL A 1 217 ? -21.339 -37.770 -20.877 1.00 56.38 217 VAL A C 1
ATOM 1678 O O . VAL A 1 217 ? -21.516 -37.053 -21.855 1.00 56.38 217 VAL A O 1
ATOM 1681 N N . PHE A 1 218 ? -20.113 -38.087 -20.450 1.00 53.31 218 PHE A N 1
ATOM 1682 C CA . PHE A 1 218 ? -18.897 -37.581 -21.095 1.00 53.31 218 PHE A CA 1
ATOM 1683 C C . PHE A 1 218 ? -18.723 -38.092 -22.529 1.00 53.31 218 PHE A C 1
ATOM 1685 O O . PHE A 1 218 ? -18.408 -37.298 -23.405 1.00 53.31 218 PHE A O 1
ATOM 1692 N N . ALA A 1 219 ? -19.009 -39.371 -22.794 1.00 53.91 219 ALA A N 1
ATOM 1693 C CA . ALA A 1 219 ? -18.958 -39.909 -24.155 1.00 53.91 219 ALA A CA 1
ATOM 1694 C C . ALA A 1 219 ? -20.011 -39.277 -25.089 1.00 53.91 219 ALA A C 1
ATOM 1696 O O . ALA A 1 219 ? -19.775 -39.168 -26.283 1.00 53.91 219 ALA A O 1
ATOM 1697 N N . SER A 1 220 ? -21.158 -38.828 -24.563 1.00 52.72 220 SER A N 1
ATOM 1698 C CA . SER A 1 220 ? -22.174 -38.114 -25.354 1.00 52.72 220 SER A CA 1
ATOM 1699 C C . SER A 1 220 ? -21.904 -36.613 -25.535 1.00 52.72 220 SER A C 1
ATOM 1701 O O . SER A 1 220 ? -22.516 -35.995 -26.400 1.00 52.72 220 SER A O 1
ATOM 1703 N N . LEU A 1 221 ? -21.015 -36.020 -24.728 1.00 45.59 221 LEU A N 1
ATOM 1704 C CA . LEU A 1 221 ? -20.702 -34.583 -24.749 1.00 45.59 221 LEU A CA 1
ATOM 1705 C C . LEU A 1 221 ? -19.684 -34.187 -25.828 1.00 45.59 221 LEU A C 1
ATOM 1707 O O . LEU A 1 221 ? -19.633 -33.013 -26.198 1.00 45.59 221 LEU A O 1
ATOM 1711 N N . GLU A 1 222 ? -18.888 -35.137 -26.328 1.00 47.44 222 GLU A N 1
ATOM 1712 C CA . GLU A 1 222 ? -17.899 -34.889 -27.389 1.00 47.44 222 GLU A CA 1
ATOM 1713 C C . GLU A 1 222 ? -18.520 -34.857 -28.797 1.00 47.44 222 GLU A C 1
ATOM 1715 O O . GLU A 1 222 ? -17.922 -34.282 -29.703 1.00 47.44 222 GLU A O 1
ATOM 1720 N N . GLU A 1 223 ? -19.732 -35.397 -28.987 1.00 49.12 223 GLU A N 1
ATOM 1721 C CA . GLU A 1 223 ? -20.321 -35.586 -30.325 1.00 49.12 223 GLU A CA 1
ATOM 1722 C C . GLU A 1 223 ? -21.693 -34.911 -30.539 1.00 49.12 223 GLU A C 1
ATOM 1724 O O . GLU A 1 223 ? -22.187 -34.897 -31.666 1.00 49.12 223 GLU A O 1
ATOM 1729 N N . ASN A 1 224 ? -22.332 -34.329 -29.510 1.00 60.06 224 ASN A N 1
ATOM 1730 C CA . ASN A 1 224 ? -23.695 -33.787 -29.628 1.00 60.06 224 ASN A CA 1
ATOM 1731 C C . ASN A 1 224 ? -23.902 -32.466 -28.852 1.00 60.06 224 ASN A C 1
ATOM 1733 O O . ASN A 1 224 ? -23.823 -32.434 -27.622 1.00 60.06 224 ASN A O 1
ATOM 1737 N N . SER A 1 225 ? -24.222 -31.376 -29.562 1.00 53.59 225 SER A N 1
ATOM 1738 C CA . SER A 1 225 ? -24.451 -30.041 -28.980 1.00 53.59 225 SER A CA 1
ATOM 1739 C C . SER A 1 225 ? -25.663 -29.976 -28.044 1.00 53.59 225 SER A C 1
ATOM 1741 O O . SER A 1 225 ? -25.642 -29.214 -27.077 1.00 53.59 225 SER A O 1
ATOM 1743 N N . ASP A 1 226 ? -26.685 -30.811 -28.255 1.00 61.41 226 ASP A N 1
ATOM 1744 C CA . ASP A 1 226 ? -27.860 -30.860 -27.372 1.00 61.41 226 ASP A CA 1
ATOM 1745 C C . ASP A 1 226 ? -27.520 -31.480 -26.007 1.00 61.41 226 ASP A C 1
ATOM 1747 O O . ASP A 1 226 ? -28.073 -31.088 -24.976 1.00 61.41 226 ASP A O 1
ATOM 1751 N N . ALA A 1 227 ? -26.545 -32.397 -25.964 1.00 55.66 227 ALA A N 1
ATOM 1752 C CA . ALA A 1 227 ? -26.067 -32.987 -24.715 1.00 55.66 227 ALA A CA 1
ATOM 1753 C C . ALA A 1 227 ? -25.277 -31.974 -23.865 1.00 55.66 227 ALA A C 1
ATOM 1755 O O . ALA A 1 227 ? -25.336 -32.029 -22.634 1.00 55.66 227 ALA A O 1
ATOM 1756 N N . GLN A 1 228 ? -24.593 -31.009 -24.498 1.00 54.88 228 GLN A N 1
ATOM 1757 C CA . GLN A 1 228 ? -23.935 -29.897 -23.797 1.00 54.88 228 GLN A CA 1
ATOM 1758 C C . GLN A 1 228 ? -24.955 -28.965 -23.139 1.00 54.88 228 GLN A C 1
ATOM 1760 O O . GLN A 1 228 ? -24.768 -28.587 -21.982 1.00 54.88 228 GLN A O 1
ATOM 1765 N N . GLY A 1 229 ? -26.066 -28.668 -23.822 1.00 61.59 229 GLY A N 1
ATOM 1766 C CA . GLY A 1 229 ? -27.169 -27.890 -23.250 1.00 61.59 229 GLY A CA 1
ATOM 1767 C C . GLY A 1 229 ? -27.771 -28.549 -22.004 1.00 61.59 229 GLY A C 1
ATOM 1768 O O . GLY A 1 229 ? -27.942 -27.896 -20.975 1.00 61.59 229 GLY A O 1
ATOM 1769 N N . GLN A 1 230 ? -28.004 -29.865 -22.050 1.00 59.78 230 GLN A N 1
ATOM 1770 C CA . GLN A 1 230 ? -28.521 -30.623 -20.902 1.00 59.78 230 GLN A CA 1
ATOM 1771 C C . GLN A 1 230 ? -27.524 -30.695 -19.735 1.00 59.78 230 GLN A C 1
ATOM 1773 O O . GLN A 1 230 ? -27.925 -30.624 -18.575 1.00 59.78 230 GLN A O 1
ATOM 1778 N N . PHE A 1 231 ? -26.223 -30.799 -20.018 1.00 59.25 231 PHE A N 1
ATOM 1779 C CA . PHE A 1 231 ? -25.191 -30.787 -18.981 1.00 59.25 231 PHE A CA 1
ATOM 1780 C C . PHE A 1 231 ? -25.102 -29.431 -18.273 1.00 59.25 231 PHE A C 1
ATOM 1782 O O . PHE A 1 231 ? -25.056 -29.386 -17.045 1.00 59.25 231 PHE A O 1
ATOM 1789 N N . VAL A 1 232 ? -25.148 -28.327 -19.025 1.00 58.78 232 VAL A N 1
ATOM 1790 C CA . VAL A 1 232 ? -25.186 -26.971 -18.455 1.00 58.78 232 VAL A CA 1
ATOM 1791 C C . VAL A 1 232 ? -26.452 -26.765 -17.619 1.00 58.78 232 VAL A C 1
ATOM 1793 O O . VAL A 1 232 ? -26.368 -26.204 -16.529 1.00 58.78 232 VAL A O 1
ATOM 1796 N N . ALA A 1 233 ? -27.604 -27.277 -18.064 1.00 54.22 233 ALA A N 1
ATOM 1797 C CA . ALA A 1 233 ? -28.851 -27.213 -17.302 1.00 54.22 233 ALA A CA 1
ATOM 1798 C C . ALA A 1 233 ? -28.756 -27.954 -15.954 1.00 54.22 233 ALA A C 1
ATOM 1800 O O . ALA A 1 233 ? -29.111 -27.383 -14.928 1.00 54.22 233 ALA A O 1
ATOM 1801 N N . ILE A 1 234 ? -28.195 -29.169 -15.929 1.00 55.75 234 ILE A N 1
ATOM 1802 C CA . ILE A 1 234 ? -28.007 -29.954 -14.693 1.00 55.75 234 ILE A CA 1
ATOM 1803 C C . ILE A 1 234 ? -27.017 -29.272 -13.738 1.00 55.75 234 ILE A C 1
ATOM 1805 O O . ILE A 1 234 ? -27.229 -29.255 -12.526 1.00 55.75 234 ILE A O 1
ATOM 1809 N N . VAL A 1 235 ? -25.931 -28.700 -14.266 1.00 54.44 235 VAL A N 1
ATOM 1810 C CA . VAL A 1 235 ? -24.951 -27.955 -13.459 1.00 54.44 235 VAL A CA 1
ATOM 1811 C C . VAL A 1 235 ? -25.591 -26.703 -12.854 1.00 54.44 235 VAL A C 1
ATOM 1813 O O . VAL A 1 235 ? -25.389 -26.427 -11.673 1.00 54.44 235 VAL A O 1
ATOM 1816 N N . ASN A 1 236 ? -26.414 -25.987 -13.621 1.00 48.66 236 ASN A N 1
ATOM 1817 C CA . ASN A 1 236 ? -27.140 -24.820 -13.127 1.00 48.66 236 ASN A CA 1
ATOM 1818 C C . ASN A 1 236 ? -28.205 -25.191 -12.087 1.00 48.66 236 ASN A C 1
ATOM 1820 O O . ASN A 1 236 ? -28.345 -24.479 -11.097 1.00 48.66 236 ASN A O 1
ATOM 1824 N N . GLU A 1 237 ? -28.895 -26.322 -12.244 1.00 45.84 237 GLU A N 1
ATOM 1825 C CA . GLU A 1 237 ? -29.862 -26.833 -11.262 1.00 45.84 237 GLU A CA 1
ATOM 1826 C C . GLU A 1 237 ? -29.182 -27.148 -9.915 1.00 45.84 237 GLU A C 1
ATOM 1828 O O . GLU A 1 237 ? -29.714 -26.840 -8.848 1.00 45.84 237 GLU A O 1
ATOM 1833 N N . PHE A 1 238 ? -27.948 -27.665 -9.959 1.00 46.47 238 PHE A N 1
ATOM 1834 C CA . PHE A 1 238 ? -27.147 -27.970 -8.769 1.00 46.47 238 PHE A CA 1
ATOM 1835 C C . PHE A 1 238 ? -26.550 -26.729 -8.087 1.00 46.47 238 PHE A C 1
ATOM 1837 O O . PHE A 1 238 ? -26.398 -26.714 -6.867 1.00 46.47 238 PHE A O 1
ATOM 1844 N N . ILE A 1 239 ? -26.183 -25.704 -8.862 1.00 45.38 239 ILE A N 1
ATOM 1845 C CA . ILE A 1 239 ? -25.565 -24.473 -8.344 1.00 45.38 239 ILE A CA 1
ATOM 1846 C C . ILE A 1 239 ? -26.621 -23.488 -7.828 1.00 45.38 239 ILE A C 1
ATOM 1848 O O . ILE A 1 239 ? -26.368 -22.786 -6.850 1.00 45.38 239 ILE A O 1
ATOM 1852 N N . LEU A 1 240 ? -27.792 -23.424 -8.468 1.00 45.59 240 LEU A N 1
ATOM 1853 C CA . LEU A 1 240 ? -28.801 -22.395 -8.199 1.00 45.59 240 LEU A CA 1
ATOM 1854 C C . LEU A 1 240 ? -30.015 -22.904 -7.411 1.00 45.59 240 LEU A C 1
ATOM 1856 O O . LEU A 1 240 ? -30.762 -22.084 -6.887 1.00 45.59 240 LEU A O 1
ATOM 1860 N N . GLY A 1 241 ? -30.213 -24.221 -7.284 1.00 41.00 241 GLY A N 1
ATOM 1861 C CA . GLY A 1 241 ? -31.269 -24.793 -6.441 1.00 41.00 241 GLY A CA 1
ATOM 1862 C C . GLY A 1 241 ? -32.701 -24.481 -6.896 1.00 41.00 241 GLY A C 1
ATOM 1863 O O . GLY A 1 241 ? -33.608 -24.474 -6.066 1.00 41.00 241 GLY A O 1
ATOM 1864 N N . ILE A 1 242 ? -32.921 -24.220 -8.189 1.00 41.81 242 ILE A N 1
ATOM 1865 C CA . ILE A 1 242 ? -34.249 -23.949 -8.762 1.00 41.81 242 ILE A CA 1
ATOM 1866 C C . ILE A 1 242 ? -34.657 -25.133 -9.655 1.00 41.81 242 ILE A C 1
ATOM 1868 O O . ILE A 1 242 ? -33.917 -25.431 -10.591 1.00 41.81 242 ILE A O 1
ATOM 1872 N N . PRO A 1 243 ? -35.809 -25.795 -9.420 1.00 36.72 243 PRO A N 1
ATOM 1873 C CA . PRO A 1 243 ? -36.270 -26.895 -10.267 1.00 36.72 243 PRO A CA 1
ATOM 1874 C C . PRO A 1 243 ? -36.641 -26.403 -11.669 1.00 36.72 243 PRO A C 1
ATOM 1876 O O . PRO A 1 243 ? -37.362 -25.412 -11.818 1.00 36.72 243 PRO A O 1
ATOM 1879 N N . ALA A 1 244 ? -36.212 -27.130 -12.701 1.00 35.84 244 ALA A N 1
ATOM 1880 C CA . ALA A 1 244 ? -36.612 -26.863 -14.079 1.00 35.84 244 ALA A CA 1
ATOM 1881 C C . ALA A 1 244 ? -38.102 -27.210 -14.293 1.00 35.84 244 ALA A C 1
ATOM 1883 O O . ALA A 1 244 ? -38.463 -28.377 -14.443 1.00 35.84 244 ALA A O 1
ATOM 1884 N N . GLY A 1 245 ? -38.985 -26.202 -14.290 1.00 42.06 245 GLY A N 1
ATOM 1885 C CA . GLY A 1 245 ? -40.412 -26.420 -14.573 1.00 42.06 245 GLY A CA 1
ATOM 1886 C C . GLY A 1 245 ? -41.385 -25.264 -14.320 1.00 42.06 245 GLY A C 1
ATOM 1887 O O . GLY A 1 245 ? -42.578 -25.523 -14.194 1.00 42.06 245 GLY A O 1
ATOM 1888 N N . ALA A 1 246 ? -40.930 -24.012 -14.240 1.00 37.09 246 ALA A N 1
ATOM 1889 C CA . ALA A 1 246 ? -41.810 -22.855 -14.052 1.00 37.09 246 ALA A CA 1
ATOM 1890 C C . ALA A 1 246 ? -41.581 -21.792 -15.139 1.00 37.09 246 ALA A C 1
ATOM 1892 O O . ALA A 1 246 ? -41.149 -20.680 -14.856 1.00 37.09 246 ALA A O 1
ATOM 1893 N N . GLU A 1 247 ? -41.878 -22.134 -16.392 1.00 38.62 247 GLU A N 1
ATOM 1894 C CA . GLU A 1 247 ? -42.127 -21.134 -17.435 1.00 38.62 247 GLU A CA 1
ATOM 1895 C C . GLU A 1 247 ? -43.633 -20.850 -17.468 1.00 38.62 247 GLU A C 1
ATOM 1897 O O . GLU A 1 247 ? -44.407 -21.502 -18.165 1.00 38.62 247 GLU A O 1
ATOM 1902 N N . GLY A 1 248 ? -44.055 -19.908 -16.624 1.00 34.78 248 GLY A N 1
ATOM 1903 C CA . GLY A 1 248 ? -45.366 -19.272 -16.684 1.00 34.78 248 GLY A CA 1
ATOM 1904 C C . GLY A 1 248 ? -45.200 -17.836 -17.167 1.00 34.78 248 GLY A C 1
ATOM 1905 O O . GLY A 1 248 ? -44.426 -17.078 -16.588 1.00 34.78 248 GLY A O 1
ATOM 1906 N N . GLU A 1 249 ? -45.908 -17.501 -18.242 1.00 39.88 249 GLU A N 1
ATOM 1907 C CA . GLU A 1 249 ? -45.954 -16.209 -18.931 1.00 39.88 249 GLU A CA 1
ATOM 1908 C C . GLU A 1 249 ? -45.923 -14.991 -17.987 1.00 39.88 249 GLU A C 1
ATOM 1910 O O . GLU A 1 249 ? -46.897 -14.692 -17.294 1.00 39.88 249 GLU A O 1
ATOM 1915 N N . LEU A 1 250 ? -44.828 -14.229 -18.026 1.00 32.03 250 LEU A N 1
ATOM 1916 C CA . LEU A 1 250 ? -44.751 -12.888 -17.450 1.00 32.03 250 LEU A CA 1
ATOM 1917 C C . LEU A 1 250 ? -44.920 -11.864 -18.571 1.00 32.03 250 LEU A C 1
ATOM 1919 O O . LEU A 1 250 ? -44.008 -11.580 -19.347 1.00 32.03 250 LEU A O 1
ATOM 1923 N N . LYS A 1 251 ? -46.145 -11.342 -18.656 1.00 34.53 251 LYS A N 1
ATOM 1924 C CA . LYS A 1 251 ? -46.480 -10.147 -19.427 1.00 34.53 251 LYS A CA 1
ATOM 1925 C C . LYS A 1 251 ? -45.671 -8.968 -18.889 1.00 34.53 251 LYS A C 1
ATOM 1927 O O . LYS A 1 251 ? -45.587 -8.761 -17.683 1.00 34.53 251 LYS A O 1
ATOM 1932 N N . SER A 1 252 ? -45.099 -8.211 -19.813 1.00 34.53 252 SER A N 1
ATOM 1933 C CA . SER A 1 252 ? -44.379 -6.966 -19.581 1.00 34.53 252 SER A CA 1
ATOM 1934 C C . SER A 1 252 ? -45.279 -5.924 -18.913 1.00 34.53 252 SER A C 1
ATOM 1936 O O . SER A 1 252 ? -46.153 -5.354 -19.569 1.00 34.53 252 SER A O 1
ATOM 1938 N N . GLU A 1 253 ? -45.040 -5.652 -17.634 1.00 35.59 253 GLU A N 1
ATOM 1939 C CA . GLU A 1 253 ? -45.407 -4.380 -17.018 1.00 35.59 253 GLU A CA 1
ATOM 1940 C C . GLU A 1 253 ? -44.194 -3.449 -17.105 1.00 35.59 253 GLU A C 1
ATOM 1942 O O . GLU A 1 253 ? -43.177 -3.630 -16.439 1.00 35.59 253 GLU A O 1
ATOM 1947 N N . GLU A 1 254 ? -44.294 -2.466 -17.999 1.00 40.50 254 GLU A N 1
ATOM 1948 C CA . GLU A 1 254 ? -43.447 -1.280 -17.994 1.00 40.50 254 GLU A CA 1
ATOM 1949 C C . GLU A 1 254 ? -43.767 -0.468 -16.732 1.00 40.50 254 GLU A C 1
ATOM 1951 O O . GLU A 1 254 ? -44.854 0.095 -16.599 1.00 40.50 254 GLU A O 1
ATOM 1956 N N . GLY A 1 255 ? -42.825 -0.401 -15.792 1.00 37.94 255 GLY A N 1
ATOM 1957 C CA . GLY A 1 255 ? -42.982 0.417 -14.596 1.00 37.94 255 GLY A CA 1
ATOM 1958 C C . GLY A 1 255 ? -41.774 0.376 -13.666 1.00 37.94 255 GLY A C 1
ATOM 1959 O O . GLY A 1 255 ? -41.470 -0.659 -13.094 1.00 37.94 255 GLY A O 1
ATOM 1960 N N . ALA A 1 256 ? -41.166 1.551 -13.479 1.00 39.19 256 ALA A N 1
ATOM 1961 C CA . ALA A 1 256 ? -40.189 1.917 -12.450 1.00 39.19 256 ALA A CA 1
ATOM 1962 C C . ALA A 1 256 ? -38.805 1.236 -12.517 1.00 39.19 256 ALA A C 1
ATOM 1964 O O . ALA A 1 256 ? -38.612 0.100 -12.099 1.00 39.19 256 ALA A O 1
ATOM 1965 N N . GLU A 1 257 ? -37.795 2.010 -12.938 1.00 42.69 257 GLU A N 1
ATOM 1966 C CA . GLU A 1 257 ? -36.401 1.765 -12.554 1.00 42.69 257 GLU A CA 1
ATOM 1967 C C . GLU A 1 257 ? -36.304 1.791 -11.021 1.00 42.69 257 GLU A C 1
ATOM 1969 O O . GLU A 1 257 ? -36.149 2.845 -10.396 1.00 42.69 257 GLU A O 1
ATOM 1974 N N . GLU A 1 258 ? -36.405 0.620 -10.396 1.00 44.25 258 GLU A N 1
ATOM 1975 C CA . GLU A 1 258 ? -35.897 0.415 -9.049 1.00 44.25 258 GLU A CA 1
ATOM 1976 C C . GLU A 1 258 ? -34.413 0.787 -9.075 1.00 44.25 258 GLU A C 1
ATOM 1978 O O . GLU A 1 258 ? -33.578 0.086 -9.654 1.00 44.25 258 GLU A O 1
ATOM 1983 N N . LYS A 1 259 ? -34.073 1.931 -8.466 1.00 47.38 259 LYS A N 1
ATOM 1984 C CA . LYS A 1 259 ? -32.691 2.282 -8.143 1.00 47.38 259 LYS A CA 1
ATOM 1985 C C . LYS A 1 259 ? -32.146 1.174 -7.256 1.00 47.38 259 LYS A C 1
ATOM 1987 O O . LYS A 1 259 ? -32.326 1.202 -6.043 1.00 47.38 259 LYS A O 1
ATOM 1992 N N . LYS A 1 260 ? -31.488 0.200 -7.879 1.00 52.34 260 LYS A N 1
ATOM 1993 C CA . LYS A 1 260 ? -30.748 -0.856 -7.203 1.00 52.34 260 LYS A CA 1
ATOM 1994 C C . LYS A 1 260 ? -29.757 -0.160 -6.276 1.00 52.34 260 LYS A C 1
ATOM 1996 O O . LYS A 1 260 ? -28.810 0.462 -6.755 1.00 52.34 260 LYS A O 1
ATOM 2001 N N . GLU A 1 261 ? -30.035 -0.172 -4.972 1.00 59.81 261 GLU A N 1
ATOM 2002 C CA . GLU A 1 261 ? -29.158 0.449 -3.986 1.00 59.81 261 GLU A CA 1
ATOM 2003 C C . GLU A 1 261 ? -27.764 -0.142 -4.161 1.00 59.81 261 GLU A C 1
ATOM 2005 O O . GLU A 1 261 ? -27.534 -1.346 -4.024 1.00 59.81 261 GLU A O 1
ATOM 2010 N N . GLU A 1 262 ? -26.835 0.715 -4.562 1.00 66.62 262 GLU A N 1
ATOM 2011 C CA . GLU A 1 262 ? -25.495 0.289 -4.905 1.00 66.62 262 GLU A CA 1
ATOM 2012 C C . GLU A 1 262 ? -24.796 -0.189 -3.625 1.00 66.62 262 GLU A C 1
ATOM 2014 O O . GLU A 1 262 ? -24.529 0.587 -2.701 1.00 66.62 262 GLU A O 1
ATOM 2019 N N . LYS A 1 263 ? -24.520 -1.490 -3.556 1.00 81.00 263 LYS A N 1
ATOM 2020 C CA . LYS A 1 263 ? -23.946 -2.144 -2.381 1.00 81.00 263 LYS A CA 1
ATOM 2021 C C . LYS A 1 263 ? -22.532 -1.613 -2.113 1.00 81.00 263 LYS A C 1
ATOM 2023 O O . LYS A 1 263 ? -21.658 -1.710 -2.967 1.00 81.00 263 LYS A O 1
ATOM 2028 N N . VAL A 1 264 ? -22.304 -1.057 -0.920 1.00 87.00 264 VAL A N 1
ATOM 2029 C CA . VAL A 1 264 ? -20.961 -0.665 -0.457 1.00 87.00 264 VAL A CA 1
ATOM 2030 C C . VAL A 1 264 ? -20.135 -1.924 -0.226 1.00 87.00 264 VAL A C 1
ATOM 2032 O O . VAL A 1 264 ? -20.596 -2.837 0.460 1.00 87.00 264 VAL A O 1
ATOM 2035 N N . ASP A 1 265 ? -18.914 -1.958 -0.754 1.00 88.19 265 ASP A N 1
ATOM 2036 C CA . ASP A 1 265 ? -17.968 -3.024 -0.434 1.00 88.19 265 ASP A CA 1
ATOM 2037 C C . ASP A 1 265 ? -17.385 -2.797 0.976 1.00 88.19 265 ASP A C 1
ATOM 2039 O O . ASP A 1 265 ? -16.687 -1.799 1.189 1.00 88.19 265 ASP A O 1
ATOM 2043 N N . PRO A 1 266 ? -17.660 -3.682 1.954 1.00 85.31 266 PRO A N 1
ATOM 2044 C CA . PRO A 1 266 ? -17.224 -3.491 3.334 1.00 85.31 266 PRO A CA 1
ATOM 2045 C C . PRO A 1 266 ? -15.708 -3.654 3.520 1.00 85.31 266 PRO A C 1
ATOM 2047 O O . PRO A 1 266 ? -15.191 -3.284 4.571 1.00 85.31 266 PRO A O 1
ATOM 2050 N N . SER A 1 267 ? -14.986 -4.191 2.531 1.00 88.25 267 SER A N 1
ATOM 2051 C CA . SER A 1 267 ? -13.526 -4.328 2.581 1.00 88.25 267 SER A CA 1
ATOM 2052 C C . SER A 1 267 ? -12.785 -3.031 2.231 1.00 88.25 267 SER A C 1
ATOM 2054 O O . SER A 1 267 ? -11.609 -2.884 2.568 1.00 88.25 267 SER A O 1
ATOM 2056 N N . ILE A 1 268 ? -13.473 -2.054 1.625 1.00 93.19 268 ILE A N 1
ATOM 2057 C CA . ILE A 1 268 ? -12.881 -0.797 1.151 1.00 93.19 268 ILE A CA 1
ATOM 2058 C C . ILE A 1 268 ? -13.241 0.342 2.104 1.00 93.19 268 ILE A C 1
ATOM 2060 O O . ILE A 1 268 ? -14.229 1.065 1.938 1.00 93.19 268 ILE A O 1
ATOM 2064 N N . TYR A 1 269 ? -12.399 0.522 3.114 1.00 93.06 269 TYR A N 1
ATOM 2065 C CA . TYR A 1 269 ? -12.593 1.529 4.148 1.00 93.06 269 TYR A CA 1
ATOM 2066 C C . TYR A 1 269 ? -11.268 2.133 4.608 1.00 93.06 269 TYR A C 1
ATOM 2068 O O . TYR A 1 269 ? -10.186 1.574 4.429 1.00 93.06 269 TYR A O 1
ATOM 2076 N N . CYS A 1 270 ? -11.354 3.298 5.240 1.00 94.75 270 CYS A N 1
ATOM 2077 C CA . CYS A 1 270 ? -10.228 3.886 5.938 1.00 94.75 270 CYS A CA 1
ATOM 2078 C C . CYS A 1 270 ? -9.943 3.119 7.230 1.00 94.75 270 CYS A C 1
ATOM 2080 O O . CYS A 1 270 ? -10.764 3.137 8.145 1.00 94.75 270 CYS A O 1
ATOM 2082 N N . TRP A 1 271 ? -8.747 2.549 7.371 1.00 92.69 271 TRP A N 1
ATOM 2083 C CA . TRP A 1 271 ? -8.385 1.771 8.566 1.00 92.69 271 TRP A CA 1
ATOM 2084 C C . TRP A 1 271 ? -8.434 2.581 9.875 1.00 92.69 271 TRP A C 1
ATOM 2086 O O . TRP A 1 271 ? -8.624 2.015 10.946 1.00 92.69 271 TRP A O 1
ATOM 2096 N N . PHE A 1 272 ? -8.281 3.907 9.797 1.00 92.44 272 PHE A N 1
ATOM 2097 C CA . PHE A 1 272 ? -8.294 4.807 10.952 1.00 92.44 272 PHE A CA 1
ATOM 2098 C C . PHE A 1 272 ? -9.687 5.354 11.294 1.00 92.44 272 PHE A C 1
ATOM 2100 O O . PHE A 1 272 ? -10.002 5.552 12.461 1.00 92.44 272 PHE A O 1
ATOM 2107 N N . SER A 1 273 ? -10.536 5.645 10.311 1.00 89.69 273 SER A N 1
ATOM 2108 C CA . SER A 1 273 ? -11.853 6.262 10.547 1.00 89.69 273 SER A CA 1
ATOM 2109 C C . SER A 1 273 ? -13.016 5.291 10.415 1.00 89.69 273 SER A C 1
ATOM 2111 O O . SER A 1 273 ? -14.130 5.591 10.843 1.00 89.69 273 SER A O 1
ATOM 2113 N N . SER A 1 274 ? -12.766 4.139 9.798 1.00 89.25 274 SER A N 1
ATOM 2114 C CA . SER A 1 274 ? -13.784 3.235 9.269 1.00 89.25 274 SER A CA 1
ATOM 2115 C C . SER A 1 274 ? -14.735 3.886 8.249 1.00 89.25 274 SER A C 1
ATOM 2117 O O . SER A 1 274 ? -15.756 3.294 7.925 1.00 89.25 274 SER A O 1
ATOM 2119 N N . SER A 1 275 ? -14.429 5.088 7.733 1.00 90.75 275 SER A N 1
ATOM 2120 C CA . SER A 1 275 ? -15.186 5.701 6.632 1.00 90.75 275 SER A CA 1
ATOM 2121 C C . SER A 1 275 ? -15.018 4.878 5.359 1.00 90.75 275 SER A C 1
ATOM 2123 O O . SER A 1 275 ? -13.900 4.470 5.034 1.00 90.75 275 SER A O 1
ATOM 2125 N N . THR A 1 276 ? -16.098 4.700 4.611 1.00 93.50 276 THR A N 1
ATOM 2126 C CA . THR A 1 276 ? -16.085 4.056 3.293 1.00 93.50 276 THR A CA 1
ATOM 2127 C C . THR A 1 276 ? -15.829 5.084 2.186 1.00 93.50 276 THR A C 1
ATOM 2129 O O . THR A 1 276 ? -15.836 6.293 2.430 1.00 93.50 276 THR A O 1
ATOM 2132 N N . TYR A 1 277 ? -15.637 4.622 0.948 1.00 94.69 277 TYR A N 1
ATOM 2133 C CA . TYR A 1 277 ? -15.496 5.501 -0.222 1.00 94.69 277 TYR A CA 1
ATOM 2134 C C . TYR A 1 277 ? -16.781 6.265 -0.579 1.00 94.69 277 TYR A C 1
ATOM 2136 O O . TYR A 1 277 ? -16.730 7.192 -1.383 1.00 94.69 277 TYR A O 1
ATOM 2144 N N . LYS A 1 278 ? -17.925 5.916 0.026 1.00 93.44 278 LYS A N 1
ATOM 2145 C CA . LYS A 1 278 ? -19.163 6.701 -0.086 1.00 93.44 278 LYS A CA 1
ATOM 2146 C C . LYS A 1 278 ? -19.243 7.829 0.942 1.00 93.44 278 LYS A C 1
ATOM 2148 O O . LYS A 1 278 ? -19.929 8.817 0.706 1.00 93.44 278 LYS A O 1
ATOM 2153 N N . ASP A 1 279 ? -18.535 7.693 2.063 1.00 92.81 279 ASP A N 1
ATOM 2154 C CA . ASP A 1 279 ? -18.563 8.667 3.157 1.00 92.81 279 ASP A CA 1
ATOM 2155 C C . ASP A 1 279 ? -17.512 9.773 3.007 1.00 92.81 279 ASP A C 1
ATOM 2157 O O . ASP A 1 279 ? -17.671 10.854 3.576 1.00 92.81 279 ASP A O 1
ATOM 2161 N N . ASP A 1 280 ? -16.388 9.482 2.343 1.00 96.06 280 ASP A N 1
ATOM 2162 C CA . ASP A 1 280 ? -15.221 10.364 2.262 1.00 96.06 280 ASP A CA 1
ATOM 2163 C C . ASP A 1 280 ? -14.320 9.993 1.064 1.00 96.06 280 ASP A C 1
ATOM 2165 O O . ASP A 1 280 ? -14.408 8.908 0.484 1.00 96.06 280 ASP A O 1
ATOM 2169 N N . ILE A 1 281 ? -13.388 10.877 0.711 1.00 98.44 281 ILE A N 1
ATOM 2170 C CA . ILE A 1 281 ? -12.351 10.587 -0.279 1.00 98.44 281 ILE A CA 1
ATOM 2171 C C . ILE A 1 281 ? -11.306 9.675 0.367 1.00 98.44 281 ILE A C 1
ATOM 2173 O O . ILE A 1 281 ? -10.557 10.106 1.243 1.00 98.44 281 ILE A O 1
ATOM 2177 N N . LEU A 1 282 ? -11.226 8.418 -0.068 1.00 98.50 282 LEU A N 1
ATOM 2178 C CA . LEU A 1 282 ? -10.161 7.507 0.333 1.00 98.50 282 LEU A CA 1
ATOM 2179 C C . LEU A 1 282 ? -8.895 7.712 -0.504 1.00 98.50 282 LEU A C 1
ATOM 2181 O O . LEU A 1 282 ? -8.935 8.094 -1.676 1.00 98.50 282 LEU A O 1
ATOM 2185 N N . GLY A 1 283 ? -7.753 7.453 0.117 1.00 98.31 283 GLY A N 1
ATOM 2186 C CA . GLY A 1 283 ? -6.440 7.592 -0.488 1.00 98.31 283 GLY A CA 1
ATOM 2187 C C . GLY A 1 283 ? -5.343 6.973 0.353 1.00 98.31 283 GLY A C 1
ATOM 2188 O O . GLY A 1 283 ? -5.600 6.275 1.328 1.00 98.31 283 GLY A O 1
ATOM 2189 N N . TYR A 1 284 ? -4.105 7.245 -0.026 1.00 98.38 284 TYR A N 1
ATOM 2190 C CA . TYR A 1 284 ? -2.916 6.698 0.602 1.00 98.38 284 TYR A CA 1
ATOM 2191 C C . TYR A 1 284 ? -2.137 7.786 1.334 1.00 98.38 284 TYR A C 1
ATOM 2193 O O . TYR A 1 284 ? -1.946 8.895 0.823 1.00 98.38 284 TYR A O 1
ATOM 2201 N N . GLY A 1 285 ? -1.628 7.441 2.517 1.00 98.12 285 GLY A N 1
ATOM 2202 C CA . GLY A 1 285 ? -0.553 8.200 3.145 1.00 98.12 285 GLY A CA 1
ATOM 2203 C C . GLY A 1 285 ? 0.728 8.027 2.331 1.00 98.12 285 GLY A C 1
ATOM 2204 O O . GLY A 1 285 ? 1.146 6.899 2.066 1.00 98.12 285 GLY A O 1
ATOM 2205 N N . ILE A 1 286 ? 1.343 9.134 1.916 1.00 98.19 286 ILE A N 1
ATOM 2206 C CA . ILE A 1 286 ? 2.589 9.142 1.146 1.00 98.19 286 ILE A CA 1
ATOM 2207 C C . ILE A 1 286 ? 3.738 9.570 2.051 1.00 98.19 286 ILE A C 1
ATOM 2209 O O . ILE A 1 286 ? 3.823 10.723 2.497 1.00 98.19 286 ILE A O 1
ATOM 2213 N N . ARG A 1 287 ? 4.634 8.624 2.322 1.00 96.62 287 ARG A N 1
ATOM 2214 C CA . ARG A 1 287 ? 5.922 8.875 2.957 1.00 96.62 287 ARG A CA 1
ATOM 2215 C C . ARG A 1 287 ? 6.889 9.395 1.903 1.00 96.62 287 ARG A C 1
ATOM 2217 O O . ARG A 1 287 ? 6.921 8.927 0.769 1.00 96.62 287 ARG A O 1
ATOM 2224 N N . ILE A 1 288 ? 7.643 10.403 2.315 1.00 95.94 288 ILE A N 1
ATOM 2225 C CA . ILE A 1 288 ? 8.602 11.122 1.480 1.00 95.94 288 ILE A CA 1
ATOM 2226 C C . ILE A 1 288 ? 9.910 11.084 2.248 1.00 95.94 288 ILE A C 1
ATOM 2228 O O . ILE A 1 288 ? 10.015 11.710 3.303 1.00 95.94 288 ILE A O 1
ATOM 2232 N N . THR A 1 289 ? 10.861 10.304 1.759 1.00 92.44 289 THR A N 1
ATOM 2233 C CA . THR A 1 289 ? 12.215 10.199 2.309 1.00 92.44 289 THR A CA 1
ATOM 2234 C C . THR A 1 289 ? 13.206 10.807 1.327 1.00 92.44 289 THR A C 1
ATOM 2236 O O . THR A 1 289 ? 12.887 11.031 0.162 1.00 92.44 289 THR A O 1
ATOM 2239 N N . SER A 1 290 ? 14.412 11.123 1.793 1.00 87.31 290 SER A N 1
ATOM 2240 C CA . SER A 1 290 ? 15.510 11.532 0.918 1.00 87.31 290 SER A CA 1
ATOM 2241 C C . SER A 1 290 ? 16.606 10.482 0.998 1.00 87.31 290 SER A C 1
ATOM 2243 O O . SER A 1 290 ? 17.161 10.245 2.071 1.00 87.31 290 SER A O 1
ATOM 2245 N N . PHE A 1 291 ? 16.921 9.852 -0.130 1.00 78.19 291 PHE A N 1
ATOM 2246 C CA . PHE A 1 291 ? 18.049 8.938 -0.251 1.00 78.19 291 PHE A CA 1
ATOM 2247 C C . PHE A 1 291 ? 19.046 9.510 -1.255 1.00 78.19 291 PHE A C 1
ATOM 2249 O O . PHE A 1 291 ? 18.725 9.722 -2.423 1.00 78.19 291 PHE A O 1
ATOM 2256 N N . ARG A 1 292 ? 20.280 9.776 -0.805 1.00 78.12 292 ARG A N 1
ATOM 2257 C CA . ARG A 1 292 ? 21.343 10.381 -1.637 1.00 78.12 292 ARG A CA 1
ATOM 2258 C C . ARG A 1 292 ? 20.883 11.660 -2.359 1.00 78.12 292 ARG A C 1
ATOM 2260 O O . ARG A 1 292 ? 21.128 11.817 -3.554 1.00 78.12 292 ARG A O 1
ATOM 2267 N N . ASN A 1 293 ? 20.207 12.553 -1.633 1.00 78.56 293 ASN A N 1
ATOM 2268 C CA . ASN A 1 293 ? 19.640 13.810 -2.144 1.00 78.56 293 ASN A CA 1
ATOM 2269 C C . ASN A 1 293 ? 18.571 13.641 -3.237 1.00 78.56 293 ASN A C 1
ATOM 2271 O O . ASN A 1 293 ? 18.277 14.595 -3.954 1.00 78.56 293 ASN A O 1
ATOM 2275 N N . LYS A 1 294 ? 17.987 12.447 -3.379 1.00 82.81 294 LYS A N 1
ATOM 2276 C CA . LYS A 1 294 ? 16.833 12.209 -4.246 1.00 82.81 294 LYS A CA 1
ATOM 2277 C C . LYS A 1 294 ? 15.611 11.878 -3.395 1.00 82.81 294 LYS A C 1
ATOM 2279 O O . LYS A 1 294 ? 15.739 11.070 -2.473 1.00 82.81 294 LYS A O 1
ATOM 2284 N N . PRO A 1 295 ? 14.452 12.488 -3.684 1.00 87.88 295 PRO A N 1
ATOM 2285 C CA . PRO A 1 295 ? 13.218 12.119 -3.018 1.00 87.88 295 PRO A CA 1
ATOM 2286 C C . PRO A 1 295 ? 12.841 10.686 -3.395 1.00 87.88 295 PRO A C 1
ATOM 2288 O O . PRO A 1 295 ? 12.899 10.316 -4.564 1.00 87.88 295 PRO A O 1
ATOM 2291 N N . GLU A 1 296 ? 12.438 9.910 -2.401 1.00 91.00 296 GLU A N 1
ATOM 2292 C CA . GLU A 1 296 ? 11.868 8.578 -2.553 1.00 91.00 296 GLU A CA 1
ATOM 2293 C C . GLU A 1 296 ? 10.445 8.617 -1.995 1.00 91.00 296 GLU A C 1
ATOM 2295 O O . GLU A 1 296 ? 10.191 9.154 -0.908 1.00 91.00 296 GLU A O 1
ATOM 2300 N N . LEU A 1 297 ? 9.505 8.099 -2.780 1.00 95.69 297 LEU A N 1
ATOM 2301 C CA . LEU A 1 297 ? 8.083 8.113 -2.462 1.00 95.69 297 LEU A CA 1
ATOM 2302 C C . LEU A 1 297 ? 7.605 6.703 -2.167 1.00 95.69 297 LEU A C 1
ATOM 2304 O O . LEU A 1 297 ? 7.892 5.774 -2.921 1.00 95.69 297 LEU A O 1
ATOM 2308 N N . MET A 1 298 ? 6.819 6.552 -1.105 1.00 94.25 298 MET A N 1
ATOM 2309 C CA . MET A 1 298 ? 6.219 5.264 -0.780 1.00 94.25 298 MET A CA 1
ATOM 2310 C C . MET A 1 298 ? 4.934 5.381 0.024 1.00 94.25 298 MET A C 1
ATOM 2312 O O . MET A 1 298 ? 4.637 6.410 0.630 1.00 94.25 298 MET A O 1
ATOM 2316 N N . THR A 1 299 ? 4.207 4.275 0.075 1.00 95.25 299 THR A N 1
ATOM 2317 C CA . THR A 1 299 ? 3.047 4.072 0.934 1.00 95.25 299 THR A CA 1
ATOM 2318 C C . THR A 1 299 ? 3.077 2.655 1.513 1.00 95.25 299 THR A C 1
ATOM 2320 O O . THR A 1 299 ? 3.882 1.822 1.090 1.00 95.25 299 THR A O 1
ATOM 2323 N N . ASP A 1 300 ? 2.255 2.381 2.518 1.00 91.81 300 ASP A N 1
ATOM 2324 C CA . ASP A 1 300 ? 2.022 1.039 3.060 1.00 91.81 300 ASP A CA 1
ATOM 2325 C C . ASP A 1 300 ? 0.871 0.304 2.347 1.00 91.81 300 ASP A C 1
ATOM 2327 O O . ASP A 1 300 ? 0.637 -0.871 2.614 1.00 91.81 300 ASP A O 1
ATOM 2331 N N . GLY A 1 301 ? 0.171 0.989 1.434 1.00 93.19 301 GLY A N 1
ATOM 2332 C CA . GLY A 1 301 ? -0.967 0.456 0.688 1.00 93.19 301 GLY A CA 1
ATOM 2333 C C . GLY A 1 301 ? -2.283 0.440 1.469 1.00 93.19 301 GLY A C 1
ATOM 2334 O O . GLY A 1 301 ? -3.295 0.019 0.916 1.00 93.19 301 GLY A O 1
ATOM 2335 N N . ASN A 1 302 ? -2.312 0.916 2.719 1.00 93.25 302 ASN A N 1
ATOM 2336 C CA . ASN A 1 302 ? -3.538 0.973 3.508 1.00 93.25 302 ASN A CA 1
ATOM 2337 C C . ASN A 1 302 ? -4.292 2.285 3.248 1.00 93.25 302 ASN A C 1
ATOM 2339 O O . ASN A 1 302 ? -3.720 3.378 3.284 1.00 93.25 302 ASN A O 1
ATOM 2343 N N . LEU A 1 303 ? -5.604 2.183 3.025 1.00 96.88 303 LEU A N 1
ATOM 2344 C CA . LEU A 1 303 ? -6.444 3.343 2.737 1.00 96.88 303 LEU A CA 1
ATOM 2345 C C . LEU A 1 303 ? -6.680 4.196 3.987 1.00 96.88 303 LEU A C 1
ATOM 2347 O O . LEU A 1 303 ? -7.083 3.709 5.043 1.00 96.88 303 LEU A O 1
ATOM 2351 N N . ILE A 1 304 ? -6.501 5.503 3.842 1.00 97.56 304 ILE A N 1
ATOM 2352 C CA . ILE A 1 304 ? -6.924 6.524 4.796 1.00 97.56 304 ILE A CA 1
ATOM 2353 C C . ILE A 1 304 ? -7.952 7.449 4.150 1.00 97.56 304 ILE A C 1
ATOM 2355 O O . ILE A 1 304 ? -7.945 7.641 2.938 1.00 97.56 304 ILE A O 1
ATOM 2359 N N . SER A 1 305 ? -8.843 8.031 4.947 1.00 97.56 305 SER A N 1
ATOM 2360 C CA . SER A 1 305 ? -9.795 9.023 4.455 1.00 97.56 305 SER A CA 1
ATOM 2361 C C . SER A 1 305 ? -9.176 10.420 4.483 1.00 97.56 305 SER A C 1
ATOM 2363 O O . SER A 1 305 ? -8.325 10.714 5.332 1.00 97.56 305 SER A O 1
ATOM 2365 N N . LEU A 1 306 ? -9.598 11.296 3.572 1.00 98.00 306 LEU A N 1
ATOM 2366 C CA . LEU A 1 306 ? -9.135 12.678 3.528 1.00 98.00 306 LEU A CA 1
ATOM 2367 C C . LEU A 1 306 ? -9.438 13.389 4.850 1.00 98.00 306 LEU A C 1
ATOM 2369 O O . LEU A 1 306 ? -8.556 14.047 5.395 1.00 98.00 306 LEU A O 1
ATOM 2373 N N . GLY A 1 307 ? -10.617 13.166 5.439 1.00 95.94 307 GLY A N 1
ATOM 2374 C CA . GLY A 1 307 ? -10.960 13.706 6.753 1.00 95.94 307 GLY A CA 1
ATOM 2375 C C . GLY A 1 307 ? -10.055 13.210 7.890 1.00 95.94 307 GLY A C 1
ATOM 2376 O O . GLY A 1 307 ? -9.766 13.965 8.819 1.00 95.94 307 GLY A O 1
ATOM 2377 N N . ALA A 1 308 ? -9.562 11.966 7.834 1.00 94.56 308 ALA A N 1
ATOM 2378 C CA . ALA A 1 308 ? -8.575 11.466 8.797 1.00 94.56 308 ALA A CA 1
ATOM 2379 C C . ALA A 1 308 ? -7.218 12.164 8.621 1.00 94.56 308 ALA A C 1
ATOM 2381 O O . ALA A 1 308 ? -6.598 12.583 9.601 1.00 94.56 308 ALA A O 1
ATOM 2382 N N . PHE A 1 309 ? -6.782 12.337 7.371 1.00 96.94 309 PHE A N 1
ATOM 2383 C CA . PHE A 1 309 ? -5.564 13.069 7.046 1.00 96.94 309 PHE A CA 1
ATOM 2384 C C . PHE A 1 309 ? -5.654 14.540 7.482 1.00 96.94 309 PHE A C 1
ATOM 2386 O O . PHE A 1 309 ? -4.771 15.046 8.173 1.00 96.94 309 PHE A O 1
ATOM 2393 N N . GLU A 1 310 ? -6.717 15.254 7.136 1.00 95.88 310 GLU A N 1
ATOM 2394 C CA . GLU A 1 310 ? -6.893 16.657 7.530 1.00 95.88 310 GLU A CA 1
ATOM 2395 C C . GLU A 1 310 ? -7.082 16.807 9.046 1.00 95.88 310 GLU A C 1
ATOM 2397 O O . GLU A 1 310 ? -6.614 17.782 9.628 1.00 95.88 310 GLU A O 1
ATOM 2402 N N . GLY A 1 311 ? -7.636 15.785 9.705 1.00 91.56 311 GLY A N 1
ATOM 2403 C CA . GLY A 1 311 ? -7.730 15.675 11.161 1.00 91.56 311 GLY A CA 1
ATOM 2404 C C . GLY A 1 311 ? -6.420 15.359 11.895 1.00 91.56 311 GLY A C 1
ATOM 2405 O O . GLY A 1 311 ? -6.459 15.173 13.106 1.00 91.56 311 GLY A O 1
ATOM 2406 N N . GLY A 1 312 ? -5.281 15.288 11.196 1.00 92.56 312 GLY A N 1
ATOM 2407 C CA . GLY A 1 312 ? -3.952 15.170 11.809 1.00 92.56 312 GLY A CA 1
ATOM 2408 C C . GLY A 1 312 ? -3.308 13.782 11.760 1.00 92.56 312 GLY A C 1
ATOM 2409 O O . GLY A 1 312 ? -2.183 13.636 12.233 1.00 92.56 312 GLY A O 1
ATOM 2410 N N . LEU A 1 313 ? -3.940 12.769 11.154 1.00 93.69 313 LEU A N 1
ATOM 2411 C CA . LEU A 1 313 ? -3.320 11.445 11.015 1.00 93.69 313 LEU A CA 1
ATOM 2412 C C . LEU A 1 313 ? -2.066 11.515 10.128 1.00 93.69 313 LEU A C 1
ATOM 2414 O O . LEU A 1 313 ? -2.156 11.853 8.947 1.00 93.69 313 LEU A O 1
ATOM 2418 N N . ARG A 1 314 ? -0.894 11.181 10.676 1.00 94.75 314 ARG A N 1
ATOM 2419 C CA . ARG A 1 314 ? 0.407 11.219 9.970 1.00 94.75 314 ARG A CA 1
ATOM 2420 C C . ARG A 1 314 ? 1.237 9.946 10.139 1.00 94.75 314 ARG A C 1
ATOM 2422 O O . ARG A 1 314 ? 2.445 9.982 9.930 1.00 94.75 314 ARG A O 1
ATOM 2429 N N . GLN A 1 315 ? 0.605 8.841 10.523 1.00 92.81 315 GLN A N 1
ATOM 2430 C CA . GLN A 1 315 ? 1.278 7.566 10.763 1.00 92.81 315 GLN A CA 1
ATOM 2431 C C . GLN A 1 315 ? 0.514 6.401 10.140 1.00 92.81 315 GLN A C 1
ATOM 2433 O O . GLN A 1 315 ? -0.718 6.391 10.153 1.00 92.81 315 GLN A O 1
ATOM 2438 N N . PHE A 1 316 ? 1.252 5.438 9.603 1.00 91.12 316 PHE A N 1
ATOM 2439 C CA . PHE A 1 316 ? 0.757 4.140 9.161 1.00 91.12 316 PHE A CA 1
ATOM 2440 C C . PHE A 1 316 ? 0.405 3.246 10.370 1.00 91.12 316 PHE A C 1
ATOM 2442 O O . PHE A 1 316 ? 0.792 3.565 11.500 1.00 91.12 316 PHE A O 1
ATOM 2449 N N . PRO A 1 317 ? -0.295 2.110 10.176 1.00 87.69 317 PRO A N 1
ATOM 2450 C CA . PRO A 1 317 ? -0.597 1.159 11.250 1.00 87.69 317 PRO A CA 1
ATOM 2451 C C . PRO A 1 317 ? 0.642 0.648 11.990 1.00 87.69 317 PRO A C 1
ATOM 2453 O O . PRO A 1 317 ? 0.564 0.345 13.180 1.00 87.69 317 PRO A O 1
ATOM 2456 N N . ASP A 1 318 ? 1.778 0.581 11.292 1.00 83.62 318 ASP A N 1
ATOM 2457 C CA . ASP A 1 318 ? 3.069 0.134 11.813 1.00 83.62 318 ASP A CA 1
ATOM 2458 C C . ASP A 1 318 ? 3.892 1.255 12.481 1.00 83.62 318 ASP A C 1
ATOM 2460 O O . ASP A 1 318 ? 5.050 1.032 12.838 1.00 83.62 318 ASP A O 1
ATOM 2464 N N . LYS A 1 319 ? 3.268 2.429 12.676 1.00 85.19 319 LYS A N 1
ATOM 2465 C CA . LYS A 1 319 ? 3.797 3.646 13.315 1.00 85.19 319 LYS A CA 1
ATOM 2466 C C . LYS A 1 319 ? 4.849 4.409 12.515 1.00 85.19 319 LYS A C 1
ATOM 2468 O O . LYS A 1 319 ? 5.343 5.435 12.982 1.00 85.19 319 LYS A O 1
ATOM 2473 N N . GLU A 1 320 ? 5.172 3.978 11.299 1.00 88.50 320 GLU A N 1
ATOM 2474 C CA . GLU A 1 320 ? 5.984 4.804 10.410 1.00 88.50 320 GLU A CA 1
ATOM 2475 C C . GLU A 1 320 ? 5.206 6.052 9.973 1.00 88.50 320 GLU A C 1
ATOM 2477 O O . GLU A 1 320 ? 3.991 6.018 9.779 1.00 88.50 320 GLU A O 1
ATOM 2482 N N . THR A 1 321 ? 5.900 7.178 9.807 1.00 93.56 321 THR A N 1
ATOM 2483 C CA . THR A 1 321 ? 5.255 8.450 9.471 1.00 93.56 321 THR A CA 1
ATOM 2484 C C . THR A 1 321 ? 5.094 8.648 7.967 1.00 93.56 321 THR A C 1
ATOM 2486 O O . THR A 1 321 ? 5.885 8.171 7.149 1.00 93.56 321 THR A O 1
ATOM 2489 N N . PHE A 1 322 ? 4.075 9.416 7.592 1.00 96.81 322 PHE A N 1
ATOM 2490 C CA . PHE A 1 322 ? 3.872 9.896 6.231 1.00 96.81 322 PHE A CA 1
ATOM 2491 C C . PHE A 1 322 ? 3.556 11.394 6.211 1.00 96.81 322 PHE A C 1
ATOM 2493 O O . PHE A 1 322 ? 3.115 11.981 7.199 1.00 96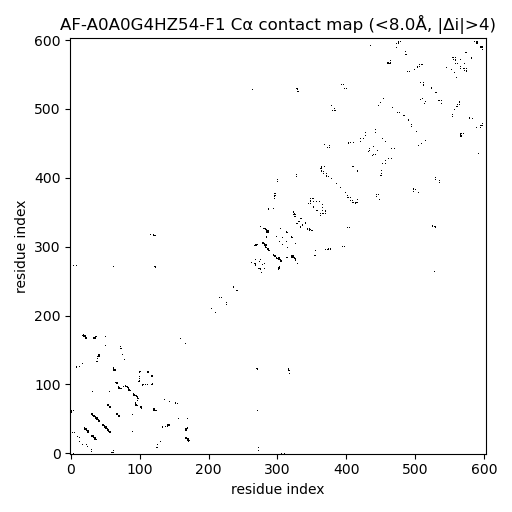.81 322 PHE A O 1
ATOM 2500 N N . HIS A 1 323 ? 3.781 12.037 5.064 1.00 96.88 323 HIS A N 1
ATOM 2501 C CA . HIS A 1 323 ? 3.841 13.501 4.971 1.00 96.88 323 HIS A CA 1
ATOM 2502 C C . HIS A 1 323 ? 2.780 14.112 4.057 1.00 96.88 323 HIS A C 1
ATOM 2504 O O . HIS A 1 323 ? 2.511 15.313 4.147 1.00 96.88 323 HIS A O 1
ATOM 2510 N N . ALA A 1 324 ? 2.212 13.316 3.155 1.00 98.19 324 ALA A N 1
ATOM 2511 C CA . ALA A 1 324 ? 1.228 13.761 2.181 1.00 98.19 324 ALA A CA 1
ATOM 2512 C C . ALA A 1 324 ? 0.097 12.737 2.034 1.00 98.19 324 ALA A C 1
ATOM 2514 O O . ALA A 1 324 ? 0.189 11.616 2.528 1.00 98.19 324 ALA A O 1
ATOM 2515 N N . PHE A 1 325 ? -0.966 13.153 1.358 1.00 98.62 325 PHE A N 1
ATOM 2516 C CA . PHE A 1 325 ? -2.113 12.329 0.997 1.00 98.62 325 PHE A CA 1
ATOM 2517 C C . PHE A 1 325 ? -2.197 12.270 -0.522 1.00 98.62 325 PHE A C 1
ATOM 2519 O O . PHE A 1 325 ? -2.003 13.302 -1.167 1.00 98.62 325 PHE A O 1
ATOM 2526 N N . LEU A 1 326 ? -2.508 11.110 -1.088 1.00 98.69 326 LEU A N 1
ATOM 2527 C CA . LEU A 1 326 ? -2.799 10.940 -2.511 1.00 98.69 326 LEU A CA 1
ATOM 2528 C C . LEU A 1 326 ? -4.115 10.168 -2.646 1.00 98.69 326 LEU A C 1
ATOM 2530 O O . LEU A 1 326 ? -4.171 9.045 -2.147 1.00 98.69 326 LEU A O 1
ATOM 2534 N N . PRO A 1 327 ? -5.164 10.719 -3.281 1.00 98.56 327 PRO A N 1
ATOM 2535 C CA . PRO A 1 327 ? -6.424 10.002 -3.406 1.00 98.56 327 PRO A CA 1
ATOM 2536 C C . PRO A 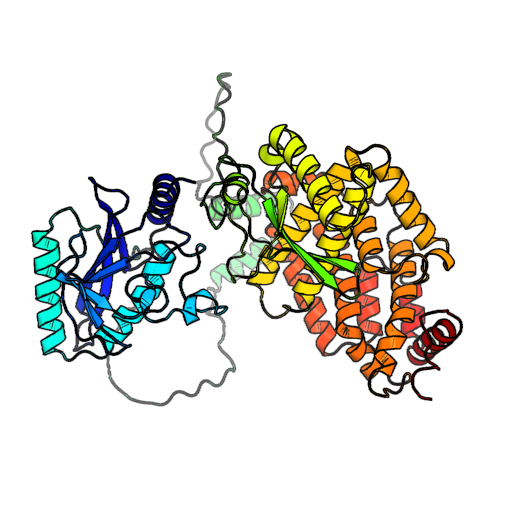1 327 ? -6.254 8.734 -4.255 1.00 98.56 327 PRO A C 1
ATOM 2538 O O . PRO A 1 327 ? -5.508 8.720 -5.240 1.00 98.56 327 PRO A O 1
ATOM 2541 N N . ALA A 1 328 ? -6.930 7.667 -3.837 1.00 98.25 328 ALA A N 1
ATOM 2542 C CA . ALA A 1 328 ? -6.930 6.376 -4.512 1.00 98.25 328 ALA A CA 1
ATOM 2543 C C . ALA A 1 328 ? -8.008 6.355 -5.599 1.00 98.25 328 ALA A C 1
ATOM 2545 O O . ALA A 1 328 ? -8.996 7.086 -5.512 1.00 98.25 328 ALA A O 1
ATOM 2546 N N . TRP A 1 329 ? -7.833 5.502 -6.602 1.00 98.12 329 TRP A N 1
ATOM 2547 C CA . TRP A 1 329 ? -8.901 5.157 -7.528 1.00 98.12 329 TRP A CA 1
ATOM 2548 C C . TRP A 1 329 ? -9.636 3.940 -6.984 1.00 98.12 329 TRP A C 1
ATOM 2550 O O . TRP A 1 329 ? -9.061 2.855 -6.945 1.00 98.12 329 TRP A O 1
ATOM 2560 N N . ILE A 1 330 ? -10.890 4.126 -6.579 1.00 97.06 330 ILE A N 1
ATOM 2561 C CA . ILE A 1 330 ? -11.767 3.023 -6.176 1.00 97.06 330 ILE A CA 1
ATOM 2562 C C . ILE A 1 330 ? -12.677 2.658 -7.349 1.00 97.06 330 ILE A C 1
ATOM 2564 O O . ILE A 1 330 ? -12.583 1.566 -7.893 1.00 97.06 330 ILE A O 1
ATOM 2568 N N . ASN A 1 331 ? -13.489 3.608 -7.804 1.00 96.00 331 ASN A N 1
ATOM 2569 C CA . ASN A 1 331 ? -14.319 3.486 -8.998 1.00 96.00 331 ASN A CA 1
ATOM 2570 C C . ASN A 1 331 ? -14.569 4.878 -9.618 1.00 96.00 331 ASN A C 1
ATOM 2572 O O . ASN A 1 331 ? -14.184 5.905 -9.046 1.00 96.00 331 ASN A O 1
ATOM 2576 N N . LYS A 1 332 ? -15.237 4.936 -10.775 1.00 96.06 332 LYS A N 1
ATOM 2577 C CA . LYS A 1 332 ? -15.598 6.196 -11.455 1.00 96.06 332 LYS A CA 1
ATOM 2578 C C . LYS A 1 332 ? -16.419 7.158 -10.597 1.00 96.06 332 LYS A C 1
ATOM 2580 O O . LYS A 1 332 ? -16.222 8.366 -10.720 1.00 96.06 332 LYS A O 1
ATOM 2585 N N . ASP A 1 333 ? -17.323 6.659 -9.762 1.00 95.75 333 ASP A N 1
ATOM 2586 C CA . ASP A 1 333 ? -18.198 7.496 -8.933 1.00 95.75 333 ASP A CA 1
ATOM 2587 C C . ASP A 1 333 ? -17.411 8.166 -7.800 1.00 95.75 333 ASP A C 1
ATOM 2589 O O . ASP A 1 333 ? -17.593 9.349 -7.523 1.00 95.75 333 ASP A O 1
ATOM 2593 N N . HIS A 1 334 ? -16.463 7.439 -7.208 1.00 96.69 334 HIS A N 1
ATOM 2594 C CA . HIS A 1 334 ? -15.526 7.947 -6.213 1.00 96.69 334 HIS A CA 1
ATOM 2595 C C . HIS A 1 334 ? -14.498 8.914 -6.808 1.00 96.69 334 HIS A C 1
ATOM 2597 O O . HIS A 1 334 ? -14.147 9.893 -6.146 1.00 96.69 334 HIS A O 1
ATOM 2603 N N . ALA A 1 335 ? -14.040 8.645 -8.036 1.00 97.12 335 ALA A N 1
ATOM 2604 C CA . ALA A 1 335 ? -12.943 9.351 -8.689 1.00 97.12 335 ALA A CA 1
ATOM 2605 C C . ALA A 1 335 ? -13.400 10.292 -9.818 1.00 97.12 335 ALA A C 1
ATOM 2607 O O . ALA A 1 335 ? -13.637 11.476 -9.593 1.00 97.12 335 ALA A O 1
ATOM 2608 N N . GLU A 1 336 ? -13.502 9.788 -11.049 1.00 96.19 336 GLU A N 1
ATOM 2609 C CA . GLU A 1 336 ? -13.710 10.578 -12.273 1.00 96.19 336 GLU A CA 1
ATOM 2610 C C . GLU A 1 336 ? -14.923 11.515 -12.231 1.00 96.19 336 GLU A C 1
ATOM 2612 O O . GLU A 1 336 ? -14.837 12.666 -12.668 1.00 96.19 336 GLU A O 1
ATOM 2617 N N . LYS A 1 337 ? -16.051 11.042 -11.701 1.00 96.94 337 LYS A N 1
ATOM 2618 C CA . LYS A 1 337 ? -17.296 11.814 -11.601 1.00 96.94 337 LYS A CA 1
ATOM 2619 C C . LYS A 1 337 ? -17.330 12.724 -10.371 1.00 96.94 337 LYS A C 1
ATOM 2621 O O . LYS A 1 337 ? -18.187 13.597 -10.281 1.00 96.94 337 LYS A O 1
ATOM 2626 N N . ASN A 1 338 ? -16.390 12.562 -9.441 1.00 97.62 338 ASN A N 1
ATOM 2627 C CA . ASN A 1 338 ? -16.322 13.331 -8.208 1.00 97.62 338 ASN A CA 1
ATOM 2628 C C . ASN A 1 338 ? -15.375 14.533 -8.356 1.00 97.62 338 ASN A C 1
ATOM 2630 O O . ASN A 1 338 ? -14.148 14.409 -8.350 1.00 97.62 338 ASN A O 1
ATOM 2634 N N . GLU A 1 339 ? -15.940 15.737 -8.441 1.00 98.12 339 GLU A N 1
ATOM 2635 C CA . GLU A 1 339 ? -15.153 16.976 -8.538 1.00 98.12 339 GLU A CA 1
ATOM 2636 C C . GLU A 1 339 ? -14.241 17.209 -7.326 1.00 98.12 339 GLU A C 1
ATOM 2638 O O . GLU A 1 339 ? -13.115 17.691 -7.478 1.00 98.12 339 GLU A O 1
ATOM 2643 N N . ASN A 1 340 ? -14.670 16.803 -6.126 1.00 98.06 340 ASN A N 1
ATOM 2644 C CA . ASN A 1 340 ? -13.853 16.938 -4.921 1.00 98.06 340 ASN A CA 1
ATOM 2645 C C . ASN A 1 340 ? -12.632 16.017 -4.980 1.00 98.06 340 ASN A C 1
ATOM 2647 O O . ASN A 1 340 ? -11.539 16.419 -4.577 1.00 98.06 340 ASN A O 1
ATOM 2651 N N . TRP A 1 341 ? -12.783 14.812 -5.534 1.00 98.44 341 TRP A N 1
ATOM 2652 C CA . TRP A 1 341 ? -11.662 13.905 -5.772 1.00 98.44 341 TRP A CA 1
ATOM 2653 C C . TRP A 1 341 ? -10.674 14.493 -6.782 1.00 98.44 341 TRP A C 1
ATOM 2655 O O . TRP A 1 341 ? -9.470 14.507 -6.528 1.00 98.44 341 TRP A O 1
ATOM 2665 N N . LYS A 1 342 ? -11.162 15.067 -7.889 1.00 98.38 342 LYS A N 1
ATOM 2666 C CA . LYS A 1 342 ? -10.311 15.707 -8.911 1.00 98.38 342 LYS A CA 1
ATOM 2667 C C . LYS A 1 342 ? -9.537 16.900 -8.343 1.00 98.38 342 LYS A C 1
ATOM 2669 O O . LYS A 1 342 ? -8.329 17.030 -8.572 1.00 98.38 342 LYS A O 1
ATOM 2674 N N . ALA A 1 343 ? -10.200 17.737 -7.544 1.00 98.19 343 ALA A N 1
ATOM 2675 C CA . ALA A 1 343 ? -9.559 18.828 -6.817 1.00 98.19 343 ALA A CA 1
ATOM 2676 C C . ALA A 1 343 ? -8.525 18.309 -5.801 1.00 98.19 343 ALA A C 1
ATOM 2678 O O . ALA A 1 343 ? -7.410 18.840 -5.724 1.00 98.19 343 ALA A O 1
ATOM 2679 N N . CYS A 1 344 ? -8.861 17.239 -5.070 1.00 98.44 344 CYS A N 1
ATOM 2680 C CA . CYS A 1 344 ? -7.965 16.570 -4.132 1.00 98.44 344 CYS A CA 1
ATOM 2681 C C . CYS A 1 344 ? -6.710 16.048 -4.842 1.00 98.44 344 CYS A C 1
ATOM 2683 O O . CYS A 1 344 ? -5.607 16.392 -4.428 1.00 98.44 344 CYS A O 1
ATOM 2685 N N . LEU A 1 345 ? -6.848 15.332 -5.964 1.00 98.50 345 LEU A N 1
ATOM 2686 C CA . LEU A 1 345 ? -5.721 14.804 -6.737 1.00 98.50 345 LEU A CA 1
ATOM 2687 C C . LEU A 1 345 ? -4.769 15.924 -7.166 1.00 98.50 345 LEU A C 1
ATOM 2689 O O . LEU A 1 345 ? -3.558 15.822 -6.965 1.00 98.50 345 LEU A O 1
ATOM 2693 N N . LYS A 1 346 ? -5.308 17.026 -7.702 1.00 97.81 346 LYS A N 1
ATOM 2694 C CA . LYS A 1 346 ? -4.507 18.187 -8.112 1.00 97.81 346 LYS A CA 1
ATOM 2695 C C . LYS A 1 346 ? -3.735 18.790 -6.932 1.00 97.81 346 LYS A C 1
ATOM 2697 O O . LYS A 1 346 ? -2.536 19.046 -7.057 1.00 97.81 346 LYS A O 1
ATOM 2702 N N . LYS A 1 347 ? -4.399 18.987 -5.785 1.00 98.12 347 LYS A N 1
ATOM 2703 C CA . LYS A 1 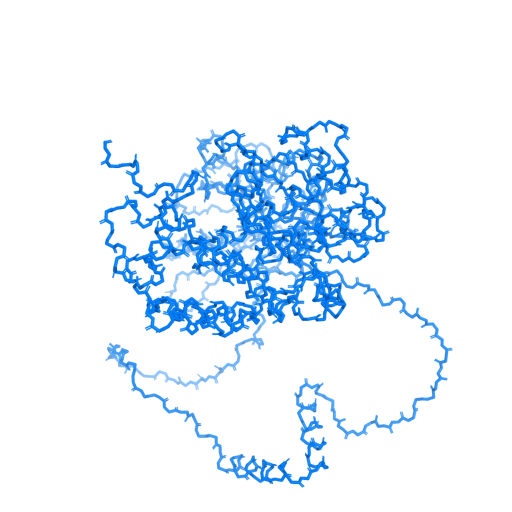347 ? -3.789 19.509 -4.546 1.00 98.12 347 LYS A CA 1
ATOM 2704 C C . LYS A 1 347 ? -2.716 18.558 -4.006 1.00 98.12 347 LYS A C 1
ATOM 2706 O O . LYS A 1 347 ? -1.630 19.004 -3.642 1.00 98.12 347 LYS A O 1
ATOM 2711 N N . SER A 1 348 ? -2.998 17.260 -3.992 1.00 98.44 348 SER A N 1
ATOM 2712 C CA . SER A 1 348 ? -2.096 16.198 -3.546 1.00 98.44 348 SER A CA 1
ATOM 2713 C C . SER A 1 348 ? -0.823 16.136 -4.378 1.00 98.44 348 SER A C 1
ATOM 2715 O O . SER A 1 348 ? 0.272 16.186 -3.822 1.00 98.44 348 SER A O 1
ATOM 2717 N N . VAL A 1 349 ? -0.950 16.107 -5.706 1.00 98.25 349 VAL A N 1
ATOM 2718 C CA . VAL A 1 349 ? 0.189 16.086 -6.636 1.00 98.25 349 VAL A CA 1
ATOM 2719 C C . VAL A 1 349 ? 1.050 17.344 -6.481 1.00 98.25 349 VAL A C 1
ATOM 2721 O O . VAL A 1 349 ? 2.274 17.238 -6.427 1.00 98.25 349 VAL A O 1
ATOM 2724 N N . ALA A 1 350 ? 0.436 18.523 -6.333 1.00 98.12 350 ALA A N 1
ATOM 2725 C CA . ALA A 1 350 ? 1.164 19.770 -6.080 1.00 98.12 350 ALA A CA 1
ATOM 2726 C C . ALA A 1 350 ? 1.910 19.763 -4.731 1.00 98.12 350 ALA A C 1
ATOM 2728 O O . ALA A 1 350 ? 3.068 20.173 -4.666 1.00 98.12 350 ALA A O 1
ATOM 2729 N N . ASN A 1 351 ? 1.279 19.260 -3.664 1.00 97.94 351 ASN A N 1
ATOM 2730 C CA . ASN A 1 351 ? 1.882 19.149 -2.331 1.00 97.94 351 ASN A CA 1
ATOM 2731 C C . ASN A 1 351 ? 3.058 18.158 -2.306 1.00 97.94 351 ASN A C 1
ATOM 2733 O O . ASN A 1 351 ? 4.126 18.459 -1.779 1.00 97.94 351 ASN A O 1
ATOM 2737 N N . ILE A 1 352 ? 2.900 16.983 -2.920 1.00 98.12 352 ILE A N 1
ATOM 2738 C CA . ILE A 1 352 ? 4.002 16.022 -3.050 1.00 98.12 352 ILE A CA 1
ATOM 2739 C C . ILE A 1 352 ? 5.129 16.641 -3.889 1.00 98.12 352 ILE A C 1
ATOM 2741 O O . ILE A 1 352 ? 6.295 16.545 -3.512 1.00 98.12 352 ILE A O 1
ATOM 2745 N N . GLY A 1 353 ? 4.793 17.338 -4.979 1.00 97.12 353 GLY A N 1
ATOM 2746 C CA . GLY A 1 353 ? 5.748 18.073 -5.810 1.00 97.12 353 GLY A CA 1
ATOM 2747 C C . GLY A 1 353 ? 6.590 19.073 -5.016 1.00 97.12 353 GLY A C 1
ATOM 2748 O O . GLY A 1 353 ? 7.818 19.030 -5.075 1.00 97.12 353 GLY A O 1
ATOM 2749 N N . SER A 1 354 ? 5.957 19.929 -4.211 1.00 96.75 354 SER A N 1
ATOM 2750 C CA . SER A 1 354 ? 6.684 20.921 -3.409 1.00 96.75 354 SER A CA 1
ATOM 2751 C C . SER A 1 354 ? 7.594 20.270 -2.361 1.00 96.75 354 SER A C 1
ATOM 2753 O O . SER A 1 354 ? 8.740 20.683 -2.196 1.00 96.75 354 SER A O 1
ATOM 2755 N N . LYS A 1 355 ? 7.139 19.190 -1.711 1.00 95.62 355 LYS A N 1
ATOM 2756 C CA . LYS A 1 355 ? 7.940 18.411 -0.748 1.00 95.62 355 LYS A CA 1
ATOM 2757 C C . LYS A 1 355 ? 9.085 17.621 -1.386 1.00 95.62 355 LYS A C 1
ATOM 2759 O O . LYS A 1 355 ? 9.991 17.196 -0.675 1.00 95.62 355 LYS A O 1
ATOM 2764 N N . THR A 1 356 ? 9.053 17.424 -2.701 1.00 94.69 356 THR A N 1
ATOM 2765 C CA . THR A 1 356 ? 10.096 16.727 -3.471 1.00 94.69 356 THR A CA 1
ATOM 2766 C C . THR A 1 356 ? 11.003 17.678 -4.256 1.00 94.69 356 THR A C 1
ATOM 2768 O O . THR A 1 356 ? 11.832 17.227 -5.042 1.00 94.69 356 THR A O 1
ATOM 2771 N N . GLY A 1 357 ? 10.896 18.989 -4.007 1.00 93.50 357 GLY A N 1
ATOM 2772 C CA . GLY A 1 357 ? 11.799 20.003 -4.558 1.00 93.50 357 GLY A CA 1
ATOM 2773 C C . GLY A 1 357 ? 11.380 20.575 -5.914 1.00 93.50 357 GLY A C 1
ATOM 2774 O O . GLY A 1 357 ? 12.159 21.304 -6.526 1.00 93.50 357 GLY A O 1
ATOM 2775 N N . PHE A 1 358 ? 10.170 20.283 -6.399 1.00 95.44 358 PHE A N 1
ATOM 2776 C CA . PHE A 1 358 ? 9.648 20.928 -7.604 1.00 95.44 358 PHE A CA 1
ATOM 2777 C C . PHE A 1 358 ? 9.200 22.366 -7.318 1.00 95.44 358 PHE A C 1
ATOM 2779 O O . PHE A 1 358 ? 8.626 22.665 -6.270 1.00 95.44 358 PHE A O 1
ATOM 2786 N N . SER A 1 359 ? 9.408 23.254 -8.296 1.00 95.00 359 SER A N 1
ATOM 2787 C CA . SER A 1 359 ? 8.894 24.628 -8.251 1.00 95.00 359 SER A CA 1
ATOM 2788 C C . SER A 1 359 ? 7.360 24.634 -8.145 1.00 95.00 359 SER A C 1
ATOM 2790 O O . SER A 1 359 ? 6.722 23.825 -8.828 1.00 95.00 359 SER A O 1
ATOM 2792 N N . PRO A 1 360 ? 6.741 25.583 -7.412 1.00 92.06 360 PRO A N 1
ATOM 2793 C CA . PRO A 1 360 ? 5.287 25.773 -7.396 1.00 92.06 360 PRO A CA 1
ATOM 2794 C C . PRO A 1 360 ? 4.662 26.000 -8.782 1.00 92.06 360 PRO A C 1
ATOM 2796 O O . PRO A 1 360 ? 3.485 25.716 -8.977 1.00 92.06 360 PRO A O 1
ATOM 2799 N N . SER A 1 361 ? 5.442 26.489 -9.754 1.00 93.38 361 SER A N 1
ATOM 2800 C CA . SER A 1 361 ? 5.007 26.682 -11.146 1.00 93.38 361 SER A CA 1
ATOM 2801 C C . SER A 1 361 ? 5.044 25.405 -11.996 1.00 93.38 361 SER A C 1
ATOM 2803 O O . SER A 1 361 ? 4.655 25.429 -13.164 1.00 93.38 361 SER A O 1
ATOM 2805 N N . THR A 1 362 ? 5.517 24.283 -11.445 1.00 95.44 362 THR A N 1
ATOM 2806 C CA . THR A 1 362 ? 5.601 23.016 -12.178 1.00 95.44 362 THR A CA 1
ATOM 2807 C C . THR A 1 362 ? 4.198 22.506 -12.500 1.00 95.44 362 THR A C 1
ATOM 2809 O O . THR A 1 362 ? 3.400 22.233 -11.606 1.00 95.44 362 THR A O 1
ATOM 2812 N N . GLY A 1 363 ? 3.895 22.341 -13.789 1.00 95.06 363 GLY A N 1
ATOM 2813 C CA . GLY A 1 363 ? 2.590 21.854 -14.234 1.00 95.06 363 GLY A CA 1
ATOM 2814 C C . GLY A 1 363 ? 2.282 20.424 -13.769 1.00 95.06 363 GLY A C 1
ATOM 2815 O O . GLY A 1 363 ? 3.176 19.577 -13.680 1.00 95.06 363 GLY A O 1
ATOM 2816 N N . SER A 1 364 ? 0.996 20.131 -13.544 1.00 94.88 364 SER A N 1
ATOM 2817 C CA . SER A 1 364 ? 0.518 18.834 -13.039 1.00 94.88 364 SER A CA 1
ATOM 2818 C C . SER A 1 364 ? 0.971 17.642 -13.883 1.00 94.88 364 SER A C 1
ATOM 2820 O O . SER A 1 364 ? 1.293 16.606 -13.317 1.00 94.88 364 SER A O 1
ATOM 2822 N N . ALA A 1 365 ? 1.071 17.786 -15.209 1.00 95.69 365 ALA A N 1
ATOM 2823 C CA . ALA A 1 365 ? 1.566 16.718 -16.081 1.00 95.69 365 ALA A CA 1
ATOM 2824 C C . ALA A 1 365 ? 2.998 16.293 -15.708 1.00 95.69 365 ALA A C 1
ATOM 2826 O O . ALA A 1 365 ? 3.274 15.109 -15.541 1.00 95.69 365 ALA A O 1
ATOM 2827 N N . THR A 1 366 ? 3.906 17.253 -15.505 1.00 96.06 366 THR A N 1
ATOM 2828 C CA . THR A 1 366 ? 5.292 16.970 -15.098 1.00 96.06 366 THR A CA 1
ATOM 2829 C C . THR A 1 366 ? 5.354 16.349 -13.705 1.00 96.06 366 THR A C 1
ATOM 2831 O O . THR A 1 366 ? 6.118 15.410 -13.498 1.00 96.06 366 THR A O 1
ATOM 2834 N N . LEU A 1 367 ? 4.530 16.827 -12.770 1.00 97.06 367 LEU A N 1
ATOM 2835 C CA . LEU A 1 367 ? 4.463 16.264 -11.422 1.00 97.06 367 LEU A CA 1
ATOM 2836 C C . LEU A 1 367 ? 3.950 14.816 -11.434 1.00 97.06 367 LEU A C 1
ATOM 2838 O O . LEU A 1 367 ? 4.588 13.946 -10.848 1.00 97.06 367 LEU A O 1
ATOM 2842 N N . CYS A 1 368 ? 2.863 14.525 -12.157 1.00 97.50 368 CYS A N 1
ATOM 2843 C CA . CYS A 1 368 ? 2.336 13.165 -12.309 1.00 97.50 368 CYS A CA 1
ATOM 2844 C C . CYS A 1 368 ? 3.373 12.213 -12.926 1.00 97.50 368 CYS A C 1
ATOM 2846 O O . CYS A 1 368 ? 3.511 11.084 -12.464 1.00 97.50 368 CYS A O 1
ATOM 2848 N N . LEU A 1 369 ? 4.138 12.680 -13.922 1.00 96.38 369 LEU A N 1
ATOM 2849 C CA . LEU A 1 369 ? 5.217 11.914 -14.564 1.00 96.38 369 LEU A CA 1
ATOM 2850 C C . LEU A 1 369 ? 6.429 11.644 -13.669 1.00 96.38 369 LEU A C 1
ATOM 2852 O O . LEU A 1 369 ? 7.260 10.810 -14.027 1.00 96.38 369 LEU A O 1
ATOM 2856 N N . SER A 1 370 ? 6.541 12.350 -12.546 1.00 95.31 370 SER A N 1
ATOM 2857 C CA . SER A 1 370 ? 7.557 12.108 -11.525 1.00 95.31 370 SER A CA 1
ATOM 2858 C C . SER A 1 370 ? 7.013 11.214 -10.408 1.00 95.31 370 SER A C 1
ATOM 2860 O O . SER A 1 370 ? 7.636 10.227 -10.036 1.00 95.31 370 SER A O 1
ATOM 2862 N N . ILE A 1 371 ? 5.815 11.525 -9.904 1.00 97.56 371 ILE A N 1
ATOM 2863 C CA . ILE A 1 371 ? 5.254 10.933 -8.683 1.00 97.56 371 ILE A CA 1
ATOM 2864 C C . ILE A 1 371 ? 4.743 9.507 -8.900 1.00 97.56 371 ILE A C 1
ATOM 2866 O O . ILE A 1 371 ? 5.099 8.611 -8.137 1.00 97.56 371 ILE A O 1
ATOM 2870 N N . PHE A 1 372 ? 3.904 9.277 -9.915 1.00 98.06 372 PHE A N 1
ATOM 2871 C CA . PHE A 1 372 ? 3.269 7.968 -10.099 1.00 98.06 372 PHE A CA 1
ATOM 2872 C C . PHE A 1 372 ? 4.262 6.873 -10.504 1.00 98.06 372 PHE A C 1
ATOM 2874 O O . PHE A 1 372 ? 4.213 5.809 -9.887 1.00 98.06 372 PHE A O 1
ATOM 2881 N N . PRO A 1 373 ? 5.190 7.095 -11.460 1.00 96.88 373 PRO A N 1
ATOM 2882 C CA . PRO A 1 373 ? 6.212 6.099 -11.768 1.00 96.88 373 PRO A CA 1
ATOM 2883 C C . PRO A 1 373 ? 7.069 5.724 -10.559 1.00 96.88 373 PRO A C 1
ATOM 2885 O O . PRO A 1 373 ? 7.379 4.547 -10.386 1.00 96.88 373 PRO A O 1
ATOM 2888 N N . GLU A 1 374 ? 7.426 6.704 -9.720 1.00 96.00 374 GLU A N 1
ATOM 2889 C CA . GLU A 1 374 ? 8.217 6.474 -8.507 1.00 96.00 374 GLU A CA 1
ATOM 2890 C C . GLU A 1 374 ? 7.441 5.608 -7.513 1.00 96.00 374 GLU A C 1
ATOM 2892 O O . GLU A 1 374 ? 7.945 4.575 -7.084 1.00 96.00 374 GLU A O 1
ATOM 2897 N N . LEU A 1 375 ? 6.185 5.961 -7.221 1.00 96.50 375 LEU A N 1
ATOM 2898 C CA . LEU A 1 375 ? 5.333 5.177 -6.326 1.00 96.50 375 LEU A CA 1
ATOM 2899 C C . LEU A 1 375 ? 5.113 3.750 -6.840 1.00 96.50 375 LEU A C 1
ATOM 2901 O O . LEU A 1 375 ? 5.319 2.804 -6.085 1.00 96.50 375 LEU A O 1
ATOM 2905 N N . ILE A 1 376 ? 4.740 3.573 -8.113 1.00 95.19 376 ILE A N 1
ATOM 2906 C CA . ILE A 1 376 ? 4.508 2.244 -8.704 1.00 95.19 376 ILE A CA 1
ATOM 2907 C C . ILE A 1 376 ? 5.777 1.394 -8.599 1.00 95.19 376 ILE A C 1
ATOM 2909 O O . ILE A 1 376 ? 5.728 0.276 -8.087 1.00 95.19 376 ILE A O 1
ATOM 2913 N N . ASN A 1 377 ? 6.924 1.928 -9.028 1.00 92.50 377 ASN A N 1
ATOM 2914 C CA . ASN A 1 377 ? 8.181 1.190 -8.988 1.00 92.50 377 ASN A CA 1
ATOM 2915 C C . ASN A 1 377 ? 8.593 0.839 -7.548 1.00 92.50 377 ASN A C 1
ATOM 2917 O O . ASN A 1 377 ? 8.975 -0.300 -7.290 1.00 92.50 377 ASN A O 1
ATOM 2921 N N . THR A 1 378 ? 8.490 1.775 -6.603 1.00 91.44 378 THR A N 1
ATOM 2922 C CA . THR A 1 378 ? 8.844 1.527 -5.197 1.00 91.44 378 THR A CA 1
ATOM 2923 C C . THR A 1 378 ? 7.933 0.483 -4.560 1.00 91.44 378 THR A C 1
ATOM 2925 O O . THR A 1 378 ? 8.423 -0.425 -3.887 1.00 91.44 378 THR A O 1
ATOM 2928 N N . MET A 1 379 ? 6.621 0.543 -4.808 1.00 89.81 379 MET A N 1
ATOM 2929 C CA . MET A 1 379 ? 5.676 -0.448 -4.287 1.00 89.81 379 MET A CA 1
ATOM 2930 C C . MET A 1 379 ? 5.940 -1.846 -4.853 1.00 89.81 379 MET A C 1
ATOM 2932 O O . MET A 1 379 ? 5.948 -2.816 -4.094 1.00 89.81 379 MET A O 1
ATOM 2936 N N . VAL A 1 380 ? 6.254 -1.956 -6.148 1.00 87.00 380 VAL A N 1
ATOM 2937 C CA . VAL A 1 380 ? 6.647 -3.239 -6.743 1.00 87.00 380 VAL A CA 1
ATOM 2938 C C . VAL A 1 380 ? 7.940 -3.762 -6.119 1.00 87.00 380 VAL A C 1
ATOM 2940 O O . VAL A 1 380 ? 7.986 -4.914 -5.700 1.00 87.00 380 VAL A O 1
ATOM 2943 N N . VAL A 1 381 ? 8.978 -2.931 -5.986 1.00 84.06 381 VAL A N 1
ATOM 2944 C CA . VAL A 1 381 ? 10.246 -3.345 -5.358 1.00 84.06 381 VAL A CA 1
ATOM 2945 C C . VAL A 1 381 ? 10.024 -3.844 -3.926 1.00 84.06 381 VAL A C 1
ATOM 2947 O O . VAL A 1 381 ? 10.613 -4.854 -3.540 1.00 84.06 381 VAL A O 1
ATOM 2950 N N . ARG A 1 382 ? 9.147 -3.196 -3.148 1.00 80.00 382 ARG A N 1
ATOM 2951 C CA . ARG A 1 382 ? 8.789 -3.657 -1.796 1.00 80.00 382 ARG A CA 1
ATOM 2952 C C . ARG A 1 382 ? 8.115 -5.023 -1.812 1.00 80.00 382 ARG A C 1
ATOM 2954 O O . ARG A 1 382 ? 8.503 -5.879 -1.024 1.00 80.00 382 ARG A O 1
ATOM 2961 N N . MET A 1 383 ? 7.168 -5.245 -2.720 1.00 77.44 383 MET A N 1
ATOM 2962 C CA . MET A 1 383 ? 6.531 -6.555 -2.885 1.00 77.44 383 MET A CA 1
ATOM 2963 C C . MET A 1 383 ? 7.557 -7.646 -3.209 1.00 77.44 383 MET A C 1
ATOM 2965 O O . MET A 1 383 ? 7.473 -8.742 -2.670 1.00 77.44 383 MET A O 1
ATOM 2969 N N . MET A 1 384 ? 8.582 -7.336 -4.013 1.00 74.31 384 MET A N 1
ATOM 2970 C CA . MET A 1 384 ? 9.663 -8.287 -4.315 1.00 74.31 384 MET A CA 1
ATOM 2971 C C . MET A 1 384 ? 10.531 -8.616 -3.094 1.00 74.31 384 MET A C 1
ATOM 2973 O O . MET A 1 384 ? 11.112 -9.699 -3.029 1.00 74.31 384 MET A O 1
ATOM 2977 N N . GLY A 1 385 ? 10.641 -7.686 -2.141 1.00 66.75 385 GLY A N 1
ATOM 2978 C CA . GLY A 1 385 ? 11.316 -7.902 -0.860 1.00 66.75 385 GLY A CA 1
ATOM 2979 C C . GLY A 1 385 ? 10.470 -8.656 0.171 1.00 66.75 385 GLY A C 1
ATOM 2980 O O . GLY A 1 385 ? 11.033 -9.211 1.107 1.00 66.75 385 GLY A O 1
ATOM 2981 N N . ALA A 1 386 ? 9.148 -8.700 -0.011 1.00 61.72 386 ALA A N 1
ATOM 2982 C CA . ALA A 1 386 ? 8.180 -9.346 0.877 1.00 61.72 386 ALA A CA 1
ATOM 2983 C C . ALA A 1 386 ? 7.607 -10.647 0.281 1.00 61.72 386 ALA A C 1
ATOM 2985 O O . ALA A 1 386 ? 6.480 -11.018 0.589 1.00 61.72 386 ALA A O 1
ATOM 2986 N N . ALA A 1 387 ? 8.368 -11.331 -0.584 1.00 54.66 387 ALA A N 1
ATOM 2987 C CA . ALA A 1 387 ? 7.896 -12.449 -1.411 1.00 54.66 387 ALA A CA 1
ATOM 2988 C C . ALA A 1 387 ? 7.274 -13.634 -0.637 1.00 54.66 387 ALA A C 1
ATOM 2990 O O . ALA A 1 387 ? 6.559 -14.432 -1.240 1.00 54.66 387 ALA A O 1
ATOM 2991 N N . ASP A 1 388 ? 7.509 -13.729 0.674 1.00 54.06 388 ASP A N 1
ATOM 2992 C CA . ASP A 1 388 ? 6.959 -14.772 1.545 1.00 54.06 388 ASP A CA 1
ATOM 2993 C C . ASP A 1 388 ? 5.654 -14.354 2.273 1.00 54.06 388 ASP A C 1
ATOM 2995 O O . ASP A 1 388 ? 5.038 -15.186 2.939 1.00 54.06 388 ASP A O 1
ATOM 2999 N N . ASP A 1 389 ? 5.184 -13.102 2.134 1.00 60.78 389 ASP A N 1
ATOM 3000 C CA . ASP A 1 389 ? 3.940 -12.595 2.745 1.00 60.78 389 ASP A CA 1
ATOM 3001 C C . ASP A 1 389 ? 2.836 -12.340 1.696 1.00 60.78 389 ASP A C 1
ATOM 3003 O O . ASP A 1 389 ? 2.781 -11.319 0.997 1.00 60.78 389 ASP A O 1
ATOM 3007 N N . VAL A 1 390 ? 1.904 -13.294 1.603 1.00 56.22 390 VAL A N 1
ATOM 3008 C CA . VAL A 1 390 ? 0.777 -13.266 0.654 1.00 56.22 390 VAL A CA 1
ATOM 3009 C C . VAL A 1 390 ? -0.209 -12.128 0.953 1.00 56.22 390 VAL A C 1
ATOM 3011 O O . VAL A 1 390 ? -0.726 -11.512 0.022 1.00 56.22 390 VAL A O 1
ATOM 3014 N N . ARG A 1 391 ? -0.456 -11.798 2.230 1.00 57.09 391 ARG A N 1
ATOM 3015 C CA . ARG A 1 391 ? -1.422 -10.746 2.607 1.00 57.09 391 ARG A CA 1
ATOM 3016 C C . ARG A 1 391 ? -0.864 -9.356 2.327 1.00 57.09 391 ARG A C 1
ATOM 3018 O O . ARG A 1 391 ? -1.599 -8.480 1.869 1.00 57.09 391 ARG A O 1
ATOM 3025 N N . ALA A 1 392 ? 0.436 -9.164 2.550 1.00 62.12 392 ALA A N 1
ATOM 3026 C CA . ALA A 1 392 ? 1.126 -7.961 2.100 1.00 62.12 392 ALA A CA 1
ATOM 3027 C C . ALA A 1 392 ? 1.032 -7.810 0.570 1.00 62.12 392 ALA A C 1
ATOM 3029 O O . ALA A 1 392 ? 0.831 -6.702 0.073 1.00 62.12 392 ALA A O 1
ATOM 3030 N N . SER A 1 393 ? 1.098 -8.919 -0.173 1.00 71.56 393 SER A N 1
ATOM 3031 C CA . SER A 1 393 ? 1.063 -8.917 -1.641 1.00 71.56 393 SER A CA 1
ATOM 3032 C C . SER A 1 393 ? -0.289 -8.476 -2.226 1.00 71.56 393 SER A C 1
ATOM 3034 O O . SER A 1 393 ? -0.299 -7.711 -3.187 1.00 71.56 393 SER A O 1
ATOM 3036 N N . GLU A 1 394 ? -1.426 -8.869 -1.637 1.00 83.38 394 GLU A N 1
ATOM 3037 C CA . GLU A 1 394 ? -2.764 -8.438 -2.092 1.00 83.38 394 GLU A CA 1
ATOM 3038 C C . GLU A 1 394 ? -2.979 -6.925 -1.940 1.00 83.38 394 GLU A C 1
ATOM 3040 O O . GLU A 1 394 ? -3.346 -6.241 -2.898 1.00 83.38 394 GLU A O 1
ATOM 3045 N N . ARG A 1 395 ? -2.699 -6.369 -0.754 1.00 85.00 395 ARG A N 1
ATOM 3046 C CA . ARG A 1 395 ? -2.870 -4.924 -0.518 1.00 85.00 395 ARG A CA 1
ATOM 3047 C C . ARG A 1 395 ? -1.927 -4.094 -1.377 1.00 85.00 395 ARG A C 1
ATOM 3049 O O . ARG A 1 395 ? -2.325 -3.063 -1.922 1.00 85.00 395 ARG A O 1
ATOM 3056 N N . ILE A 1 396 ? -0.676 -4.539 -1.522 1.00 87.00 396 ILE A N 1
ATOM 3057 C CA . ILE A 1 396 ? 0.284 -3.866 -2.400 1.00 87.00 396 ILE A CA 1
ATOM 3058 C C . ILE A 1 396 ? -0.191 -3.934 -3.854 1.00 87.00 396 ILE A C 1
ATOM 3060 O O . ILE A 1 396 ? -0.103 -2.925 -4.551 1.00 87.00 396 ILE A O 1
ATOM 3064 N N . PHE A 1 397 ? -0.741 -5.064 -4.304 1.00 88.56 397 PHE A N 1
ATOM 3065 C CA . PHE A 1 397 ? -1.316 -5.177 -5.642 1.00 88.56 397 PHE A CA 1
ATOM 3066 C C . PHE A 1 397 ? -2.446 -4.171 -5.875 1.00 88.56 397 PHE A C 1
ATOM 3068 O O . PHE A 1 397 ? -2.383 -3.407 -6.837 1.00 88.56 397 PHE A O 1
ATOM 3075 N N . GLN A 1 398 ? -3.440 -4.126 -4.983 1.00 91.44 398 GLN A N 1
ATOM 3076 C CA . GLN A 1 398 ? -4.564 -3.187 -5.084 1.00 91.44 398 GLN A CA 1
ATOM 3077 C C . GLN A 1 398 ? -4.066 -1.733 -5.094 1.00 91.44 398 GLN A C 1
ATOM 3079 O O . GLN A 1 398 ? -4.525 -0.912 -5.887 1.00 91.44 398 GLN A O 1
ATOM 3084 N N . CYS A 1 399 ? -3.051 -1.423 -4.281 1.00 94.56 399 CYS A N 1
ATOM 3085 C CA . CYS A 1 399 ? -2.390 -0.122 -4.293 1.00 94.56 399 CYS A CA 1
ATOM 3086 C C . CYS A 1 399 ? -1.713 0.182 -5.640 1.00 94.56 399 CYS A C 1
ATOM 3088 O O . CYS A 1 399 ? -1.934 1.253 -6.206 1.00 94.56 399 CYS A O 1
ATOM 3090 N N . VAL A 1 400 ? -0.927 -0.748 -6.191 1.00 94.12 400 VAL A N 1
ATOM 3091 C CA . VAL A 1 400 ? -0.271 -0.586 -7.501 1.00 94.12 400 VAL A CA 1
ATOM 3092 C C . VAL A 1 400 ? -1.304 -0.388 -8.610 1.00 94.12 400 VAL A C 1
ATOM 3094 O O . VAL A 1 400 ? -1.124 0.492 -9.452 1.00 94.12 400 VAL A O 1
ATOM 3097 N N . LEU A 1 401 ? -2.400 -1.146 -8.589 1.00 94.75 401 LEU A N 1
ATOM 3098 C CA . LEU A 1 401 ? -3.485 -1.032 -9.558 1.00 94.75 401 LEU A CA 1
ATOM 3099 C C . LEU A 1 401 ? -4.201 0.322 -9.453 1.00 94.75 401 LEU A C 1
ATOM 3101 O O . LEU A 1 401 ? -4.381 0.997 -10.467 1.00 94.75 401 LEU A O 1
ATOM 3105 N N . SER A 1 402 ? -4.519 0.775 -8.236 1.00 97.00 402 SER A N 1
ATOM 3106 C CA . SER A 1 402 ? -5.069 2.113 -7.997 1.00 97.00 402 SER A CA 1
ATOM 3107 C C . SER A 1 402 ? -4.118 3.208 -8.494 1.00 97.00 402 SER A C 1
ATOM 3109 O O . SER A 1 402 ? -4.558 4.169 -9.124 1.00 97.00 402 SER A O 1
ATOM 3111 N N . LEU A 1 403 ? -2.818 3.110 -8.201 1.00 97.88 403 LEU A N 1
ATOM 3112 C CA . LEU A 1 403 ? -1.820 4.088 -8.644 1.00 97.88 403 LEU A CA 1
ATOM 3113 C C . LEU A 1 403 ? -1.707 4.110 -10.171 1.00 97.88 403 LEU A C 1
ATOM 3115 O O . LEU A 1 403 ? -1.685 5.189 -10.765 1.00 97.88 403 LEU A O 1
ATOM 3119 N N . TRP A 1 404 ? -1.681 2.936 -10.805 1.00 96.94 404 TRP A N 1
ATOM 3120 C CA . TRP A 1 404 ? -1.698 2.802 -12.259 1.00 96.94 404 TRP A CA 1
ATOM 3121 C C . TRP A 1 404 ? -2.952 3.439 -12.858 1.00 96.94 404 TRP A C 1
ATOM 3123 O O . TRP A 1 404 ? -2.843 4.220 -13.801 1.00 96.94 404 TRP A O 1
ATOM 3133 N N . ARG A 1 405 ? -4.132 3.190 -12.283 1.00 97.19 405 ARG A N 1
ATOM 3134 C CA . ARG A 1 405 ? -5.404 3.722 -12.782 1.00 97.19 405 ARG A CA 1
ATOM 3135 C C . ARG A 1 405 ? -5.493 5.244 -12.645 1.00 97.19 405 ARG A C 1
ATOM 3137 O O . ARG A 1 405 ? -5.913 5.906 -13.598 1.00 97.19 405 ARG A O 1
ATOM 3144 N N . CYS A 1 406 ? -5.026 5.808 -11.526 1.00 98.00 406 CYS A N 1
ATOM 3145 C CA . CYS A 1 406 ? -4.861 7.256 -11.355 1.00 98.00 406 CYS A CA 1
ATOM 3146 C C . CYS A 1 406 ? -3.893 7.844 -12.393 1.00 98.00 406 CYS A C 1
ATOM 3148 O O . CYS A 1 406 ? -4.155 8.903 -12.965 1.00 98.00 406 CYS A O 1
ATOM 3150 N N . PHE A 1 407 ? -2.779 7.158 -12.657 1.00 97.88 407 PHE A N 1
ATOM 3151 C CA . PHE A 1 407 ? -1.777 7.602 -13.622 1.00 97.88 407 PHE A CA 1
ATOM 3152 C C . PHE A 1 407 ? -2.297 7.541 -15.065 1.00 97.88 407 PHE A C 1
ATOM 3154 O O . PHE A 1 407 ? -2.078 8.469 -15.845 1.00 97.88 407 PHE A O 1
ATOM 3161 N N . PHE A 1 408 ? -3.048 6.491 -15.397 1.00 96.94 408 PHE A N 1
ATOM 3162 C CA . PHE A 1 408 ? -3.736 6.333 -16.672 1.00 96.94 408 PHE A CA 1
ATOM 3163 C C . PHE A 1 408 ? -4.800 7.418 -16.876 1.00 96.94 408 PHE A C 1
ATOM 3165 O O . PHE A 1 408 ? -4.854 8.036 -17.937 1.00 96.94 408 PHE A O 1
ATOM 3172 N N . TYR A 1 409 ? -5.592 7.718 -15.842 1.00 97.12 409 TYR A N 1
ATOM 3173 C CA . TYR A 1 409 ? -6.534 8.837 -15.867 1.00 97.12 409 TYR A CA 1
ATOM 3174 C C . TYR A 1 409 ? -5.814 10.169 -16.117 1.00 97.12 409 TYR A C 1
ATOM 3176 O O . TYR A 1 409 ? -6.181 10.906 -17.028 1.00 97.12 409 TYR A O 1
ATOM 3184 N N . ALA A 1 410 ? -4.720 10.441 -15.395 1.00 96.81 410 ALA A N 1
ATOM 3185 C CA . ALA A 1 410 ? -3.920 11.645 -15.609 1.00 96.81 410 ALA A CA 1
ATOM 3186 C C . ALA A 1 410 ? -3.370 11.735 -17.046 1.00 96.81 410 ALA A C 1
ATOM 3188 O O . ALA A 1 410 ? -3.389 12.817 -17.632 1.00 96.81 410 ALA A O 1
ATOM 3189 N N . LYS A 1 411 ? -2.937 10.610 -17.641 1.00 96.12 411 LYS A N 1
ATOM 3190 C CA . LYS A 1 411 ? -2.535 10.540 -19.058 1.00 96.12 411 LYS A CA 1
ATOM 3191 C C . LYS A 1 411 ? -3.673 10.973 -19.987 1.00 96.12 411 LYS A C 1
ATOM 3193 O O . LYS A 1 411 ? -3.417 11.689 -20.951 1.00 96.12 411 LYS A O 1
ATOM 3198 N N . ALA A 1 412 ? -4.897 10.523 -19.713 1.00 94.56 412 ALA A N 1
ATOM 3199 C CA . ALA A 1 412 ? -6.068 10.805 -20.537 1.00 94.56 412 ALA A CA 1
ATOM 3200 C C . ALA A 1 412 ? -6.554 12.259 -20.410 1.00 94.56 412 ALA A C 1
ATOM 3202 O O . ALA A 1 412 ? -7.023 12.829 -21.391 1.00 94.56 412 ALA A O 1
ATOM 3203 N N . THR A 1 413 ? -6.416 12.878 -19.233 1.00 95.69 413 THR A N 1
ATOM 3204 C CA . THR A 1 413 ? -6.982 14.213 -18.968 1.00 95.69 413 THR A CA 1
ATOM 3205 C C . THR A 1 413 ? -5.981 15.363 -19.053 1.00 95.69 413 THR A C 1
ATOM 3207 O O . THR A 1 413 ? -6.383 16.519 -19.167 1.00 95.69 413 THR A O 1
ATOM 3210 N N . LEU A 1 414 ? -4.675 15.097 -18.966 1.00 93.56 414 LEU A N 1
ATOM 3211 C CA . LEU A 1 414 ? -3.636 16.129 -19.031 1.00 93.56 414 LEU A CA 1
ATOM 3212 C C . LEU A 1 414 ? -3.007 16.140 -20.430 1.00 93.56 414 LEU A C 1
ATOM 3214 O O . LEU A 1 414 ? -2.125 15.337 -20.724 1.00 93.56 414 LEU A O 1
ATOM 3218 N N . GLY A 1 415 ? -3.441 17.076 -21.283 1.00 84.50 415 GLY A N 1
ATOM 3219 C CA . GLY A 1 415 ? -3.188 17.056 -22.735 1.00 84.50 415 GLY A CA 1
ATOM 3220 C C . GLY A 1 415 ? -1.735 16.831 -23.185 1.00 84.50 415 GLY A C 1
ATOM 3221 O O . GLY A 1 415 ? -1.504 16.086 -24.128 1.00 84.50 415 GLY A O 1
ATOM 3222 N N . SER A 1 416 ? -0.735 17.384 -22.491 1.00 89.44 416 SER A N 1
ATOM 3223 C CA . SER A 1 416 ? 0.685 17.221 -22.866 1.00 89.44 416 SER A CA 1
ATOM 3224 C C . SER A 1 416 ? 1.332 15.918 -22.377 1.00 89.44 416 SER A C 1
ATOM 3226 O O . SER A 1 416 ? 2.473 15.607 -22.725 1.00 89.44 416 SER A O 1
ATOM 3228 N N . MET A 1 417 ? 0.638 15.149 -21.538 1.00 95.31 417 MET A N 1
ATOM 3229 C CA . MET A 1 417 ? 1.213 13.997 -20.852 1.00 95.31 417 MET A CA 1
ATOM 3230 C C . MET A 1 417 ? 1.333 12.780 -21.769 1.00 95.31 417 MET A C 1
ATOM 3232 O O . MET A 1 417 ? 2.382 12.138 -21.790 1.00 95.31 417 MET A O 1
ATOM 3236 N N . ARG A 1 418 ? 0.292 12.486 -22.556 1.00 95.44 418 ARG A N 1
ATOM 3237 C CA . ARG A 1 418 ? 0.261 11.348 -23.487 1.00 95.44 418 ARG A CA 1
ATOM 3238 C C . ARG A 1 418 ? 1.400 11.407 -24.504 1.00 95.44 418 ARG A C 1
ATOM 3240 O O . ARG A 1 418 ? 2.144 10.438 -24.653 1.00 95.44 418 ARG A O 1
ATOM 3247 N N . GLU A 1 419 ? 1.560 12.553 -25.162 1.00 95.00 419 GLU A N 1
ATOM 3248 C CA . GLU A 1 419 ? 2.612 12.783 -26.158 1.00 95.00 419 GLU A CA 1
ATOM 3249 C C . GLU A 1 419 ? 4.002 12.650 -25.538 1.00 95.00 419 GLU A C 1
ATOM 3251 O O . GLU A 1 419 ? 4.861 11.957 -26.081 1.00 95.00 419 GLU A O 1
ATOM 3256 N N . LYS A 1 420 ? 4.203 13.243 -24.354 1.00 96.19 420 LYS A N 1
ATOM 3257 C CA . LYS A 1 420 ? 5.474 13.173 -23.633 1.00 96.19 420 LYS A CA 1
ATOM 3258 C C . LYS A 1 420 ? 5.844 11.745 -23.237 1.00 96.19 420 LYS A C 1
ATOM 3260 O O . LYS A 1 420 ? 6.973 11.341 -23.481 1.00 96.19 420 LYS A O 1
ATOM 3265 N N . VAL A 1 421 ? 4.919 10.965 -22.671 1.00 97.06 421 VAL A N 1
ATOM 3266 C CA . VAL A 1 421 ? 5.188 9.561 -22.290 1.00 97.06 421 VAL A CA 1
ATOM 3267 C C . VAL A 1 421 ? 5.474 8.707 -23.516 1.00 97.06 421 VAL A C 1
ATOM 3269 O O . VAL A 1 421 ? 6.433 7.941 -23.517 1.00 97.06 421 VAL A O 1
ATOM 3272 N N . THR A 1 422 ? 4.671 8.862 -24.569 1.00 97.25 422 THR A N 1
ATOM 3273 C CA . THR A 1 422 ? 4.856 8.120 -25.822 1.00 97.25 422 THR A CA 1
ATOM 3274 C C . THR A 1 422 ? 6.222 8.426 -26.430 1.00 97.25 422 THR A C 1
ATOM 3276 O O . THR A 1 422 ? 6.930 7.512 -26.849 1.00 97.25 422 THR A O 1
ATOM 3279 N N . LYS A 1 423 ? 6.627 9.704 -26.431 1.00 96.88 423 LYS A N 1
ATOM 3280 C CA . LYS A 1 423 ? 7.952 10.132 -26.882 1.00 96.88 423 LYS A CA 1
ATOM 3281 C C . LYS A 1 423 ? 9.063 9.570 -25.995 1.00 96.88 423 LYS A C 1
ATOM 3283 O O . LYS A 1 423 ? 9.984 8.974 -26.532 1.00 96.88 423 LYS A O 1
ATOM 3288 N N . ASP A 1 424 ? 8.965 9.700 -24.671 1.00 97.12 424 ASP A N 1
ATOM 3289 C CA . ASP A 1 424 ? 9.963 9.182 -23.722 1.00 97.12 424 ASP A CA 1
ATOM 3290 C C . ASP A 1 424 ? 10.206 7.674 -23.933 1.00 97.12 424 ASP A C 1
ATOM 3292 O O . ASP A 1 424 ? 11.350 7.229 -24.024 1.00 97.12 424 ASP A O 1
ATOM 3296 N N . VAL A 1 425 ? 9.128 6.888 -24.048 1.00 97.94 425 VAL A N 1
ATOM 3297 C CA . VAL A 1 425 ? 9.194 5.431 -24.244 1.00 97.94 425 VAL A CA 1
ATOM 3298 C C . VAL A 1 425 ? 9.734 5.082 -25.632 1.00 97.94 425 VAL A C 1
ATOM 3300 O O . VAL A 1 425 ? 10.570 4.183 -25.758 1.00 97.94 425 VAL A O 1
ATOM 3303 N N . ARG A 1 426 ? 9.314 5.801 -26.681 1.00 98.00 426 ARG A N 1
ATOM 3304 C CA . ARG A 1 426 ? 9.830 5.616 -28.045 1.00 98.00 426 ARG A CA 1
ATOM 3305 C C . ARG A 1 426 ? 11.320 5.930 -28.129 1.00 98.00 426 ARG A C 1
ATOM 3307 O O . ARG A 1 426 ? 12.072 5.110 -28.647 1.00 98.00 426 ARG A O 1
ATOM 3314 N N . ASP A 1 427 ? 11.744 7.069 -27.590 1.00 98.12 427 ASP A N 1
ATOM 3315 C CA . ASP A 1 427 ? 13.139 7.508 -27.582 1.00 98.12 427 ASP A CA 1
ATOM 3316 C C . ASP A 1 427 ? 14.009 6.513 -26.810 1.00 98.12 427 ASP A C 1
ATOM 3318 O O . ASP A 1 427 ? 15.057 6.104 -27.301 1.00 98.12 427 ASP A O 1
ATOM 3322 N N . PHE A 1 428 ? 13.549 6.045 -25.645 1.00 98.19 428 PHE A N 1
ATOM 3323 C CA . PHE A 1 428 ? 14.233 4.990 -24.897 1.00 98.19 428 PHE A CA 1
ATOM 3324 C C . PHE A 1 428 ? 14.351 3.692 -25.712 1.00 98.19 428 PHE A C 1
ATOM 3326 O O . PHE A 1 428 ? 15.407 3.057 -25.735 1.00 98.19 428 PHE A O 1
ATOM 3333 N N . THR A 1 429 ? 13.286 3.307 -26.417 1.00 98.06 429 THR A N 1
ATOM 3334 C CA . THR A 1 429 ? 13.256 2.085 -27.234 1.00 98.06 429 THR A CA 1
ATOM 3335 C C . THR A 1 429 ? 14.206 2.179 -28.426 1.00 98.06 429 THR A C 1
ATOM 3337 O O . THR A 1 429 ? 14.957 1.244 -28.690 1.00 98.06 429 THR A O 1
ATOM 3340 N N . GLN A 1 430 ? 14.216 3.306 -29.136 1.00 97.62 430 GLN A N 1
ATOM 3341 C CA . GLN A 1 430 ? 14.916 3.451 -30.415 1.00 97.62 430 GLN A CA 1
ATOM 3342 C C . GLN A 1 430 ? 16.348 3.973 -30.277 1.00 97.62 430 GLN A C 1
ATOM 3344 O O . GLN A 1 430 ? 17.177 3.693 -31.140 1.00 97.62 430 GLN A O 1
ATOM 3349 N N . ASN A 1 431 ? 16.659 4.710 -29.208 1.00 97.00 431 ASN A N 1
ATOM 3350 C CA . ASN A 1 431 ? 17.936 5.392 -29.059 1.00 97.00 431 ASN A CA 1
ATOM 3351 C C . ASN A 1 431 ? 18.713 4.913 -27.816 1.00 97.00 431 ASN A C 1
ATOM 3353 O O . ASN A 1 431 ? 18.410 5.332 -26.694 1.00 97.00 431 ASN A O 1
ATOM 3357 N N . PRO A 1 432 ? 19.776 4.101 -27.990 1.00 94.62 432 PRO A N 1
ATOM 3358 C CA . PRO A 1 432 ? 20.623 3.647 -26.886 1.00 94.62 432 PRO A CA 1
ATOM 3359 C C . PRO A 1 432 ? 21.226 4.774 -26.032 1.00 94.62 432 PRO A C 1
ATOM 3361 O O . PRO A 1 432 ? 21.454 4.572 -24.840 1.00 94.62 432 PRO A O 1
ATOM 3364 N N . SER A 1 433 ? 21.455 5.976 -26.583 1.00 93.44 433 SER A N 1
ATOM 3365 C CA . SER A 1 433 ? 22.012 7.093 -25.804 1.00 93.44 433 SER A CA 1
ATOM 3366 C C . SER A 1 433 ? 21.033 7.648 -24.761 1.00 93.44 433 SER A C 1
ATOM 3368 O O . SER A 1 433 ? 21.460 8.140 -23.718 1.00 93.44 433 SER A O 1
ATOM 3370 N N . VAL A 1 434 ? 19.722 7.493 -24.979 1.00 95.75 434 VAL A N 1
ATOM 3371 C CA . VAL A 1 434 ? 18.670 7.914 -24.035 1.00 95.75 434 VAL A CA 1
ATOM 3372 C C . VAL A 1 434 ? 18.553 6.943 -22.855 1.00 95.75 434 VAL A C 1
ATOM 3374 O O . VAL A 1 434 ? 18.136 7.324 -21.759 1.00 95.75 434 VAL A O 1
ATOM 3377 N N . ARG A 1 435 ? 18.980 5.689 -23.038 1.00 94.31 435 ARG A N 1
ATOM 3378 C CA . ARG A 1 435 ? 18.937 4.649 -21.999 1.00 94.31 435 ARG A CA 1
ATOM 3379 C C . ARG A 1 435 ? 20.002 4.840 -20.923 1.00 94.31 435 ARG A C 1
ATOM 3381 O O . ARG A 1 435 ? 19.853 4.322 -19.817 1.00 94.31 435 ARG A O 1
ATOM 3388 N N . ARG A 1 436 ? 21.056 5.603 -21.225 1.00 90.12 436 ARG A N 1
ATOM 3389 C CA . ARG A 1 436 ? 22.217 5.793 -20.347 1.00 90.12 436 ARG A CA 1
ATOM 3390 C C . ARG A 1 436 ? 21.811 6.415 -19.012 1.00 90.12 436 ARG A C 1
ATOM 3392 O O . ARG A 1 436 ? 20.901 7.232 -18.938 1.00 90.12 436 ARG A O 1
ATOM 3399 N N . LYS A 1 437 ? 22.523 6.071 -17.942 1.00 88.12 437 LYS A N 1
ATOM 3400 C CA . LYS A 1 437 ? 22.239 6.468 -16.551 1.00 88.12 437 LYS A CA 1
ATOM 3401 C C . LYS A 1 437 ? 22.245 7.979 -16.321 1.00 88.12 437 LYS A C 1
ATOM 3403 O O . LYS A 1 437 ? 21.601 8.445 -15.386 1.00 88.12 437 LYS A O 1
ATOM 3408 N N . THR A 1 438 ? 22.953 8.730 -17.157 1.00 88.75 438 THR A N 1
ATOM 3409 C CA . THR A 1 438 ? 22.952 10.197 -17.157 1.00 88.75 438 THR A CA 1
ATOM 3410 C C . THR A 1 438 ? 21.630 10.782 -17.663 1.00 88.75 438 THR A C 1
ATOM 3412 O O . THR A 1 438 ? 21.212 11.823 -17.167 1.00 88.75 438 THR A O 1
ATOM 3415 N N . VAL A 1 439 ? 20.943 10.097 -18.586 1.00 92.00 439 VAL A N 1
ATOM 3416 C CA . VAL A 1 439 ? 19.675 10.537 -19.200 1.00 92.00 439 VAL A CA 1
ATOM 3417 C C . VAL A 1 439 ? 18.464 9.855 -18.557 1.00 92.00 439 VAL A C 1
ATOM 3419 O O . VAL A 1 439 ? 17.505 10.522 -18.180 1.00 92.00 439 VAL A O 1
ATOM 3422 N N . THR A 1 440 ? 18.533 8.537 -18.350 1.00 94.00 440 THR A N 1
ATOM 3423 C CA . THR A 1 440 ? 17.528 7.724 -17.649 1.00 94.00 440 THR A CA 1
ATOM 3424 C C . THR A 1 440 ? 18.142 7.110 -16.383 1.00 94.00 440 THR A C 1
ATOM 3426 O O . THR A 1 440 ? 18.542 5.943 -16.377 1.00 94.00 440 THR A O 1
ATOM 3429 N N . PRO A 1 441 ? 18.243 7.848 -15.262 1.00 89.69 441 PRO A N 1
ATOM 3430 C CA . PRO A 1 441 ? 18.892 7.344 -14.050 1.00 89.69 441 PRO A CA 1
ATOM 3431 C C . PRO A 1 441 ? 18.218 6.114 -13.442 1.00 89.69 441 PRO A C 1
ATOM 3433 O O . PRO A 1 441 ? 18.903 5.281 -12.849 1.00 89.69 441 PRO A O 1
ATOM 3436 N N . ASN A 1 442 ? 16.902 5.970 -13.617 1.00 90.50 442 ASN A N 1
ATOM 3437 C CA . ASN A 1 442 ? 16.116 4.857 -13.096 1.00 90.50 442 ASN A CA 1
ATOM 3438 C C . ASN A 1 442 ? 15.243 4.251 -14.208 1.00 90.50 442 ASN A C 1
ATOM 3440 O O . ASN A 1 442 ? 14.256 4.846 -14.635 1.00 90.50 442 ASN A O 1
ATOM 3444 N N . VAL A 1 443 ? 15.619 3.056 -14.669 1.00 93.38 443 VAL A N 1
ATOM 3445 C CA . VAL A 1 443 ? 14.896 2.307 -15.711 1.00 93.38 443 VAL A CA 1
ATOM 3446 C C . VAL A 1 443 ? 13.555 1.754 -15.227 1.00 93.38 443 VAL A C 1
ATOM 3448 O O . VAL A 1 443 ? 12.646 1.589 -16.034 1.00 93.38 443 VAL A O 1
ATOM 3451 N N . GLY A 1 444 ? 13.383 1.548 -13.917 1.00 92.19 444 GLY A N 1
ATOM 3452 C CA . GLY A 1 444 ? 12.103 1.132 -13.340 1.00 92.19 444 GLY A CA 1
ATOM 3453 C C . GLY A 1 444 ? 11.006 2.183 -13.523 1.00 92.19 444 GLY A C 1
ATOM 3454 O O . GLY A 1 444 ? 9.857 1.841 -13.785 1.00 92.19 444 GLY A O 1
ATOM 3455 N N . LEU A 1 445 ? 11.365 3.473 -13.510 1.00 93.88 445 LEU A N 1
ATOM 3456 C CA . LEU A 1 445 ? 10.416 4.554 -13.815 1.00 93.88 445 LEU A CA 1
ATOM 3457 C C . LEU A 1 445 ? 9.993 4.545 -15.282 1.00 93.88 445 LEU A C 1
ATOM 3459 O O . LEU A 1 445 ? 8.850 4.867 -15.596 1.00 93.88 445 LEU A O 1
ATOM 3463 N N . MET A 1 446 ? 10.906 4.177 -16.185 1.00 96.50 446 MET A N 1
ATOM 3464 C CA . MET A 1 446 ? 10.586 4.038 -17.604 1.00 96.50 446 MET A CA 1
ATOM 3465 C C . MET A 1 446 ? 9.614 2.876 -17.838 1.00 96.50 446 MET A C 1
ATOM 3467 O O . MET A 1 446 ? 8.670 3.015 -18.611 1.00 96.50 446 MET A O 1
ATOM 3471 N N . LEU A 1 447 ? 9.792 1.765 -17.118 1.00 95.44 447 LEU A N 1
ATOM 3472 C CA . LEU A 1 447 ? 8.855 0.643 -17.138 1.00 95.44 447 LEU A CA 1
ATOM 3473 C C . LEU A 1 447 ? 7.462 1.068 -16.659 1.00 95.44 447 LEU A C 1
ATOM 3475 O O . LEU A 1 447 ? 6.495 0.890 -17.394 1.00 95.44 447 LEU A O 1
ATOM 3479 N N . ALA A 1 448 ? 7.362 1.741 -15.509 1.00 95.25 448 ALA A N 1
ATOM 3480 C CA . ALA A 1 448 ? 6.086 2.248 -15.000 1.00 95.25 448 ALA A CA 1
ATOM 3481 C C . ALA A 1 448 ? 5.402 3.248 -15.960 1.00 95.25 448 ALA A C 1
ATOM 3483 O O . ALA A 1 448 ? 4.179 3.240 -16.093 1.00 95.25 448 ALA A O 1
ATOM 3484 N N . LYS A 1 449 ? 6.173 4.076 -16.681 1.00 96.75 449 LYS A N 1
ATOM 3485 C CA . LYS A 1 449 ? 5.659 4.937 -17.763 1.00 96.75 449 LYS A CA 1
ATOM 3486 C C . LYS A 1 449 ? 5.100 4.134 -18.940 1.00 96.75 449 LYS A C 1
ATOM 3488 O O . LYS A 1 449 ? 4.052 4.492 -19.468 1.00 96.75 449 LYS A O 1
ATOM 3493 N N . ALA A 1 450 ? 5.763 3.057 -19.351 1.00 96.75 450 ALA A N 1
ATOM 3494 C CA . ALA A 1 450 ? 5.275 2.208 -20.435 1.00 96.75 450 ALA A CA 1
ATOM 3495 C C . ALA A 1 450 ? 3.986 1.450 -20.061 1.00 96.75 450 ALA A C 1
ATOM 3497 O O . ALA A 1 450 ? 3.164 1.187 -20.935 1.00 96.75 450 ALA A O 1
ATOM 3498 N N . LEU A 1 451 ? 3.758 1.153 -18.773 1.00 94.88 451 LEU A N 1
ATOM 3499 C CA . LEU A 1 451 ? 2.549 0.452 -18.313 1.00 94.88 451 LEU A CA 1
ATOM 3500 C C . LEU A 1 451 ? 1.242 1.207 -18.602 1.00 94.88 451 LEU A C 1
ATOM 3502 O O . LEU A 1 451 ? 0.202 0.566 -18.712 1.00 94.88 451 LEU A O 1
ATOM 3506 N N . ILE A 1 452 ? 1.258 2.537 -18.734 1.00 95.06 452 ILE A N 1
ATOM 3507 C CA . ILE A 1 452 ? 0.053 3.325 -19.065 1.00 95.06 452 ILE A CA 1
ATOM 3508 C C . ILE A 1 452 ? -0.171 3.499 -20.575 1.00 95.06 452 ILE A C 1
ATOM 3510 O O . ILE A 1 452 ? -1.116 4.181 -20.979 1.00 95.06 452 ILE A O 1
ATOM 3514 N N . LEU A 1 453 ? 0.689 2.919 -21.417 1.00 94.69 453 LEU A N 1
ATOM 3515 C CA . LEU A 1 453 ? 0.557 2.934 -22.873 1.00 94.69 453 LEU A CA 1
ATOM 3516 C C . LEU A 1 453 ? -0.106 1.645 -23.372 1.00 94.69 453 LEU A C 1
ATOM 3518 O O . LEU A 1 453 ? 0.252 0.546 -22.936 1.00 94.69 453 LEU A O 1
ATOM 3522 N N . ASN A 1 454 ? -1.050 1.777 -24.304 1.00 91.50 454 ASN A N 1
ATOM 3523 C CA . ASN A 1 454 ? -1.653 0.630 -24.988 1.00 91.50 454 ASN A CA 1
ATOM 3524 C C . ASN A 1 454 ? -0.753 0.122 -26.132 1.00 91.50 454 ASN A C 1
ATOM 3526 O O . ASN A 1 454 ? 0.241 0.758 -26.482 1.00 91.50 454 ASN A O 1
ATOM 3530 N N . ASP A 1 455 ? -1.102 -1.012 -26.737 1.00 89.50 455 ASP A N 1
ATOM 3531 C CA . ASP A 1 455 ? -0.267 -1.653 -27.767 1.00 89.50 455 ASP A CA 1
ATOM 3532 C C . ASP A 1 455 ? -0.149 -0.852 -29.078 1.00 89.50 455 ASP A C 1
ATOM 3534 O O . ASP A 1 455 ? 0.758 -1.094 -29.870 1.00 89.50 455 ASP A O 1
ATOM 3538 N N . GLN A 1 456 ? -1.017 0.143 -29.299 1.00 90.00 456 GLN A N 1
ATOM 3539 C CA . GLN A 1 456 ? -0.890 1.088 -30.420 1.00 90.00 456 GLN A CA 1
ATOM 3540 C C . GLN A 1 456 ? 0.103 2.221 -30.112 1.00 90.00 456 GLN A C 1
ATOM 3542 O O . GLN A 1 456 ? 0.654 2.845 -31.016 1.00 90.00 456 GLN A O 1
ATOM 3547 N N . GLU A 1 457 ? 0.328 2.511 -28.830 1.00 93.94 457 GLU A N 1
ATOM 3548 C CA . GLU A 1 457 ? 1.219 3.572 -28.358 1.00 93.94 457 GLU A CA 1
ATOM 3549 C C . GLU A 1 457 ? 2.643 3.069 -28.091 1.00 93.94 457 GLU A C 1
ATOM 3551 O O . GLU A 1 457 ? 3.600 3.839 -28.208 1.00 93.94 457 GLU A O 1
ATOM 3556 N N . VAL A 1 458 ? 2.798 1.788 -27.738 1.00 94.94 458 VAL A N 1
ATOM 3557 C CA . VAL A 1 458 ? 4.094 1.163 -27.461 1.00 94.94 458 VAL A CA 1
ATOM 3558 C C . VAL A 1 458 ? 4.222 -0.193 -28.148 1.00 94.94 458 VAL A C 1
ATOM 3560 O O . VAL A 1 458 ? 3.422 -1.098 -27.943 1.00 94.94 458 VAL A O 1
ATOM 3563 N N . ALA A 1 459 ? 5.309 -0.371 -28.902 1.00 95.62 459 ALA A N 1
ATOM 3564 C CA . ALA A 1 459 ? 5.736 -1.685 -29.370 1.00 95.62 459 ALA A CA 1
ATOM 3565 C C . ALA A 1 459 ? 6.335 -2.466 -28.189 1.00 95.62 459 ALA A C 1
ATOM 3567 O O . ALA A 1 459 ? 7.552 -2.471 -27.991 1.00 95.62 459 ALA A O 1
ATOM 3568 N N . TRP A 1 460 ? 5.470 -3.072 -27.369 1.00 95.69 460 TRP A N 1
ATOM 3569 C CA . TRP A 1 460 ? 5.838 -3.629 -26.063 1.00 95.69 460 TRP A CA 1
ATOM 3570 C C . TRP A 1 460 ? 7.049 -4.568 -26.108 1.00 95.69 460 TRP A C 1
ATOM 3572 O O . TRP A 1 460 ? 7.956 -4.415 -25.295 1.00 95.69 460 TRP A O 1
ATOM 3582 N N . GLY A 1 461 ? 7.115 -5.484 -27.078 1.00 96.44 461 GLY A N 1
ATOM 3583 C CA . GLY A 1 461 ? 8.246 -6.410 -27.196 1.00 96.44 461 GLY A CA 1
ATOM 3584 C C . GLY A 1 461 ? 9.583 -5.715 -27.475 1.00 96.44 461 GLY A C 1
ATOM 3585 O O . GLY A 1 461 ? 10.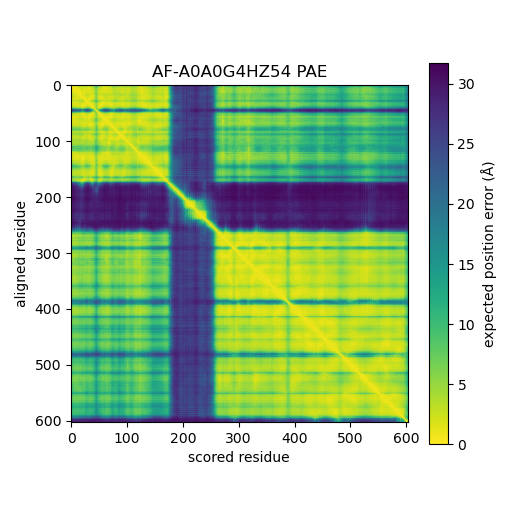596 -6.056 -26.864 1.00 96.44 461 GLY A O 1
ATOM 3586 N N . GLU A 1 462 ? 9.595 -4.691 -28.333 1.00 97.81 462 GLU A N 1
ATOM 3587 C CA . GLU A 1 462 ? 10.806 -3.905 -28.612 1.00 97.81 462 GLU A CA 1
ATOM 3588 C C . GLU A 1 462 ? 11.209 -3.037 -27.419 1.00 97.81 462 GLU A C 1
ATOM 3590 O O . GLU A 1 462 ? 12.395 -2.937 -27.100 1.00 97.81 462 GLU A O 1
ATOM 3595 N N . PHE A 1 463 ? 10.229 -2.458 -26.721 1.00 97.94 463 PHE A N 1
ATOM 3596 C CA . PHE A 1 463 ? 10.471 -1.738 -25.474 1.00 97.94 463 PHE A CA 1
ATOM 3597 C C . PHE A 1 463 ? 11.065 -2.660 -24.400 1.00 97.94 463 PHE A C 1
ATOM 3599 O O . PHE A 1 463 ? 12.078 -2.319 -23.788 1.00 97.94 463 PHE A O 1
ATOM 3606 N N . LEU A 1 464 ? 10.476 -3.842 -24.196 1.00 97.31 464 LEU A N 1
ATOM 3607 C CA . LEU A 1 464 ? 10.926 -4.812 -23.200 1.00 97.31 464 LEU A CA 1
ATOM 3608 C C . LEU A 1 464 ? 12.342 -5.312 -23.511 1.00 97.31 464 LEU A C 1
ATOM 3610 O O . LEU A 1 464 ? 13.165 -5.412 -22.602 1.00 97.31 464 LEU A O 1
ATOM 3614 N N . ARG A 1 465 ? 12.662 -5.532 -24.793 1.00 97.75 465 ARG A N 1
ATOM 3615 C CA . ARG A 1 465 ? 14.026 -5.837 -25.248 1.00 97.75 465 ARG A CA 1
ATOM 3616 C C . ARG A 1 465 ? 14.998 -4.710 -24.903 1.00 97.75 465 ARG A C 1
ATOM 3618 O O . ARG A 1 465 ? 16.015 -4.963 -24.264 1.00 97.75 465 ARG A O 1
ATOM 3625 N N . ALA A 1 466 ? 14.674 -3.471 -25.275 1.00 97.94 466 ALA A N 1
ATOM 3626 C CA . ALA A 1 466 ? 15.505 -2.300 -24.993 1.00 97.94 466 ALA A CA 1
ATOM 3627 C C . ALA A 1 466 ? 15.752 -2.096 -23.486 1.00 97.94 466 ALA A C 1
ATOM 3629 O O . ALA A 1 466 ? 16.855 -1.731 -23.068 1.00 97.94 466 ALA A O 1
ATOM 3630 N N . LEU A 1 467 ? 14.723 -2.337 -22.672 1.00 97.31 467 LEU A N 1
ATOM 3631 C CA . LEU A 1 467 ? 14.775 -2.231 -21.220 1.00 97.31 467 LEU A CA 1
ATOM 3632 C C . LEU A 1 467 ? 15.649 -3.319 -20.589 1.00 97.31 467 LEU A C 1
ATOM 3634 O O . LEU A 1 467 ? 16.455 -3.016 -19.708 1.00 97.31 467 LEU A O 1
ATOM 3638 N N . GLU A 1 468 ? 15.499 -4.568 -21.026 1.00 96.69 468 GLU A N 1
ATOM 3639 C CA . GLU A 1 468 ? 16.282 -5.703 -20.535 1.00 96.69 468 GLU A CA 1
ATOM 3640 C C . GLU A 1 468 ? 17.760 -5.579 -20.932 1.00 96.69 468 GLU A C 1
ATOM 3642 O O . GLU A 1 468 ? 18.624 -5.791 -20.082 1.00 96.69 468 GLU A O 1
ATOM 3647 N N . GLU A 1 469 ? 18.061 -5.148 -22.164 1.00 95.69 469 GLU A N 1
ATOM 3648 C CA . GLU A 1 469 ? 19.426 -4.837 -22.622 1.00 95.69 469 GLU A CA 1
ATOM 3649 C C . GLU A 1 469 ? 20.109 -3.828 -21.687 1.00 95.69 469 GLU A C 1
ATOM 3651 O O . GLU A 1 469 ? 21.184 -4.090 -21.145 1.00 95.69 469 GLU A O 1
ATOM 3656 N N . GLU A 1 470 ? 19.456 -2.693 -21.424 1.00 95.88 470 GLU A N 1
ATOM 3657 C CA . GLU A 1 470 ? 19.987 -1.664 -20.526 1.00 95.88 470 GLU A CA 1
ATOM 3658 C C . GLU A 1 470 ? 20.105 -2.175 -19.078 1.00 95.88 470 GLU A C 1
ATOM 3660 O O . GLU A 1 470 ? 21.096 -1.927 -18.384 1.00 95.88 470 GLU A O 1
ATOM 3665 N N . THR A 1 471 ? 19.113 -2.930 -18.604 1.00 94.44 471 THR A N 1
ATOM 3666 C CA . THR A 1 471 ? 19.115 -3.502 -17.251 1.00 94.44 471 THR A CA 1
ATOM 3667 C C . THR A 1 471 ? 20.214 -4.557 -17.091 1.00 94.44 471 THR A C 1
ATOM 3669 O O . THR A 1 471 ? 20.790 -4.687 -16.009 1.00 94.44 471 THR A O 1
ATOM 3672 N N . ALA A 1 472 ? 20.552 -5.310 -18.142 1.00 93.44 472 ALA A N 1
ATOM 3673 C CA . ALA A 1 472 ? 21.660 -6.271 -18.156 1.00 93.44 472 ALA A CA 1
ATOM 3674 C C . ALA A 1 472 ? 23.005 -5.577 -17.955 1.00 93.44 472 ALA A C 1
ATOM 3676 O O . ALA A 1 472 ? 23.757 -5.947 -17.054 1.00 93.44 472 ALA A O 1
ATOM 3677 N N . VAL A 1 473 ? 23.246 -4.491 -18.687 1.00 93.00 473 VAL A N 1
ATOM 3678 C CA . VAL A 1 473 ? 24.461 -3.680 -18.536 1.00 93.00 473 VAL A CA 1
ATOM 3679 C C . VAL A 1 473 ? 24.545 -3.065 -17.130 1.00 93.00 473 VAL A C 1
ATOM 3681 O O . VAL A 1 473 ? 25.598 -3.099 -16.496 1.00 93.00 473 VAL A O 1
ATOM 3684 N N . ARG A 1 474 ? 23.431 -2.579 -16.559 1.00 91.25 474 ARG A N 1
ATOM 3685 C CA . ARG A 1 474 ? 23.410 -2.046 -15.175 1.00 91.25 474 ARG A CA 1
ATOM 3686 C C . ARG A 1 474 ? 23.682 -3.095 -14.102 1.00 91.25 474 ARG A C 1
ATOM 3688 O O . ARG A 1 474 ? 24.195 -2.748 -13.036 1.00 91.25 474 ARG A O 1
ATOM 3695 N N . ARG A 1 475 ? 23.334 -4.359 -14.355 1.00 90.81 475 ARG A N 1
ATOM 3696 C CA . ARG A 1 475 ? 23.557 -5.461 -13.408 1.00 90.81 475 ARG A CA 1
ATOM 3697 C C . ARG A 1 475 ? 25.019 -5.839 -13.252 1.00 90.81 475 ARG A C 1
ATOM 3699 O O . ARG A 1 475 ? 25.363 -6.390 -12.209 1.00 90.81 475 ARG A O 1
ATOM 3706 N N . VAL A 1 476 ? 25.874 -5.458 -14.200 1.00 88.88 476 VAL A N 1
ATOM 3707 C CA . VAL A 1 476 ? 27.325 -5.652 -14.104 1.00 88.88 476 VAL A CA 1
ATOM 3708 C C . VAL A 1 476 ? 27.874 -5.129 -12.776 1.00 88.88 476 VAL A C 1
ATOM 3710 O O . VAL A 1 476 ? 28.677 -5.816 -12.153 1.00 88.88 476 VAL A O 1
ATOM 3713 N N . LEU A 1 477 ? 27.376 -3.991 -12.273 1.00 83.56 477 LEU A N 1
ATOM 3714 C CA . LEU A 1 477 ? 27.759 -3.443 -10.963 1.00 83.56 477 LEU A CA 1
ATOM 3715 C C . LEU A 1 477 ? 27.552 -4.445 -9.812 1.00 83.56 477 LEU A C 1
ATOM 3717 O O . LEU A 1 477 ? 28.366 -4.516 -8.893 1.00 83.56 477 LEU A O 1
ATOM 3721 N N . TRP A 1 478 ? 26.462 -5.213 -9.842 1.00 81.31 478 TRP A N 1
ATOM 3722 C CA . TRP A 1 478 ? 26.154 -6.201 -8.806 1.00 81.31 478 TRP A CA 1
ATOM 3723 C C . TRP A 1 478 ? 27.038 -7.437 -8.918 1.00 81.31 478 TRP A C 1
ATOM 3725 O O . TRP A 1 478 ? 27.429 -7.991 -7.896 1.00 81.31 478 TRP A O 1
ATOM 3735 N N . TRP A 1 479 ? 27.440 -7.818 -10.134 1.00 85.44 479 TRP A N 1
ATOM 3736 C CA . TRP A 1 479 ? 28.388 -8.915 -10.348 1.00 85.44 479 TRP A CA 1
ATOM 3737 C C . TRP A 1 479 ? 29.764 -8.618 -9.735 1.00 85.44 479 TRP A C 1
ATOM 3739 O O . TRP A 1 479 ? 30.509 -9.530 -9.398 1.00 85.44 479 TRP A O 1
ATOM 3749 N N . GLN A 1 480 ? 30.104 -7.346 -9.528 1.00 73.50 480 GLN A N 1
ATOM 3750 C CA . GLN A 1 480 ? 31.373 -6.963 -8.909 1.00 73.50 480 GLN A CA 1
ATOM 3751 C C . GLN A 1 480 ? 31.383 -7.049 -7.389 1.00 73.50 480 GLN A C 1
ATOM 3753 O O . GLN A 1 480 ? 32.469 -7.122 -6.810 1.00 73.50 480 GLN A O 1
ATOM 3758 N N . LYS A 1 481 ? 30.207 -6.957 -6.751 1.00 67.56 481 LYS A N 1
ATOM 3759 C CA . LYS A 1 481 ? 30.088 -6.555 -5.344 1.00 67.56 481 LYS A CA 1
ATOM 3760 C C . LYS A 1 481 ? 30.833 -7.489 -4.380 1.00 67.56 481 LYS A C 1
ATOM 3762 O O . LYS A 1 481 ? 31.264 -7.014 -3.342 1.00 67.56 481 LYS A O 1
ATOM 3767 N N . ASP A 1 482 ? 31.125 -8.724 -4.791 1.00 65.44 482 ASP A N 1
ATOM 3768 C CA . ASP A 1 482 ? 31.769 -9.741 -3.950 1.00 65.44 482 ASP A CA 1
ATOM 3769 C C . ASP A 1 482 ? 32.897 -10.511 -4.671 1.00 65.44 482 ASP A C 1
ATOM 3771 O O . ASP A 1 482 ? 33.261 -11.621 -4.295 1.00 65.44 482 ASP A O 1
ATOM 3775 N N . GLY A 1 483 ? 33.474 -9.942 -5.740 1.00 68.62 483 GLY A N 1
ATOM 3776 C CA . GLY A 1 483 ? 34.532 -10.616 -6.508 1.00 68.62 483 GLY A CA 1
ATOM 3777 C C . GLY A 1 483 ? 34.066 -11.821 -7.322 1.00 68.62 483 GLY A C 1
ATOM 3778 O O . GLY A 1 483 ? 34.872 -12.712 -7.598 1.00 68.62 483 GLY A O 1
ATOM 3779 N N . LEU A 1 484 ? 32.786 -11.842 -7.701 1.00 80.00 484 LEU A N 1
ATOM 3780 C CA . LEU A 1 484 ? 32.191 -12.928 -8.472 1.00 80.00 484 LEU A CA 1
ATOM 3781 C C . LEU A 1 484 ? 32.879 -13.056 -9.834 1.00 80.00 484 LEU A C 1
ATOM 3783 O O . LEU A 1 484 ? 33.237 -12.069 -10.488 1.00 80.00 484 LEU A O 1
ATOM 3787 N N . LYS A 1 485 ? 33.033 -14.298 -10.292 1.00 78.69 485 LYS A N 1
ATOM 3788 C CA . LYS A 1 485 ? 33.499 -14.563 -11.653 1.00 78.69 485 LYS A CA 1
ATOM 3789 C C . LYS A 1 485 ? 32.339 -14.284 -12.602 1.00 78.69 485 LYS A C 1
ATOM 3791 O O . LYS A 1 485 ? 31.368 -15.027 -12.615 1.00 78.69 485 LYS A O 1
ATOM 3796 N N . VAL A 1 486 ? 32.456 -13.248 -13.434 1.00 77.81 486 VAL A N 1
ATOM 3797 C CA . VAL A 1 486 ? 31.454 -12.902 -14.468 1.00 77.81 486 VAL A CA 1
ATOM 3798 C C . VAL A 1 486 ? 31.160 -14.089 -15.397 1.00 77.81 486 VAL A C 1
ATOM 3800 O O . VAL A 1 486 ? 30.069 -14.205 -15.940 1.00 77.81 486 VAL A O 1
ATOM 3803 N N . THR A 1 487 ? 32.116 -15.004 -15.558 1.00 77.69 487 THR A N 1
ATOM 3804 C CA . THR A 1 487 ? 31.956 -16.229 -16.348 1.00 77.69 487 THR A CA 1
ATOM 3805 C C . THR A 1 487 ? 31.126 -17.314 -15.665 1.00 77.69 487 THR A C 1
ATOM 3807 O O . THR A 1 487 ? 30.962 -18.364 -16.271 1.00 77.69 487 THR A O 1
ATOM 3810 N N . ASP A 1 488 ? 30.658 -17.116 -14.430 1.00 88.75 488 ASP A N 1
ATOM 3811 C CA . ASP A 1 488 ? 29.765 -18.033 -13.717 1.00 88.75 488 ASP A CA 1
ATOM 3812 C C . ASP A 1 488 ? 28.304 -17.556 -13.872 1.00 88.75 488 ASP A C 1
ATOM 3814 O O . ASP A 1 488 ? 27.875 -16.595 -13.211 1.00 88.75 488 ASP A O 1
ATOM 3818 N N . PRO A 1 489 ? 27.507 -18.207 -14.743 1.00 90.88 489 PRO A N 1
ATOM 3819 C CA . PRO A 1 489 ? 26.117 -17.833 -14.975 1.00 90.88 489 PRO A CA 1
ATOM 3820 C C . PRO A 1 489 ? 25.257 -17.906 -13.715 1.00 90.88 489 PRO A C 1
ATOM 3822 O O . PRO A 1 489 ? 24.362 -17.085 -13.538 1.00 90.88 489 PRO A O 1
ATOM 3825 N N . ARG A 1 490 ? 25.531 -18.851 -12.810 1.00 90.50 490 ARG A N 1
ATOM 3826 C CA . ARG A 1 490 ? 24.704 -19.062 -11.620 1.00 90.50 490 ARG A CA 1
ATOM 3827 C C . ARG A 1 490 ? 24.948 -17.976 -10.580 1.00 90.50 490 ARG A C 1
ATOM 3829 O O . ARG A 1 490 ? 23.996 -17.449 -10.010 1.00 90.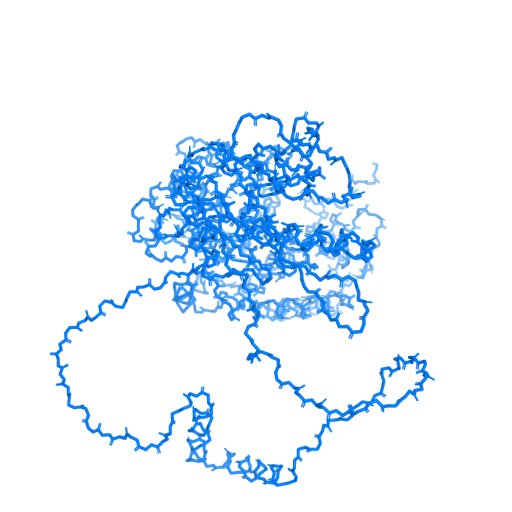50 490 ARG A O 1
ATOM 3836 N N . GLN A 1 491 ? 26.205 -17.590 -10.365 1.00 90.38 491 GLN A N 1
ATOM 3837 C CA . GLN A 1 491 ? 26.532 -16.486 -9.456 1.00 90.38 491 GLN A CA 1
ATOM 3838 C C . GLN A 1 491 ? 25.973 -15.151 -9.955 1.00 90.38 491 GLN A C 1
ATOM 3840 O O . GLN A 1 491 ? 25.356 -14.411 -9.187 1.00 90.38 491 GLN A O 1
ATOM 3845 N N . THR A 1 492 ? 26.140 -14.855 -11.248 1.00 91.88 492 THR A N 1
ATOM 3846 C CA . THR A 1 492 ? 25.619 -13.617 -11.854 1.00 91.88 492 THR A CA 1
ATOM 3847 C C . THR A 1 492 ? 24.090 -13.558 -11.824 1.00 91.88 492 THR A C 1
ATOM 3849 O O . THR A 1 492 ? 23.524 -12.494 -11.560 1.00 91.88 492 THR A O 1
ATOM 3852 N N . TYR A 1 493 ? 23.420 -14.696 -12.029 1.00 93.06 493 TYR A N 1
ATOM 3853 C CA . TYR A 1 493 ? 21.967 -14.832 -11.938 1.00 93.06 493 TYR A CA 1
ATOM 3854 C C . TYR A 1 493 ? 21.431 -14.538 -10.531 1.00 93.06 493 TYR A C 1
ATOM 3856 O O . TYR A 1 493 ? 20.488 -13.750 -10.376 1.00 93.06 493 TYR A O 1
ATOM 3864 N N . THR A 1 494 ? 22.059 -15.125 -9.506 1.00 89.94 494 THR A N 1
ATOM 3865 C CA . THR A 1 494 ? 21.705 -14.919 -8.093 1.00 89.94 494 THR A CA 1
ATOM 3866 C C . THR A 1 494 ? 21.948 -13.474 -7.664 1.00 89.94 494 THR A C 1
ATOM 3868 O O . THR A 1 494 ? 21.058 -12.841 -7.097 1.00 89.94 494 THR A O 1
ATOM 3871 N N . ALA A 1 495 ? 23.111 -12.906 -8.003 1.00 89.06 495 ALA A N 1
ATOM 3872 C CA . ALA A 1 495 ? 23.456 -11.522 -7.669 1.00 89.06 495 ALA A CA 1
ATOM 3873 C C . ALA A 1 495 ? 22.484 -10.494 -8.282 1.00 89.06 495 ALA A C 1
ATOM 3875 O O . ALA A 1 495 ? 22.294 -9.405 -7.742 1.00 89.06 495 ALA A O 1
ATOM 3876 N N . ALA A 1 496 ? 21.839 -10.843 -9.397 1.00 90.25 496 ALA A N 1
ATOM 3877 C CA . ALA A 1 496 ? 20.868 -10.007 -10.092 1.00 90.25 496 ALA A CA 1
ATOM 3878 C C . ALA A 1 496 ? 19.413 -10.151 -9.593 1.00 90.25 496 ALA A C 1
ATOM 3880 O O . ALA A 1 496 ? 18.524 -9.513 -10.168 1.00 90.25 496 ALA A O 1
ATOM 3881 N N . GLY A 1 497 ? 19.153 -10.957 -8.555 1.00 89.00 497 GLY A N 1
ATOM 3882 C CA . GLY A 1 497 ? 17.808 -11.384 -8.140 1.00 89.00 497 GLY A CA 1
ATOM 3883 C C . GLY A 1 497 ? 16.780 -10.256 -8.019 1.00 89.00 497 GLY A C 1
ATOM 3884 O O . GLY A 1 497 ? 15.765 -10.284 -8.708 1.00 89.00 497 GLY A O 1
ATOM 3885 N N . ILE A 1 498 ? 17.065 -9.211 -7.231 1.00 84.25 498 ILE A N 1
ATOM 3886 C CA . ILE A 1 498 ? 16.126 -8.089 -7.016 1.00 84.25 498 ILE A CA 1
ATOM 3887 C C . ILE A 1 498 ? 15.758 -7.405 -8.341 1.00 84.25 498 ILE A C 1
ATOM 3889 O O . ILE A 1 498 ? 14.584 -7.186 -8.628 1.00 84.25 498 ILE A O 1
ATOM 3893 N N . SER A 1 499 ? 16.756 -7.084 -9.171 1.00 88.00 499 SER A N 1
ATOM 3894 C CA . SER A 1 499 ? 16.521 -6.401 -10.450 1.00 88.00 499 SER A CA 1
ATOM 3895 C C . SER A 1 499 ? 15.759 -7.262 -11.460 1.00 88.00 499 SER A C 1
ATOM 3897 O O . SER A 1 499 ? 14.867 -6.743 -12.126 1.00 88.00 499 SER A O 1
ATOM 3899 N N . ARG A 1 500 ? 16.067 -8.568 -11.538 1.00 91.94 500 ARG A N 1
ATOM 3900 C CA . ARG A 1 500 ? 15.349 -9.517 -12.403 1.00 91.94 500 ARG A CA 1
ATOM 3901 C C . ARG A 1 500 ? 13.893 -9.639 -11.979 1.00 91.94 500 ARG A C 1
ATOM 3903 O O . ARG A 1 500 ? 13.011 -9.509 -12.816 1.00 91.94 500 ARG A O 1
ATOM 3910 N N . ARG A 1 501 ? 13.650 -9.836 -10.679 1.00 90.44 501 ARG A N 1
ATOM 3911 C CA . ARG A 1 501 ? 12.299 -9.958 -10.119 1.00 90.44 501 ARG A CA 1
ATOM 3912 C C . ARG A 1 501 ? 11.475 -8.701 -10.353 1.00 90.44 501 ARG A C 1
ATOM 3914 O O . ARG A 1 501 ? 10.344 -8.819 -10.794 1.00 90.44 501 ARG A O 1
ATOM 3921 N N . ASN A 1 502 ? 12.045 -7.511 -10.144 1.00 87.88 502 ASN A N 1
ATOM 3922 C CA . ASN A 1 502 ? 11.331 -6.253 -10.385 1.00 87.88 502 ASN A CA 1
ATOM 3923 C C . ASN A 1 502 ? 10.879 -6.111 -11.850 1.00 87.88 502 ASN A C 1
ATOM 3925 O O . ASN A 1 502 ? 9.712 -5.825 -12.109 1.00 87.88 502 ASN A O 1
ATOM 3929 N N . LEU A 1 503 ? 11.787 -6.332 -12.810 1.00 93.00 503 LEU A N 1
ATOM 3930 C CA . LEU A 1 503 ? 11.452 -6.239 -14.235 1.00 93.00 503 LEU A CA 1
ATOM 3931 C C . LEU A 1 503 ? 10.427 -7.307 -14.626 1.00 93.00 503 LEU A C 1
ATOM 3933 O O . LEU A 1 503 ? 9.402 -6.982 -15.224 1.00 93.00 503 LEU A O 1
ATOM 3937 N N . LEU A 1 504 ? 10.682 -8.564 -14.252 1.00 92.94 504 LEU A N 1
ATOM 3938 C CA . LEU A 1 504 ? 9.814 -9.682 -14.600 1.00 92.94 504 LEU A CA 1
ATOM 3939 C C . LEU A 1 504 ? 8.423 -9.530 -13.985 1.00 92.94 504 LEU A C 1
ATOM 3941 O O . LEU A 1 504 ? 7.442 -9.715 -14.691 1.00 92.94 504 LEU A O 1
ATOM 3945 N N . PHE A 1 505 ? 8.316 -9.115 -12.721 1.00 90.69 505 PHE A N 1
ATOM 3946 C CA . PHE A 1 505 ? 7.023 -8.878 -12.084 1.00 90.69 505 PHE A CA 1
ATOM 3947 C C . PHE A 1 505 ? 6.201 -7.840 -12.845 1.00 90.69 505 PHE A C 1
ATOM 3949 O O . PHE A 1 505 ? 5.032 -8.071 -13.123 1.00 90.69 505 PHE A O 1
ATOM 3956 N N . GLN A 1 506 ? 6.791 -6.699 -13.210 1.00 90.75 506 GLN A N 1
ATOM 3957 C CA . GLN A 1 506 ? 6.057 -5.662 -13.943 1.00 90.75 506 GLN A CA 1
ATOM 3958 C C . GLN A 1 506 ? 5.692 -6.111 -15.366 1.00 90.75 506 GLN A C 1
ATOM 3960 O O . GLN A 1 506 ? 4.637 -5.732 -15.876 1.00 90.75 506 GLN A O 1
ATOM 3965 N N . ALA A 1 507 ? 6.521 -6.948 -15.998 1.00 93.62 507 ALA A N 1
ATOM 3966 C CA . ALA A 1 507 ? 6.203 -7.553 -17.288 1.00 93.62 507 ALA A CA 1
ATOM 3967 C C . ALA A 1 507 ? 5.037 -8.555 -17.181 1.00 93.62 507 ALA A C 1
ATOM 3969 O O . ALA A 1 507 ? 4.107 -8.496 -17.986 1.00 93.62 507 ALA A O 1
ATOM 3970 N N . VAL A 1 508 ? 5.034 -9.398 -16.143 1.00 91.50 508 VAL A N 1
ATOM 3971 C CA . VAL A 1 508 ? 3.924 -10.300 -15.791 1.00 91.50 508 VAL A CA 1
ATOM 3972 C C . VAL A 1 508 ? 2.668 -9.487 -15.466 1.00 91.50 508 VAL A C 1
ATOM 3974 O O . VAL A 1 508 ? 1.596 -9.788 -15.982 1.00 91.50 508 VAL A O 1
ATOM 3977 N N . PHE A 1 509 ? 2.784 -8.416 -14.679 1.00 90.62 509 P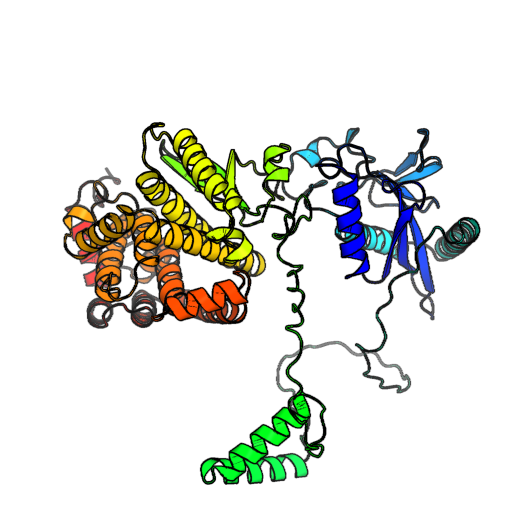HE A N 1
ATOM 3978 C CA . PHE A 1 509 ? 1.674 -7.521 -14.352 1.00 90.62 509 PHE A CA 1
ATOM 3979 C C . PHE A 1 509 ? 1.050 -6.936 -15.620 1.00 90.62 509 PHE A C 1
ATOM 3981 O O . PHE A 1 509 ? -0.164 -7.021 -15.795 1.00 90.62 509 PHE A O 1
ATOM 3988 N N . ARG A 1 510 ? 1.854 -6.418 -16.560 1.00 92.06 510 ARG A N 1
ATOM 3989 C CA . ARG A 1 510 ? 1.304 -5.963 -17.842 1.00 92.06 510 ARG A CA 1
ATOM 3990 C C . ARG A 1 510 ? 0.604 -7.102 -18.578 1.00 92.06 510 ARG A C 1
ATOM 3992 O O . ARG A 1 510 ? -0.528 -6.928 -19.001 1.00 92.06 510 ARG A O 1
ATOM 3999 N N . HIS A 1 511 ? 1.263 -8.246 -18.728 1.00 91.06 511 HIS A N 1
ATOM 4000 C CA . HIS A 1 511 ? 0.747 -9.339 -19.547 1.00 91.06 511 HIS A CA 1
ATOM 4001 C C . HIS A 1 511 ? -0.564 -9.925 -18.999 1.00 91.06 511 HIS A C 1
ATOM 4003 O O . HIS A 1 511 ? -1.540 -10.057 -19.733 1.00 91.06 511 HIS A O 1
ATOM 4009 N N . PHE A 1 512 ? -0.606 -10.245 -17.705 1.00 86.12 512 PHE A N 1
ATOM 4010 C CA . PHE A 1 512 ? -1.726 -10.958 -17.087 1.00 86.12 512 PHE A CA 1
ATOM 4011 C C . PHE A 1 512 ? -2.813 -10.028 -16.539 1.00 86.12 512 PHE A C 1
ATOM 4013 O O . PHE A 1 512 ? -3.995 -10.381 -16.551 1.00 86.12 512 PHE A O 1
ATOM 4020 N N . VAL A 1 513 ? -2.442 -8.837 -16.066 1.00 86.94 513 VAL A N 1
ATOM 4021 C CA . VAL A 1 513 ? -3.398 -7.905 -15.450 1.00 86.94 513 VAL A CA 1
ATOM 4022 C C . VAL A 1 513 ? -3.853 -6.862 -16.450 1.00 86.94 513 VAL A C 1
ATOM 4024 O O . VAL A 1 513 ? -5.056 -6.726 -16.639 1.00 86.94 513 VAL A O 1
ATOM 4027 N N . LEU A 1 514 ? -2.915 -6.183 -17.120 1.00 88.81 514 LEU A N 1
ATOM 4028 C CA . LEU A 1 514 ? -3.242 -5.113 -18.071 1.00 88.81 514 LEU A CA 1
ATOM 4029 C C . LEU A 1 514 ? -3.601 -5.605 -19.481 1.00 88.81 514 LEU A C 1
ATOM 4031 O O . LEU A 1 514 ? -4.208 -4.847 -20.231 1.00 88.81 514 LEU A O 1
ATOM 4035 N N . GLY A 1 515 ? -3.263 -6.850 -19.830 1.00 84.56 515 GLY A N 1
ATOM 4036 C CA . GLY A 1 515 ? -3.640 -7.493 -21.089 1.00 84.56 515 GLY A CA 1
ATOM 4037 C C . GLY A 1 515 ? -3.388 -6.645 -22.346 1.00 84.56 515 GLY A C 1
ATOM 4038 O O . GLY A 1 515 ? -2.593 -5.707 -22.346 1.00 84.56 515 GLY A O 1
ATOM 4039 N N . ALA A 1 516 ? -4.077 -6.999 -23.433 1.00 82.06 516 ALA A N 1
ATOM 4040 C CA . ALA A 1 516 ? -4.106 -6.205 -24.668 1.00 82.06 516 ALA A CA 1
ATOM 4041 C C . ALA A 1 516 ? -5.320 -5.253 -24.723 1.00 82.06 516 ALA A C 1
ATOM 4043 O O . ALA A 1 516 ? -5.255 -4.178 -25.320 1.00 82.06 516 ALA A O 1
ATOM 4044 N N . ASP A 1 517 ? -6.432 -5.641 -24.090 1.00 88.12 517 ASP A N 1
ATOM 4045 C CA . ASP A 1 517 ? -7.691 -4.894 -24.096 1.00 88.12 517 ASP A CA 1
ATOM 4046 C C . ASP A 1 517 ? -7.825 -4.036 -22.833 1.00 88.12 517 ASP A C 1
ATOM 4048 O O . ASP A 1 517 ? -8.368 -4.461 -21.809 1.00 88.12 517 ASP A O 1
ATOM 4052 N N . VAL A 1 518 ? -7.294 -2.816 -22.919 1.00 88.56 518 VAL A N 1
ATOM 4053 C CA . VAL A 1 518 ? -7.324 -1.849 -21.816 1.00 88.56 518 VAL A CA 1
ATOM 4054 C C . VAL A 1 518 ? -8.760 -1.491 -21.433 1.00 88.56 518 VAL A C 1
ATOM 4056 O O . VAL A 1 518 ? -9.039 -1.388 -20.245 1.00 88.56 518 VAL A O 1
ATOM 4059 N N . GLU A 1 519 ? -9.680 -1.344 -22.389 1.00 89.38 519 GLU A N 1
ATOM 4060 C CA . GLU A 1 519 ? -11.064 -0.937 -22.102 1.00 89.38 519 GLU A CA 1
ATOM 4061 C C . GLU A 1 519 ? -11.799 -1.987 -21.269 1.00 89.38 519 GLU A C 1
ATOM 4063 O O . GLU A 1 519 ? -12.439 -1.651 -20.268 1.00 89.38 519 GLU A O 1
ATOM 4068 N N . LYS A 1 520 ? -11.626 -3.271 -21.609 1.00 91.62 520 LYS A N 1
ATOM 4069 C CA . LYS A 1 520 ? -12.155 -4.373 -20.797 1.00 91.62 520 LYS A CA 1
ATOM 4070 C C . LYS A 1 520 ? -11.653 -4.302 -19.356 1.00 91.62 520 LYS A C 1
ATOM 4072 O O . LYS A 1 520 ? -12.422 -4.484 -18.417 1.00 91.62 520 LYS A O 1
ATOM 4077 N N . ILE A 1 521 ? -10.370 -4.012 -19.170 1.00 91.44 521 ILE A N 1
ATOM 4078 C CA . ILE A 1 521 ? -9.762 -3.949 -17.837 1.00 91.44 521 ILE A CA 1
ATOM 4079 C C . ILE A 1 521 ? -10.229 -2.735 -17.057 1.00 91.44 521 ILE A C 1
ATOM 4081 O O . ILE A 1 521 ? -10.466 -2.849 -15.859 1.00 91.44 521 ILE A O 1
ATOM 4085 N N . LEU A 1 522 ? -10.408 -1.593 -17.719 1.00 93.56 522 LEU A N 1
ATOM 4086 C CA . LEU A 1 522 ? -11.029 -0.440 -17.084 1.00 93.56 522 LEU A CA 1
ATOM 4087 C C . LEU A 1 522 ? -12.433 -0.808 -16.589 1.00 93.56 522 LEU A C 1
ATOM 4089 O O . LEU A 1 522 ? -12.725 -0.522 -15.434 1.00 93.56 522 LEU A O 1
ATOM 4093 N N . SER A 1 523 ? -13.254 -1.501 -17.391 1.00 93.88 523 SER A N 1
ATOM 4094 C CA . SER A 1 523 ? -14.582 -1.976 -16.955 1.00 93.88 523 SER A CA 1
ATOM 4095 C C . SER A 1 523 ? -14.497 -2.876 -15.722 1.00 93.88 523 SER A C 1
ATOM 4097 O O . SER A 1 523 ? -15.146 -2.598 -14.718 1.00 93.88 523 SER A O 1
ATOM 4099 N N . GLU A 1 524 ? -13.632 -3.895 -15.751 1.00 93.38 524 GLU A N 1
ATOM 4100 C CA . GLU A 1 524 ? -13.442 -4.820 -14.624 1.00 93.38 524 GLU A CA 1
ATOM 4101 C C . GLU A 1 524 ? -12.963 -4.101 -13.343 1.00 93.38 524 GLU A C 1
ATOM 4103 O O . GLU A 1 524 ? -13.393 -4.442 -12.237 1.00 93.38 524 GLU A O 1
ATOM 4108 N N . ILE A 1 525 ? -12.083 -3.098 -13.468 1.00 93.25 525 ILE A N 1
ATOM 4109 C CA . ILE A 1 525 ? -11.651 -2.253 -12.342 1.00 93.25 525 ILE A CA 1
ATOM 4110 C C . ILE A 1 525 ? -12.853 -1.527 -11.744 1.00 93.25 525 ILE A C 1
ATOM 4112 O O . ILE A 1 525 ? -13.020 -1.547 -10.527 1.00 93.25 525 ILE A O 1
ATOM 4116 N N . GLU A 1 526 ? -13.689 -0.900 -12.576 1.00 93.81 526 GLU A N 1
ATOM 4117 C CA . GLU A 1 526 ? -14.840 -0.148 -12.075 1.00 93.81 526 GLU A CA 1
ATOM 4118 C C . GLU A 1 526 ? -15.884 -1.072 -11.422 1.00 93.81 526 GLU A C 1
ATOM 4120 O O . GLU A 1 526 ? -16.385 -0.756 -10.346 1.00 93.81 526 GLU A O 1
ATOM 4125 N N . GLU A 1 527 ? -16.169 -2.232 -12.021 1.00 93.25 527 GLU A N 1
ATOM 4126 C CA . GLU A 1 527 ? -17.132 -3.221 -11.506 1.00 93.25 527 GLU A CA 1
ATOM 4127 C C . GLU A 1 527 ? -16.718 -3.820 -10.155 1.00 93.25 527 GLU A C 1
ATOM 4129 O O . GLU A 1 527 ? -17.566 -4.192 -9.344 1.00 93.25 527 GLU A O 1
ATOM 4134 N N . THR A 1 528 ? -15.412 -3.915 -9.904 1.00 93.62 528 THR A N 1
ATOM 4135 C CA . THR A 1 528 ? -14.856 -4.532 -8.690 1.00 93.62 528 THR A CA 1
ATOM 4136 C C . THR A 1 528 ? -14.309 -3.517 -7.694 1.00 93.62 528 THR A C 1
ATOM 4138 O O . THR A 1 528 ? -13.612 -3.907 -6.759 1.00 93.62 528 THR A O 1
ATOM 4141 N N . ASN A 1 529 ? -14.589 -2.222 -7.879 1.00 94.56 529 ASN A N 1
ATOM 4142 C CA . ASN A 1 529 ? -14.053 -1.145 -7.040 1.00 94.56 529 ASN A CA 1
ATOM 4143 C C . ASN A 1 529 ? -12.513 -1.194 -6.897 1.00 94.56 529 ASN A C 1
ATOM 4145 O O . ASN A 1 529 ? -11.961 -0.915 -5.832 1.00 94.56 529 ASN A O 1
ATOM 4149 N N . GLY A 1 530 ? -11.818 -1.603 -7.962 1.00 91.06 530 GLY A N 1
ATOM 4150 C CA . GLY A 1 530 ? -10.362 -1.722 -8.004 1.00 91.06 530 GLY A CA 1
ATOM 4151 C C . GLY A 1 530 ? -9.777 -2.966 -7.327 1.00 91.06 530 GLY A C 1
ATOM 4152 O O . GLY A 1 530 ? -8.556 -3.056 -7.221 1.00 91.06 530 GLY A O 1
ATOM 4153 N N . LEU A 1 531 ? -10.597 -3.930 -6.889 1.00 90.50 531 LEU A N 1
ATOM 4154 C CA . LEU A 1 531 ? -10.116 -5.152 -6.228 1.00 90.50 531 LEU A CA 1
ATOM 4155 C C . LEU A 1 531 ? -9.631 -6.225 -7.216 1.00 90.50 531 LEU A C 1
ATOM 4157 O O . LEU A 1 531 ? -8.630 -6.889 -6.954 1.00 90.50 531 LEU A O 1
ATOM 4161 N N . MET A 1 532 ? -10.337 -6.404 -8.340 1.00 90.25 532 MET A N 1
ATOM 4162 C CA . MET A 1 532 ? -10.062 -7.408 -9.383 1.00 90.25 532 MET A CA 1
ATOM 4163 C C . MET A 1 532 ? -9.645 -8.807 -8.856 1.00 90.25 532 MET A C 1
ATOM 4165 O O . MET A 1 532 ? -8.603 -9.331 -9.270 1.00 90.25 532 MET A O 1
ATOM 4169 N N . PRO A 1 533 ? -10.438 -9.459 -7.981 1.00 88.75 533 PRO A N 1
ATOM 4170 C CA . PRO A 1 533 ? -10.011 -10.660 -7.252 1.00 88.75 533 PRO A CA 1
ATOM 4171 C C . PRO A 1 533 ? -9.567 -11.811 -8.170 1.00 88.75 533 PRO A C 1
ATOM 4173 O O . PRO A 1 533 ? -8.511 -12.400 -7.962 1.00 88.75 533 PRO A O 1
ATOM 4176 N N . LEU A 1 534 ? -10.298 -12.073 -9.260 1.00 88.56 534 LEU A N 1
ATOM 4177 C CA . LEU A 1 534 ? -9.951 -13.147 -10.204 1.00 88.56 534 LEU A CA 1
ATOM 4178 C C . LEU A 1 534 ? -8.606 -12.912 -10.911 1.00 88.56 534 LEU A C 1
ATOM 4180 O O . LEU A 1 534 ? -7.854 -13.858 -11.167 1.00 88.56 534 LEU A O 1
ATOM 4184 N N . ARG A 1 535 ? -8.283 -11.653 -11.234 1.00 88.25 535 ARG A N 1
ATOM 4185 C CA . ARG A 1 535 ? -6.998 -11.309 -11.856 1.00 88.25 535 ARG A CA 1
ATOM 4186 C C . ARG A 1 535 ? -5.866 -11.318 -10.856 1.00 88.25 535 ARG A C 1
ATOM 4188 O O . ARG A 1 535 ? -4.781 -11.768 -11.211 1.00 88.25 535 ARG A O 1
ATOM 4195 N N . LEU A 1 536 ? -6.116 -10.859 -9.633 1.00 86.75 536 LEU A N 1
ATOM 4196 C CA . LEU A 1 536 ? -5.156 -10.977 -8.549 1.00 86.75 536 LEU A CA 1
ATOM 4197 C C . LEU A 1 536 ? -4.793 -12.449 -8.318 1.00 86.75 536 LEU A C 1
ATOM 4199 O O . LEU A 1 536 ? -3.614 -12.788 -8.328 1.00 86.75 536 LEU A O 1
ATOM 4203 N N . ASP A 1 537 ? -5.781 -13.338 -8.231 1.00 85.94 537 ASP A N 1
ATOM 4204 C CA . ASP A 1 537 ? -5.549 -14.778 -8.089 1.00 85.94 537 ASP A CA 1
ATOM 4205 C C . ASP A 1 537 ? -4.759 -15.359 -9.267 1.00 85.94 537 ASP A C 1
ATOM 4207 O O . ASP A 1 537 ? -3.878 -16.206 -9.092 1.00 85.94 537 ASP A O 1
ATOM 4211 N N . SER A 1 538 ? -5.052 -14.922 -10.495 1.00 86.75 538 SER A N 1
ATOM 4212 C CA . SER A 1 538 ? -4.275 -15.321 -11.672 1.00 86.75 538 SER A CA 1
ATOM 4213 C C . SER A 1 538 ? -2.830 -14.822 -11.600 1.00 86.75 538 SER A C 1
ATOM 4215 O O . SER A 1 538 ? -1.906 -15.595 -11.852 1.00 86.75 538 SER A O 1
ATOM 4217 N N . LEU A 1 539 ? -2.628 -13.556 -11.228 1.00 87.50 539 LEU A N 1
ATOM 4218 C CA . LEU A 1 539 ? -1.311 -12.946 -11.088 1.00 87.50 539 LEU A CA 1
ATOM 4219 C C . LEU A 1 539 ? -0.496 -13.643 -10.000 1.00 87.50 539 LEU A C 1
ATOM 4221 O O . LEU A 1 539 ? 0.652 -13.990 -10.248 1.00 87.50 539 LEU A O 1
ATOM 4225 N N . LEU A 1 540 ? -1.065 -13.863 -8.813 1.00 85.06 540 LEU A N 1
ATOM 4226 C CA . LEU A 1 540 ? -0.367 -14.503 -7.697 1.00 85.06 540 LEU A CA 1
ATOM 4227 C C . LEU A 1 540 ? -0.011 -15.954 -8.017 1.00 85.06 540 LEU A C 1
ATOM 4229 O O . LEU A 1 540 ? 1.081 -16.399 -7.665 1.00 85.06 540 LEU A O 1
ATOM 4233 N N . ARG A 1 541 ? -0.887 -16.692 -8.715 1.00 86.94 541 ARG A N 1
ATOM 4234 C CA . ARG A 1 541 ? -0.578 -18.053 -9.180 1.00 86.94 541 ARG A CA 1
ATOM 4235 C C . ARG A 1 541 ? 0.577 -18.065 -10.171 1.00 86.94 541 ARG A C 1
ATOM 4237 O O . ARG A 1 541 ? 1.505 -18.851 -9.980 1.00 86.94 541 ARG A O 1
ATOM 4244 N N . GLU A 1 542 ? 0.551 -17.201 -11.185 1.00 88.69 542 GLU A N 1
ATOM 4245 C CA . GLU A 1 542 ? 1.651 -17.142 -12.150 1.00 88.69 542 GLU A CA 1
ATOM 4246 C C . GLU A 1 542 ? 2.937 -16.652 -11.490 1.00 88.69 542 GLU A C 1
ATOM 4248 O O . GLU A 1 542 ? 3.992 -17.250 -11.679 1.00 88.69 542 GLU A O 1
ATOM 4253 N N . TRP A 1 543 ? 2.859 -15.618 -10.654 1.00 88.06 543 TRP A N 1
ATOM 4254 C CA . TRP A 1 543 ? 4.016 -15.104 -9.937 1.00 88.06 543 TRP A CA 1
ATOM 4255 C C . TRP A 1 543 ? 4.633 -16.171 -9.033 1.00 88.06 543 TRP A C 1
ATOM 4257 O O . TRP A 1 543 ? 5.842 -16.377 -9.063 1.00 88.06 543 TRP A O 1
ATOM 4267 N N . LYS A 1 544 ? 3.818 -16.936 -8.301 1.00 86.88 544 LYS A N 1
ATOM 4268 C CA . LYS A 1 544 ? 4.298 -18.085 -7.528 1.00 86.88 544 LYS A CA 1
ATOM 4269 C C . LYS A 1 544 ? 4.975 -19.119 -8.427 1.00 86.88 544 LYS A C 1
ATOM 4271 O O . LYS A 1 544 ? 6.048 -19.604 -8.083 1.00 86.88 544 LYS A O 1
ATOM 4276 N N . ALA A 1 545 ? 4.395 -19.433 -9.585 1.00 89.44 545 ALA A N 1
ATOM 4277 C CA . ALA A 1 545 ? 4.994 -20.367 -10.534 1.00 89.44 545 ALA A CA 1
ATOM 4278 C C . ALA A 1 545 ? 6.343 -19.862 -11.080 1.00 89.44 545 ALA A C 1
ATOM 4280 O O . ALA A 1 545 ? 7.278 -20.653 -11.201 1.00 89.44 545 ALA A O 1
ATOM 4281 N N . VAL A 1 546 ? 6.464 -18.563 -11.373 1.00 89.38 546 VAL A N 1
ATOM 4282 C CA . VAL A 1 546 ? 7.727 -17.898 -11.739 1.00 89.38 546 VAL A CA 1
ATOM 4283 C C . VAL A 1 546 ? 8.745 -18.025 -10.607 1.00 89.38 546 VAL A C 1
ATOM 4285 O O . VAL A 1 546 ? 9.871 -18.453 -10.844 1.00 89.38 546 VAL A O 1
ATOM 4288 N N . MET A 1 547 ? 8.355 -17.721 -9.368 1.00 88.12 547 MET A N 1
ATOM 4289 C CA . MET A 1 547 ? 9.246 -17.798 -8.207 1.00 88.12 547 MET A CA 1
ATOM 4290 C C . MET A 1 547 ? 9.723 -19.230 -7.926 1.00 88.12 547 MET A C 1
ATOM 4292 O O . MET A 1 547 ? 10.885 -19.423 -7.575 1.00 88.12 547 MET A O 1
ATOM 4296 N N . GLU A 1 548 ? 8.875 -20.247 -8.118 1.00 89.25 548 GLU A N 1
ATOM 4297 C CA . GLU A 1 548 ? 9.296 -21.651 -8.014 1.00 89.25 548 GLU A CA 1
ATOM 4298 C C . GLU A 1 548 ? 10.299 -22.032 -9.111 1.00 89.25 548 GLU A C 1
ATOM 4300 O O . GLU A 1 548 ? 11.322 -22.648 -8.808 1.00 89.25 548 GLU A O 1
ATOM 4305 N N . ARG A 1 549 ? 10.067 -21.611 -10.366 1.00 91.12 549 ARG A N 1
ATOM 4306 C CA . ARG A 1 549 ? 11.046 -21.791 -11.455 1.00 91.12 549 ARG A CA 1
ATOM 4307 C C . ARG A 1 549 ? 12.358 -21.074 -11.153 1.00 91.12 549 ARG A C 1
ATOM 4309 O O . ARG A 1 549 ? 13.426 -21.597 -11.452 1.00 91.12 549 ARG A O 1
ATOM 4316 N N . GLU A 1 550 ? 12.296 -19.903 -10.522 1.00 86.81 550 GLU A N 1
ATOM 4317 C CA . GLU A 1 550 ? 13.470 -19.094 -10.206 1.00 86.81 550 GLU A CA 1
ATOM 4318 C C . GLU A 1 550 ? 14.423 -19.788 -9.221 1.00 86.81 550 GLU A C 1
ATOM 4320 O O . GLU A 1 550 ? 15.638 -19.661 -9.380 1.00 86.81 550 GLU A O 1
ATOM 4325 N N . LYS A 1 551 ? 13.902 -20.534 -8.232 1.00 87.75 551 LYS A N 1
ATOM 4326 C CA . LYS A 1 551 ? 14.705 -21.201 -7.183 1.00 87.75 551 LYS A CA 1
ATOM 4327 C C . LYS A 1 551 ? 15.760 -22.149 -7.750 1.00 87.75 551 LYS A C 1
ATOM 4329 O O . LYS A 1 551 ? 16.856 -22.259 -7.199 1.00 87.75 551 LYS A O 1
ATOM 4334 N N . THR A 1 552 ? 15.429 -22.837 -8.838 1.00 88.56 552 THR A N 1
ATOM 4335 C CA . THR A 1 552 ? 16.325 -23.775 -9.529 1.00 88.56 552 THR A CA 1
ATOM 4336 C C . THR A 1 552 ? 16.746 -23.286 -10.912 1.00 88.56 552 THR A C 1
ATOM 4338 O O . THR A 1 552 ? 17.464 -24.000 -11.608 1.00 88.56 552 THR A O 1
ATOM 4341 N N . GLY A 1 553 ? 16.275 -22.107 -11.317 1.00 90.88 553 GLY A N 1
ATOM 4342 C CA . GLY A 1 553 ? 16.438 -21.568 -12.658 1.00 90.88 553 GLY A CA 1
ATOM 4343 C C . GLY A 1 553 ? 17.787 -20.904 -12.896 1.00 90.88 553 GLY A C 1
ATOM 4344 O O . GLY A 1 553 ? 18.631 -20.764 -12.006 1.00 90.88 553 GLY A O 1
ATOM 4345 N N . ASP A 1 554 ? 17.964 -20.464 -14.134 1.00 95.25 554 ASP A N 1
ATOM 4346 C CA . ASP A 1 554 ? 19.136 -19.746 -14.608 1.00 95.25 554 ASP A CA 1
ATOM 4347 C C . ASP A 1 554 ? 18.738 -18.608 -15.564 1.00 95.25 554 ASP A C 1
ATOM 4349 O O . ASP A 1 554 ? 17.567 -18.234 -15.698 1.00 95.25 554 ASP A O 1
ATOM 4353 N N . TRP A 1 555 ? 19.731 -18.027 -16.238 1.00 95.88 555 TRP A N 1
ATOM 4354 C CA . TRP A 1 555 ? 19.495 -16.988 -17.234 1.00 95.88 555 TRP A CA 1
ATOM 4355 C C . TRP A 1 555 ? 18.554 -17.438 -18.355 1.00 95.88 555 TRP A C 1
ATOM 4357 O O . TRP A 1 555 ? 17.730 -16.640 -18.785 1.00 95.88 555 TRP A O 1
ATOM 4367 N N . VAL A 1 556 ? 18.612 -18.694 -18.800 1.00 96.12 556 VAL A N 1
ATOM 4368 C CA . VAL A 1 556 ? 17.741 -19.187 -19.873 1.00 96.12 556 VAL A CA 1
ATOM 4369 C C . VAL A 1 556 ? 16.290 -19.212 -19.408 1.00 96.12 556 VAL A C 1
ATOM 4371 O O . VAL A 1 556 ? 15.436 -18.646 -20.089 1.00 96.12 556 VAL A O 1
ATOM 4374 N N . THR A 1 557 ? 16.029 -19.760 -18.219 1.00 95.94 557 THR A N 1
ATOM 4375 C CA . THR A 1 557 ? 14.681 -19.777 -17.623 1.00 95.94 557 THR A CA 1
ATOM 4376 C C . THR A 1 557 ? 14.116 -18.363 -17.459 1.00 95.94 557 THR A C 1
ATOM 4378 O O . THR A 1 557 ? 12.963 -18.107 -17.791 1.00 95.94 557 THR A O 1
ATOM 4381 N N . TYR A 1 558 ? 14.937 -17.405 -17.019 1.00 96.62 558 TYR A N 1
ATOM 4382 C CA . TYR A 1 558 ? 14.505 -16.009 -16.899 1.00 96.62 558 TYR A CA 1
ATOM 4383 C C . TYR A 1 558 ? 14.102 -15.389 -18.246 1.00 96.62 558 TYR A C 1
ATOM 4385 O O . TYR A 1 558 ? 13.083 -14.705 -18.329 1.00 96.62 558 TYR A O 1
ATOM 4393 N N . PHE A 1 559 ? 14.869 -15.636 -19.311 1.00 97.12 559 PHE A N 1
ATOM 4394 C CA . PHE A 1 559 ? 14.518 -15.139 -20.643 1.00 97.12 559 PHE A CA 1
ATOM 4395 C C . PHE A 1 559 ? 13.288 -15.850 -21.227 1.00 97.12 559 PHE A C 1
ATOM 4397 O O . PHE A 1 559 ? 12.517 -15.215 -21.943 1.00 97.12 559 PHE A O 1
ATOM 4404 N N . GLU A 1 560 ? 13.055 -17.124 -20.903 1.00 96.19 560 GLU A N 1
ATOM 4405 C CA . GLU A 1 560 ? 11.810 -17.827 -21.246 1.00 96.19 560 GLU A CA 1
ATOM 4406 C C . GLU A 1 560 ? 10.589 -17.172 -20.596 1.00 96.19 560 GLU A C 1
ATOM 4408 O O . GLU A 1 560 ? 9.580 -16.942 -21.267 1.00 96.19 560 GLU A O 1
ATOM 4413 N N . ASP A 1 561 ? 10.690 -16.810 -19.317 1.00 95.88 561 ASP A N 1
ATOM 4414 C CA . ASP A 1 561 ? 9.620 -16.106 -18.610 1.00 95.88 561 ASP A CA 1
ATOM 4415 C C . ASP A 1 561 ? 9.371 -14.705 -19.199 1.00 95.88 561 ASP A C 1
ATOM 4417 O O . ASP A 1 561 ? 8.220 -14.289 -19.354 1.00 95.88 561 ASP A O 1
ATOM 4421 N N . LEU A 1 562 ? 10.419 -13.995 -19.631 1.00 96.75 562 LEU A N 1
ATOM 4422 C CA . LEU A 1 562 ? 10.255 -12.726 -20.349 1.00 96.75 562 LEU A CA 1
ATOM 4423 C C . LEU A 1 562 ? 9.614 -12.893 -21.730 1.00 96.75 562 LEU A C 1
ATOM 4425 O O . LEU A 1 562 ? 8.819 -12.041 -22.130 1.00 96.75 562 LEU A O 1
ATOM 4429 N N . VAL A 1 563 ? 9.916 -13.974 -22.458 1.00 97.31 563 VAL A N 1
ATOM 4430 C CA . VAL A 1 563 ? 9.267 -14.279 -23.747 1.00 97.31 563 VAL A CA 1
ATOM 4431 C C . VAL A 1 563 ? 7.766 -14.476 -23.560 1.00 97.31 563 VAL A C 1
ATOM 4433 O O . VAL A 1 563 ? 6.986 -13.937 -24.344 1.00 97.31 563 VAL A O 1
ATOM 4436 N N . ARG A 1 564 ? 7.341 -15.151 -22.483 1.00 95.25 564 ARG A N 1
ATOM 4437 C CA . ARG A 1 564 ? 5.912 -15.265 -22.128 1.00 95.25 564 ARG A CA 1
ATOM 4438 C C . ARG A 1 564 ? 5.265 -13.900 -21.893 1.00 95.25 564 ARG A C 1
ATOM 4440 O O . ARG A 1 564 ? 4.097 -13.720 -22.206 1.00 95.25 564 ARG A O 1
ATOM 4447 N N . CYS A 1 565 ? 6.039 -12.926 -21.419 1.00 95.00 565 CYS A N 1
ATOM 4448 C CA . CYS A 1 565 ? 5.594 -11.550 -21.207 1.00 95.00 565 CYS A CA 1
ATOM 4449 C C . CYS A 1 565 ? 5.759 -10.639 -22.441 1.00 95.00 565 CYS A C 1
ATOM 4451 O O . CYS A 1 565 ? 5.570 -9.427 -22.329 1.00 95.00 565 CYS A O 1
ATOM 4453 N N . GLY A 1 566 ? 6.112 -11.187 -23.610 1.00 95.31 566 GLY A N 1
ATOM 4454 C CA . GLY A 1 566 ? 6.197 -10.454 -24.877 1.00 95.31 566 GLY A CA 1
ATOM 4455 C C . GLY A 1 566 ? 7.607 -10.080 -25.342 1.00 95.31 566 GLY A C 1
ATOM 4456 O O . GLY A 1 566 ? 7.734 -9.367 -26.337 1.00 95.31 566 GLY A O 1
ATOM 4457 N N . LEU A 1 567 ? 8.673 -10.543 -24.677 1.00 97.31 567 LEU A N 1
ATOM 4458 C CA . LEU A 1 567 ? 10.037 -10.366 -25.187 1.00 97.31 567 LEU A CA 1
ATOM 4459 C C . LEU A 1 567 ? 10.208 -11.140 -26.514 1.00 97.31 567 LEU A C 1
ATOM 4461 O O . LEU A 1 567 ? 9.792 -12.298 -26.600 1.00 97.31 567 LEU A O 1
ATOM 4465 N N . PRO A 1 568 ? 10.858 -10.569 -27.546 1.00 97.56 568 PRO A N 1
ATOM 4466 C CA . PRO A 1 568 ? 11.112 -11.287 -28.788 1.00 97.56 568 PRO A CA 1
ATOM 4467 C C . PRO A 1 568 ? 11.932 -12.564 -28.564 1.00 97.56 568 PRO A C 1
ATOM 4469 O O . PRO A 1 568 ? 13.017 -12.526 -27.983 1.00 97.56 568 PRO A O 1
ATOM 4472 N N . VAL A 1 569 ? 11.474 -13.687 -29.129 1.00 97.19 569 VAL A N 1
ATOM 4473 C CA . VAL A 1 569 ? 12.147 -15.005 -29.046 1.00 97.19 569 VAL A CA 1
ATOM 4474 C C . VAL A 1 569 ? 13.611 -14.942 -29.502 1.00 97.19 569 VAL A C 1
ATOM 4476 O O . VAL A 1 569 ? 14.460 -15.680 -29.007 1.00 97.19 569 VAL A O 1
ATOM 4479 N N . LYS A 1 570 ? 13.940 -14.035 -30.431 1.00 95.75 570 LYS A N 1
ATOM 4480 C CA . LYS A 1 570 ? 15.319 -13.804 -30.878 1.00 95.75 570 LYS A CA 1
ATOM 4481 C C . LYS A 1 570 ? 16.254 -13.443 -29.713 1.00 95.75 570 LYS A C 1
ATOM 4483 O O . LYS A 1 570 ? 17.342 -14.004 -29.645 1.00 95.75 570 LYS A O 1
ATOM 4488 N N . ALA A 1 571 ? 15.816 -12.584 -28.790 1.00 93.06 571 ALA A N 1
ATOM 4489 C CA . ALA A 1 571 ? 16.619 -12.171 -27.638 1.00 93.06 571 ALA A CA 1
ATOM 4490 C C . ALA A 1 571 ? 16.908 -13.353 -26.697 1.00 93.06 571 ALA A C 1
ATOM 4492 O O . ALA A 1 571 ? 18.043 -13.549 -26.273 1.00 93.06 571 ALA A O 1
ATOM 4493 N N . GLN A 1 572 ? 15.909 -14.205 -26.443 1.00 95.56 572 GLN A N 1
ATOM 4494 C CA . GLN A 1 572 ? 16.097 -15.438 -25.671 1.00 95.56 572 GLN A CA 1
ATOM 4495 C C . GLN A 1 572 ? 17.087 -16.387 -26.364 1.00 95.56 572 GLN A C 1
ATOM 4497 O O . GLN A 1 572 ? 18.026 -16.856 -25.728 1.00 95.56 572 GLN A O 1
ATOM 4502 N N . ARG A 1 573 ? 16.943 -16.623 -27.677 1.00 95.06 573 ARG A N 1
ATOM 4503 C CA . ARG A 1 573 ? 17.853 -17.499 -28.443 1.00 95.06 573 ARG A CA 1
ATOM 4504 C C . ARG A 1 573 ? 19.311 -17.041 -28.390 1.00 95.06 573 ARG A C 1
ATOM 4506 O O . ARG A 1 573 ? 20.206 -17.883 -28.349 1.00 95.06 573 ARG A O 1
ATOM 4513 N N . GLU A 1 574 ? 19.555 -15.732 -28.405 1.00 92.69 574 GLU A N 1
ATOM 4514 C CA . GLU A 1 574 ? 20.905 -15.167 -28.298 1.00 92.69 574 GLU A CA 1
ATOM 4515 C C . GLU A 1 574 ? 21.558 -15.506 -26.951 1.00 92.69 574 GLU A C 1
ATOM 4517 O O . GLU A 1 574 ? 22.718 -15.922 -26.929 1.00 92.69 574 GLU A O 1
ATOM 4522 N N . VAL A 1 575 ? 20.802 -15.420 -25.853 1.00 93.19 575 VAL A N 1
ATOM 4523 C CA . VAL A 1 575 ? 21.276 -15.773 -24.505 1.00 93.19 575 VAL A CA 1
ATOM 4524 C C . VAL A 1 575 ? 21.424 -17.286 -24.343 1.00 93.19 575 VAL A C 1
ATOM 4526 O O . VAL A 1 575 ? 22.466 -17.752 -23.884 1.00 93.19 575 VAL A O 1
ATOM 4529 N N . SER A 1 576 ? 20.432 -18.071 -24.776 1.00 93.56 576 SER A N 1
ATOM 4530 C CA . SER A 1 576 ? 20.442 -19.538 -24.667 1.00 93.56 576 SER A CA 1
ATOM 4531 C C . SER A 1 576 ? 21.579 -20.198 -25.440 1.00 93.56 576 SER A C 1
ATOM 4533 O O . SER A 1 576 ? 22.042 -21.267 -25.053 1.00 93.56 576 SER A O 1
ATOM 4535 N N . ARG A 1 577 ? 22.046 -19.579 -26.531 1.00 95.44 577 ARG A N 1
ATOM 4536 C CA . ARG A 1 577 ? 23.152 -20.113 -27.331 1.00 95.44 577 ARG A CA 1
ATOM 4537 C C . ARG A 1 577 ? 24.482 -20.100 -26.574 1.00 95.44 577 ARG A C 1
ATOM 4539 O O . ARG A 1 577 ? 25.269 -21.027 -26.741 1.00 95.44 577 ARG A O 1
ATOM 4546 N N . ASP A 1 578 ? 24.770 -19.036 -25.824 1.00 94.94 578 ASP A N 1
ATOM 4547 C CA . ASP A 1 578 ? 26.041 -18.855 -25.109 1.00 94.94 578 ASP A CA 1
ATOM 4548 C C . ASP A 1 578 ? 25.898 -17.768 -24.027 1.00 94.94 578 ASP A C 1
ATOM 4550 O O . ASP A 1 578 ? 26.252 -16.601 -24.229 1.00 94.94 578 ASP A O 1
ATOM 4554 N N . VAL A 1 579 ? 25.389 -18.160 -22.852 1.00 95.62 579 VAL A N 1
ATOM 4555 C CA . VAL A 1 579 ? 25.184 -17.249 -21.709 1.00 95.62 579 VAL A CA 1
ATOM 4556 C C . VAL A 1 579 ? 26.491 -16.563 -21.305 1.00 95.62 579 VAL A C 1
ATOM 4558 O O . VAL A 1 579 ? 26.504 -15.375 -20.993 1.00 95.62 579 VAL A O 1
ATOM 4561 N N . GLY A 1 580 ? 27.617 -17.281 -21.353 1.00 93.56 580 GLY A N 1
ATOM 4562 C CA . GLY A 1 580 ? 28.924 -16.729 -21.000 1.00 93.56 580 GLY A CA 1
ATOM 4563 C C . GLY A 1 580 ? 29.369 -15.612 -21.945 1.00 93.56 580 GLY A C 1
ATOM 4564 O O . GLY A 1 580 ? 29.929 -14.611 -21.496 1.00 93.56 580 GLY A O 1
ATOM 4565 N N . ARG A 1 581 ? 29.118 -15.754 -23.252 1.00 94.38 581 ARG A N 1
ATOM 4566 C CA . ARG A 1 581 ? 29.372 -14.695 -24.240 1.00 94.38 581 ARG A CA 1
ATOM 4567 C C . ARG A 1 581 ? 28.467 -13.493 -24.026 1.00 94.38 581 ARG A C 1
ATOM 4569 O O . ARG A 1 581 ? 28.969 -12.376 -24.095 1.00 94.38 581 ARG A O 1
ATOM 4576 N N . TRP A 1 582 ? 27.186 -13.712 -23.745 1.00 95.19 582 TRP A N 1
ATOM 4577 C CA . TRP A 1 582 ? 26.259 -12.625 -23.431 1.00 95.19 582 TRP A CA 1
ATOM 4578 C C . TRP A 1 582 ? 26.715 -11.829 -22.195 1.00 95.19 582 TRP A C 1
ATOM 4580 O O . TRP A 1 582 ? 26.852 -10.611 -22.277 1.00 95.19 582 TRP A O 1
ATOM 4590 N N . LEU A 1 583 ? 27.078 -12.510 -21.099 1.00 93.69 583 LEU A N 1
ATOM 4591 C CA . LEU A 1 583 ? 27.600 -11.870 -19.882 1.00 93.69 583 LEU A CA 1
ATOM 4592 C C . LEU A 1 583 ? 28.874 -11.053 -20.145 1.00 93.69 583 LEU A C 1
ATOM 4594 O O . LEU A 1 583 ? 28.993 -9.933 -19.648 1.00 93.69 583 LEU A O 1
ATOM 4598 N N . ARG A 1 584 ? 29.814 -11.584 -20.943 1.00 91.56 584 ARG A N 1
ATOM 4599 C CA . ARG A 1 584 ? 31.017 -10.837 -21.359 1.00 91.56 584 ARG A CA 1
ATOM 4600 C C . ARG A 1 584 ? 30.653 -9.590 -22.159 1.00 91.56 584 ARG A C 1
ATOM 4602 O O . ARG A 1 584 ? 31.144 -8.522 -21.827 1.00 91.56 584 ARG A O 1
ATOM 4609 N N . GLY A 1 585 ? 29.726 -9.701 -23.110 1.00 93.19 585 GLY A N 1
ATOM 4610 C CA . GLY A 1 585 ? 29.232 -8.553 -23.872 1.00 93.19 585 GLY A CA 1
ATOM 4611 C C . GLY A 1 585 ? 28.620 -7.463 -22.986 1.00 93.19 585 GLY A C 1
ATOM 4612 O O . GLY A 1 585 ? 28.890 -6.285 -23.199 1.00 93.19 585 GLY A O 1
ATOM 4613 N N . CYS A 1 586 ? 27.863 -7.833 -21.945 1.00 92.75 586 CYS A N 1
ATOM 4614 C CA . CYS A 1 586 ? 27.349 -6.862 -20.972 1.00 92.75 586 CYS A CA 1
ATOM 4615 C C . CYS A 1 586 ? 28.473 -6.140 -20.217 1.00 92.75 586 CYS A C 1
ATOM 4617 O O . CYS A 1 586 ? 28.362 -4.940 -19.970 1.00 92.75 586 CYS A O 1
ATOM 4619 N N . VAL A 1 587 ? 29.539 -6.855 -19.844 1.00 90.44 587 VAL A N 1
ATOM 4620 C CA . VAL A 1 587 ? 30.709 -6.264 -19.176 1.00 90.44 587 VAL A CA 1
ATOM 4621 C C . VAL A 1 587 ? 31.495 -5.353 -20.108 1.00 90.44 587 VAL A C 1
ATOM 4623 O O . VAL A 1 587 ? 31.852 -4.249 -19.699 1.00 90.44 587 VAL A O 1
ATOM 4626 N N . ASP A 1 588 ? 31.742 -5.790 -21.341 1.00 91.06 588 ASP A N 1
ATOM 4627 C CA . ASP A 1 588 ? 32.449 -5.004 -22.350 1.00 91.06 588 ASP A CA 1
ATOM 4628 C C . ASP A 1 588 ? 31.701 -3.692 -22.612 1.00 91.06 588 ASP A C 1
ATOM 4630 O O . ASP A 1 588 ? 32.284 -2.617 -22.490 1.00 91.06 588 ASP A O 1
ATOM 4634 N N . GLU A 1 589 ? 30.383 -3.759 -22.828 1.00 91.19 589 GLU A N 1
ATOM 4635 C CA . GLU A 1 589 ? 29.539 -2.568 -22.960 1.00 91.19 589 GLU A CA 1
ATOM 4636 C C . GLU A 1 589 ? 29.613 -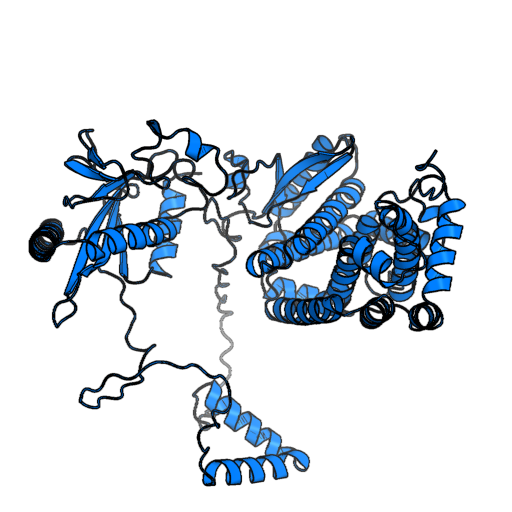1.699 -21.694 1.00 91.19 589 GLU A C 1
ATOM 4638 O O . GLU A 1 589 ? 29.892 -0.511 -21.793 1.00 91.19 589 GLU A O 1
ATOM 4643 N N . ALA A 1 590 ? 29.463 -2.260 -20.487 1.00 89.81 590 ALA A N 1
ATOM 4644 C CA . ALA A 1 590 ? 29.538 -1.484 -19.242 1.00 89.81 590 ALA A CA 1
ATOM 4645 C C . ALA A 1 590 ? 30.881 -0.752 -19.048 1.00 89.81 590 ALA A C 1
ATOM 4647 O O . ALA A 1 590 ? 30.908 0.315 -18.433 1.00 89.81 590 ALA A O 1
ATOM 4648 N N . ASN A 1 591 ? 31.989 -1.293 -19.564 1.00 86.75 591 ASN A N 1
ATOM 4649 C CA . ASN A 1 591 ? 33.305 -0.647 -19.517 1.00 86.75 591 ASN A CA 1
ATOM 4650 C C . ASN A 1 591 ? 33.437 0.548 -20.455 1.00 86.75 591 ASN A C 1
ATOM 4652 O O . ASN A 1 591 ? 34.252 1.433 -20.200 1.00 86.75 591 ASN A O 1
ATOM 4656 N N . HIS A 1 592 ? 32.645 0.584 -21.521 1.00 87.06 592 HIS A N 1
ATOM 4657 C CA . HIS A 1 592 ? 32.624 1.689 -22.471 1.00 87.06 592 HIS A CA 1
ATOM 4658 C C . HIS A 1 592 ? 31.658 2.811 -22.062 1.00 87.06 592 HIS A C 1
ATOM 4660 O O . HIS A 1 592 ? 31.585 3.832 -22.748 1.00 87.06 592 HIS A O 1
ATOM 4666 N N . LEU A 1 593 ? 30.936 2.659 -20.943 1.00 84.69 593 LEU A N 1
ATOM 4667 C CA . LEU A 1 593 ? 29.901 3.596 -20.510 1.00 84.69 593 LEU A CA 1
ATOM 4668 C C . LEU A 1 593 ? 30.227 4.314 -19.209 1.00 84.69 593 LEU A C 1
ATOM 4670 O O . LEU A 1 593 ? 30.432 3.723 -18.147 1.00 84.69 593 LEU A O 1
ATOM 4674 N N . GLU A 1 594 ? 30.123 5.636 -19.271 1.00 76.88 594 GLU A N 1
ATOM 4675 C CA . GLU A 1 594 ? 30.280 6.499 -18.113 1.00 76.88 594 GLU A CA 1
ATOM 4676 C C . GLU A 1 594 ? 29.226 6.197 -17.030 1.00 76.88 594 GLU A C 1
ATOM 4678 O O . GLU A 1 594 ? 28.016 6.199 -17.269 1.00 76.88 594 GLU A O 1
ATOM 4683 N N . GLY A 1 595 ? 29.689 5.932 -15.803 1.00 73.88 595 GLY A N 1
ATOM 4684 C CA . GLY A 1 595 ? 28.826 5.650 -14.649 1.00 73.88 595 GLY A CA 1
ATOM 4685 C C . GLY A 1 595 ? 28.424 4.179 -14.459 1.00 73.88 595 GLY A C 1
ATOM 4686 O O . GLY A 1 595 ? 27.659 3.892 -13.521 1.00 73.88 595 GLY A O 1
ATOM 4687 N N . TYR A 1 596 ? 28.955 3.277 -15.299 1.00 74.31 596 TYR A N 1
ATOM 4688 C CA . TYR A 1 596 ? 28.759 1.814 -15.266 1.00 74.31 596 TYR A CA 1
ATOM 4689 C C . TYR A 1 596 ? 30.048 1.033 -14.952 1.00 74.31 596 TYR A C 1
ATOM 4691 O O . TYR A 1 596 ? 29.974 -0.162 -14.680 1.00 74.31 596 TYR A O 1
ATOM 4699 N N . ASN A 1 597 ? 31.197 1.722 -14.953 1.00 60.41 597 ASN A N 1
ATOM 4700 C CA . ASN A 1 597 ? 32.559 1.177 -14.924 1.00 60.41 597 ASN A CA 1
ATOM 4701 C C . ASN A 1 597 ? 32.749 -0.102 -14.091 1.00 60.41 597 ASN A C 1
ATOM 4703 O O . ASN A 1 597 ? 32.790 -0.055 -12.855 1.00 60.41 597 ASN A O 1
ATOM 4707 N N . TRP A 1 598 ? 33.024 -1.212 -14.789 1.00 60.19 598 TRP A N 1
ATOM 4708 C CA . TRP A 1 598 ? 33.456 -2.473 -14.185 1.00 60.19 598 TRP A CA 1
ATOM 4709 C C . TRP A 1 598 ? 34.946 -2.456 -13.747 1.00 60.19 598 TRP A C 1
ATOM 4711 O O . TRP A 1 598 ? 35.393 -3.287 -12.958 1.00 60.19 598 TRP A O 1
ATOM 4721 N N . VAL A 1 599 ? 35.727 -1.456 -14.171 1.00 52.66 599 VAL A N 1
ATOM 4722 C CA . VAL A 1 599 ? 37.202 -1.461 -14.029 1.00 52.66 599 VAL A CA 1
ATOM 4723 C C . VAL A 1 599 ? 37.762 -0.564 -12.906 1.00 52.66 599 VAL A C 1
ATOM 4725 O O . VAL A 1 599 ? 38.930 -0.691 -12.556 1.00 52.66 599 VAL A O 1
ATOM 4728 N N . HIS A 1 600 ? 36.969 0.288 -12.241 1.00 46.97 600 HIS A N 1
ATOM 4729 C CA . HIS A 1 600 ? 37.531 1.314 -11.331 1.00 46.97 600 HIS A CA 1
ATOM 4730 C C . HIS A 1 600 ? 37.256 1.170 -9.823 1.00 46.97 600 HIS A C 1
ATOM 4732 O O . HIS A 1 600 ? 37.540 2.100 -9.078 1.00 46.97 600 HIS A O 1
ATOM 4738 N N . ARG A 1 601 ? 36.763 0.026 -9.325 1.00 50.00 601 ARG A N 1
ATOM 4739 C CA . ARG A 1 601 ? 36.612 -0.203 -7.862 1.00 50.00 601 ARG A CA 1
ATOM 4740 C C . ARG A 1 601 ? 37.608 -1.190 -7.240 1.00 50.00 601 ARG A C 1
ATOM 4742 O O . ARG A 1 601 ? 37.468 -1.532 -6.073 1.00 50.00 601 ARG A O 1
ATOM 4749 N N . ARG A 1 602 ? 38.613 -1.636 -8.000 1.00 41.59 602 ARG A N 1
ATOM 4750 C CA . ARG A 1 602 ? 39.749 -2.439 -7.504 1.00 41.59 602 ARG A CA 1
ATOM 4751 C C . ARG A 1 602 ? 41.097 -1.846 -7.937 1.00 41.59 602 ARG A C 1
ATOM 4753 O O . ARG A 1 602 ? 41.948 -2.554 -8.470 1.00 41.59 602 ARG A O 1
ATOM 4760 N N . ARG A 1 603 ? 41.264 -0.540 -7.740 1.00 35.34 603 ARG A N 1
ATOM 4761 C CA . ARG A 1 603 ? 42.578 0.063 -7.510 1.00 35.34 603 ARG A CA 1
ATOM 4762 C C . ARG A 1 603 ? 42.564 0.693 -6.136 1.00 35.34 603 ARG A C 1
ATOM 4764 O O . ARG A 1 603 ? 41.545 1.361 -5.849 1.00 35.34 603 ARG A O 1
#

Foldseek 3Di:
DFPLLQLVLLQVVCVVPPDAQKFKDAFPVDSQKMKMWGWEWAADDPDIDIATFIKMWGHDRPPPAAAIAIFRLFDADQDPDDKDQDCDDDPRHRGIGDDAQAHRPCCVPCVVQNPDFPTHHFLLDGPRNVSVVVNVRVHVRRNPDDPVRNVVRRVVRVVVPVVVPPRHGDGHHDDCPVDPPDDDDDDDDDDDDDDPDPDDDDDDDPPPVVVVVVVVLVVCVVPDPVSVVVVVVVVCCVVPVDDPDDPDDDDDDPDDDPPPPPDFDQVAAASNSRHHLVRAFKWFFWAWDADPNFTAIETLLGIHGPVVVVVPDAADSSGHGGDFTAGFQQACVSDVVDPVNVVRNQVRLLRVCVVRPHDNPDDSLVSLLVHLLRHLLVLLLVCLVVVVDPVSLLSSLLSSLRSLVVSLVCCVPVVVNVVVLLCLLVCLLPPLVCLACVNCVDLSSNLSSCLSDACVSDVVQSSLVSSVLSLLLLLLVQCPPPPHDLLDQVSSLVSCSSVLSSSLLSLLCCPQQCNNDNVVNSVCSNVRSSSNPVSSVVSSVVSVVLVVCSVVHTPLSSVVSVVSSNHDVVSSCVCVVPVSVVSVVSQVVLCVGDPSNPPPPPD

pLDDT: mean 83.36, std 19.32, range [25.17, 98.69]

Sequence (603 aa):
MSVQKRLTNEFKNYSANPIMNTGAKPSDKDLTLWYCVIRGELPRGSEARTLDMPLLVEFGPEYPVKAPKVGFPVHFQYTGGAQYTITDEGPLKNSMAVCLDLLGNFAHVHTEWAGTKGSGWSPAYNISTLLVNLQSVIHDTLSSMPPDESNRLSRACSEYIRKAGSDFPEVNLATASSCSSTNSGQRSDEEEKCPFDFKRAGQPPVSECVKRRCRKVFASLEENSDAQGQFVAIVNEFILGIPAGAEGELKSEEGAEEKKEEKVDPSIYCWFSSSTYKDDILGYGIRITSFRNKPELMTDGNLISLGAFEGGLRQFPDKETFHAFLPAWINKDHAEKNENWKACLKKSVANIGSKTGFSPSTGSATLCLSIFPELINTMVVRMMGAADDVRASERIFQCVLSLWRCFFYAKATLGSMREKVTKDVRDFTQNPSVRRKTVTPNVGLMLAKALILNDQEVAWGEFLRALEEETAVRRVLWWQKDGLKVTDPRQTYTAAGISRRNLLFQAVFRHFVLGADVEKILSEIEETNGLMPLRLDSLLREWKAVMEREKTGDWVTYFEDLVRCGLPVKAQREVSRDVGRWLRGCVDEANHLEGYNWVHRRR

Organism: NCBI:txid1169474

Nearest PDB structures (foldseek):
  9en5-assembly1_A  TM=6.941E-01  e=2.689E-04  Saccharomyces cerevisiae S288C
  9eyh-assembly1_B  TM=6.580E-01  e=5.461E-04  Saccharomyces cerevisiae
  2f4w-assembly2_B  TM=6.983E-01  e=8.756E-04  Homo sapiens
  2f4w-assembly1_A  TM=6.846E-01  e=9.624E-04  Homo sapiens
  7sqc-assembly1_1F  TM=1.474E-01  e=4.104E+00  Chlamydomonas reinhardtii

Solvent-accessible surface area (backbone atoms only — not comparable to full-atom values): 34237 Å² total; per-residue (Å²): 117,60,43,68,59,39,47,53,44,49,49,54,49,39,71,76,57,64,54,74,38,28,15,70,40,60,39,97,89,38,78,45,35,29,26,29,28,40,54,37,58,44,66,67,70,102,60,88,45,74,38,63,44,56,35,40,38,40,50,50,91,57,37,52,76,45,44,39,33,56,18,25,72,61,79,74,82,70,81,86,52,59,68,50,67,37,78,60,90,62,95,48,44,72,8,35,32,69,53,47,61,60,35,36,74,43,49,87,77,50,61,65,31,75,78,39,72,93,42,34,55,41,37,60,57,48,71,68,58,49,51,60,57,47,48,52,55,48,37,56,39,34,60,72,46,55,72,71,57,51,54,53,46,45,51,51,30,52,52,48,51,60,73,56,45,84,63,55,46,71,64,38,68,80,68,70,83,82,70,81,79,85,78,91,77,84,90,78,90,79,92,77,82,90,76,94,70,96,74,89,82,81,76,79,82,73,52,70,68,57,57,53,51,50,51,54,51,55,66,44,49,80,79,34,75,69,47,45,55,53,48,53,50,55,52,46,36,72,75,68,73,54,80,95,82,80,91,70,91,77,78,87,75,91,73,78,88,74,77,74,76,80,80,78,62,87,87,53,40,10,57,72,53,60,43,34,58,89,76,40,58,40,15,34,48,32,26,74,47,72,58,95,90,35,71,44,50,42,63,87,47,58,40,34,31,48,63,47,45,76,60,65,60,42,58,49,76,68,64,51,66,34,78,44,56,41,66,48,43,40,28,52,72,57,25,81,72,22,65,68,41,53,54,46,40,55,53,25,47,52,51,50,30,49,77,58,73,44,60,91,84,60,52,66,52,63,40,50,71,52,50,45,20,42,32,45,38,43,53,48,48,49,46,68,73,41,75,89,41,68,72,62,41,53,42,42,48,38,38,44,50,18,49,49,50,47,46,37,49,47,37,74,72,31,81,70,32,47,60,51,48,43,47,54,51,47,45,40,41,74,32,73,76,48,52,35,57,89,69,34,72,54,63,55,37,53,51,45,54,50,70,65,48,53,73,92,64,36,62,58,31,55,38,48,44,40,50,49,56,54,50,49,29,62,41,46,58,47,39,53,74,79,72,54,61,72,76,37,62,64,60,44,46,59,59,34,42,71,64,52,50,46,53,49,50,54,35,44,43,39,49,68,61,48,50,84,54,52,68,62,44,54,50,48,28,46,78,44,48,35,58,40,63,73,48,48,54,52,47,54,52,50,50,49,52,50,54,58,49,52,78,80,47,47,64,56,55,54,35,52,57,39,35,77,42,44,30,52,64,66,63,37,52,57,39,64,74,39,51,54,58,47,46,47,50,29,46,56,52,16,58,77,35,87,96,44,56,76,77,73,82,83,117

Radius of gyration: 30.59 Å; Cα contacts (8 Å, |Δi|>4): 798; chains: 1; bounding box: 89×76×74 Å

Secondary structure (DSSP, 8-state):
--HHHHHHHHHHHHHHSPPTTEEEEE-SS-TTEEEEEEEEEPPPSSS--EEEEEEEEE--TTTTTSPPEEEBSS-----SS-EEE--SSSTTTT-EEE--TT-GGGTTT-THHHHSTTSS--TT--HHHHHHHHHHHHHHHHHT--HHHHHHHHHHHHHHHHHHGGGSPPP-PPPGGG-----------------------PPP---HHHHHHHHHHHHHHTT-HHHHHHHHHHHHHHHH---S---------------------TTSB-TTT--BTTTS-EEEEEEEEEETTEEEEE--S-EEEHHHHHTT--B-TTS-B--EEEE----TTTTTT-HHHHHHHHHHHHHHHHHTT--TT--HHHHHHHHHHHHHHHHHHHHHHTTT-HHHHHHHHHHHHHHHHHHHHHHHHSHHHHHHHHHHHHHHHH-HHHHSTTT-S-HHHHHHHHTTS-TTT--HHHHHHHHHHHHHHHHHHHHTTTT--TT-HHHHHHHTHHHHHHHHHHHHIIIIII-S-HHHHHHHHHHTTT--HHHHHHHHHHHHHHHHHHHH--HHHHHHHHHHTT--HHHHHHHHH-HHHHHHHHHHHHHTSTTT-SSSS--

Mean predicted aligned error: 12.16 Å

InterPro domains:
  IPR000608 Ubiquitin-conjugating (UBC), catalytic core domain [PF00179] (6-146)
  IPR000608 Ubiquitin-conjugating (UBC), catalytic core domain [PS50127] (2-185)
  IPR016135 Ubiquitin-conjugating enzyme/RWD-like [G3DSA:3.10.110.10] (1-192)
  IPR016135 Ubiquitin-conjugating enzyme/RWD-like [SSF54495] (3-140)
  IPR050113 Ubiquitin-conjugating enzyme E2-like [PTHR24067] (3-163)